Protein AF-D3EZU0-F1 (afdb_monomer)

Sequence (585 aa):
MSDGAGVFWWVILPYVAITVFVVGHVWRYRTDQFGWTSRSTQLFERRLLGIGAPLFHYGALAAIGGHVIGILIPESFTESLGISESAYKDFSTGAGTLAALATLIGFGLLLYRRTTVKRVRRTTTRVDMLTYGLLTALIVLGSFQTIGINLIGSGYNYREDVAPWFRGVLRLNPDPDLMRGVDASYQVHAVLAWGLYMLWPFSRLVHAWSVPIQYLGRPAILYRSRYGGALPVFAGGAAAGGAVGAGGPGPVRRVLDALPPASGGAVMGTGIVSVALALDRRTELSEALMWIALGMWVALALLLAARFLFHRARFLAEAAIPASLTGVAGTCVLGARLTVYGWEWAGIALLAIGGLFLLALFGPVLQHWRRPTVGASFLLTVSIQSVAVLSATLAVAEDRRGLVVLAAVLLVVGIAFYLWVLRDFDLRQLLVGKGDHWIAGGAVAISALAAGRVVQAIDSTGALRDLRAVLDAVAVVLIVAELIWLPLLIAGEIARPRLHFSALRWATVFPVGMYAASSFTVGAVGGHAWMTDFADVWIWVAVAVWAVVAVGTVARGAALLSGRAEQAAPTSAPPRSAPPPAARA

Mean predicted aligned error: 12.9 Å

Nearest PDB structures (foldseek):
  3ir6-assembly1_C  TM=9.190E-01  e=5.028E-09  Escherichia coli K-12
  3egw-assembly1_C  TM=9.170E-01  e=7.630E-09  Escherichia coli K-12
  1siw-assembly1_C  TM=9.226E-01  e=1.297E-08  Escherichia coli
  1y5l-assembly1_C  TM=9.188E-01  e=2.567E-08  Escherichia coli
  6e9t-assembly1_B  TM=4.611E-01  e=1.124E+00  synthetic construct

pLDDT: mean 87.31, std 15.62, range [25.28, 98.75]

Foldseek 3Di:
DDDLVLCCQQFQLLLLLVCLLVLLQLLCVLPPVVLLALPDPCVLPPPLCVQLVVLQVVLVVLLVVLCCCQQVDAPVNCVVVVQDPVNVLVCSLVSLLSSLVSNLVSLVSVVVCCVPRPSNVVPQDPLNVVLSVLSNLLSVLSNCLSCVPSPVHPHDRCNQAVRVQVVCNVVLHHDSVSVPPPDVSVSVNSSSVSVNSSSCSVHSVSNVVPPPPVVVVDDPDDDDDPDDDDDDPPPDDDDDPDDDDDDPDALLVLVLVPDALLLLLLLLLLLLLLLLCVLVVVPVSSVVSLVVSVVSLVVVVVSLVVCCVPVVVVSVVRLLALSNLSNLLSLLSSLLSCLVVVNLVSLVVSLVVSVVSLVVSVSSNSSPDDFLAALSQLSNLSNLLSSLLSLLSSCLSVLPLSSLSSSVSSLVVSVVSLVVNVVRYDLCCLQVPLQSNLSNLLSLLSSLSSLLSSLVSCVRNVHSVVCNVVSLVSSVVSLVVSVVVVVSSVVNCVVHPNPDADLSLSSNLNSLSSQLSSLSSSCVSVVPVVSNVCSSVSSVVSVVSSVVNVVSVVVVSVCSSVVVVVVPDPPPDPPPDDDDDDDDD

Solvent-accessible surface area (backbone atoms only — not comparable to full-atom values): 30105 Å² total; per-residue (Å²): 132,82,53,56,64,46,46,43,63,54,48,48,45,55,53,53,18,52,47,42,26,56,53,35,38,51,50,33,63,49,74,39,59,83,73,64,38,69,74,80,59,52,92,74,51,50,73,61,48,67,52,14,48,56,35,20,50,55,11,46,51,47,44,52,50,49,48,47,52,56,36,70,48,56,68,72,56,45,47,74,72,69,46,47,71,67,60,49,49,52,50,51,43,53,54,42,40,54,17,38,53,31,25,50,54,11,45,48,41,50,48,50,49,38,73,70,37,65,71,50,39,74,72,58,50,72,58,53,51,54,51,51,52,54,49,49,54,47,52,53,52,51,34,41,47,40,42,51,34,44,64,69,43,92,46,74,76,52,62,81,24,58,16,53,28,57,49,18,51,76,70,48,52,52,49,48,68,44,60,60,89,53,58,65,69,60,54,51,47,52,54,52,48,38,52,47,38,45,44,29,40,80,37,58,61,52,34,72,79,63,66,66,68,66,58,82,77,49,70,94,73,84,86,77,71,96,61,85,89,75,77,86,77,83,81,87,77,78,92,72,95,64,88,79,67,101,64,76,76,55,56,69,55,50,52,64,71,66,60,58,57,46,56,24,21,52,21,23,17,36,14,32,40,16,44,27,30,45,74,72,66,38,52,70,65,13,50,54,31,40,54,50,19,51,52,48,44,54,53,47,53,53,52,50,51,49,35,48,73,79,38,42,70,61,45,59,61,46,46,25,39,44,37,31,33,24,46,23,22,14,36,10,34,40,14,35,44,37,33,77,72,72,37,51,72,54,18,53,52,25,46,52,52,21,51,50,46,43,65,66,35,50,55,44,25,60,51,63,62,66,81,68,26,54,25,44,53,33,28,58,20,36,26,40,16,23,50,14,33,26,30,8,49,47,11,49,77,69,63,34,49,38,31,32,53,52,14,52,50,30,40,55,51,18,53,54,44,43,56,60,47,56,74,45,45,49,73,64,34,52,56,71,44,78,31,30,37,40,25,52,36,23,31,37,18,40,46,12,29,22,30,25,35,31,39,52,16,22,72,67,52,58,37,69,57,74,46,40,68,60,40,47,53,51,17,52,54,27,48,54,54,23,60,60,35,47,61,54,52,51,50,17,43,69,76,43,69,74,88,68,87,50,84,48,40,30,34,35,27,31,20,48,11,25,51,16,34,16,26,38,43,32,14,68,73,72,70,36,62,71,34,34,58,49,17,70,57,40,43,56,54,22,53,52,51,39,50,56,51,49,51,49,49,52,55,50,51,53,32,52,64,69,56,52,58,77,75,68,64,80,86,71,72,77,79,81,78,77,79,81,81,78,82,81,129

Structure (mmCIF, N/CA/C/O backbone):
data_AF-D3EZU0-F1
#
_entry.id   AF-D3EZU0-F1
#
loop_
_atom_site.group_PDB
_atom_site.id
_atom_site.type_symbol
_atom_site.label_atom_id
_atom_site.label_alt_id
_atom_site.label_comp_id
_atom_site.label_asym_id
_atom_site.label_entity_id
_atom_site.label_seq_id
_atom_site.pdbx_PDB_ins_code
_atom_site.Cartn_x
_atom_site.Cartn_y
_atom_site.Cartn_z
_atom_site.occupancy
_atom_site.B_iso_or_equiv
_atom_site.auth_seq_id
_atom_site.auth_comp_id
_atom_site.auth_asym_id
_atom_site.auth_atom_id
_atom_site.pdbx_PDB_model_num
ATOM 1 N N . MET A 1 1 ? -26.601 12.627 0.194 1.00 40.69 1 MET A N 1
ATOM 2 C CA . MET A 1 1 ? -25.312 13.061 -0.386 1.00 40.69 1 MET A CA 1
ATOM 3 C C . MET A 1 1 ? -24.337 13.104 0.771 1.00 40.69 1 MET A C 1
ATOM 5 O O . MET A 1 1 ? -24.622 13.816 1.718 1.00 40.69 1 MET A O 1
ATOM 9 N N . SER A 1 2 ? -23.305 12.260 0.793 1.00 50.97 2 SER A N 1
ATOM 10 C CA . SER A 1 2 ? -22.281 12.336 1.837 1.00 50.97 2 SER A CA 1
ATOM 11 C C . SER A 1 2 ? -21.460 13.593 1.605 1.00 50.97 2 SER A C 1
ATOM 13 O O . SER A 1 2 ? -20.820 13.727 0.575 1.00 50.97 2 SER A O 1
ATOM 15 N N . ASP A 1 3 ? -21.525 14.508 2.549 1.00 70.12 3 ASP A N 1
ATOM 16 C CA . ASP A 1 3 ? -20.673 15.671 2.694 1.00 70.12 3 ASP A CA 1
ATOM 17 C C . ASP A 1 3 ? -19.210 15.180 2.675 1.00 70.12 3 ASP A C 1
ATOM 19 O O . ASP A 1 3 ? -18.901 14.186 3.340 1.00 70.12 3 ASP A O 1
ATOM 23 N N . GLY A 1 4 ? -18.287 15.849 1.974 1.00 67.62 4 GLY A N 1
ATOM 24 C CA . GLY A 1 4 ? -16.886 15.397 1.870 1.00 67.62 4 GLY A CA 1
ATOM 25 C C . GLY A 1 4 ? -16.184 15.125 3.205 1.00 67.62 4 GLY A C 1
ATOM 26 O O . GLY A 1 4 ? -15.300 14.270 3.290 1.00 67.62 4 GLY A O 1
ATOM 27 N N . ALA A 1 5 ? -16.639 15.771 4.281 1.00 75.88 5 ALA A N 1
ATOM 28 C CA . ALA A 1 5 ? -16.217 15.466 5.643 1.00 75.88 5 ALA A CA 1
ATOM 29 C C . ALA A 1 5 ? -16.602 14.039 6.085 1.00 75.88 5 ALA A C 1
ATOM 31 O O . ALA A 1 5 ? -15.779 13.338 6.670 1.00 75.88 5 ALA A O 1
ATOM 32 N N . GLY A 1 6 ? -17.818 13.575 5.787 1.00 80.00 6 GLY A N 1
ATOM 33 C CA . GLY A 1 6 ? -18.282 12.230 6.135 1.00 80.00 6 GLY A CA 1
ATOM 34 C C . GLY A 1 6 ? -17.479 11.138 5.429 1.00 80.00 6 GLY A C 1
ATOM 35 O O . GLY A 1 6 ? -17.097 10.150 6.051 1.00 80.00 6 GLY A O 1
ATOM 36 N N . VAL A 1 7 ? -17.130 11.350 4.158 1.00 77.00 7 VAL A N 1
ATOM 37 C CA . VAL A 1 7 ? -16.238 10.443 3.420 1.00 77.00 7 VAL A CA 1
ATOM 38 C C . VAL A 1 7 ? -14.855 10.398 4.071 1.00 77.00 7 VAL A C 1
ATOM 40 O O . VAL A 1 7 ? -14.305 9.321 4.308 1.00 77.00 7 VAL A O 1
ATOM 43 N N . PHE A 1 8 ? -14.289 11.556 4.410 1.00 79.06 8 PHE A N 1
ATOM 44 C CA . PHE A 1 8 ? -12.984 11.612 5.058 1.00 79.06 8 PHE A CA 1
ATOM 45 C C . PHE A 1 8 ? -12.954 10.841 6.387 1.00 79.06 8 PHE A C 1
ATOM 47 O O . PHE A 1 8 ? -12.102 9.968 6.572 1.00 79.06 8 PHE A O 1
ATOM 54 N N . TRP A 1 9 ? -13.897 11.115 7.291 1.00 86.44 9 TRP A N 1
ATOM 55 C CA . TRP A 1 9 ? -13.903 10.528 8.633 1.00 86.44 9 TRP A CA 1
ATOM 56 C C . TRP A 1 9 ? -14.311 9.055 8.659 1.00 86.44 9 TRP A C 1
ATOM 58 O O . TRP A 1 9 ? -13.734 8.281 9.422 1.00 86.44 9 TRP A O 1
ATOM 68 N N . TRP A 1 10 ? -15.278 8.654 7.830 1.00 91.50 10 TRP A N 1
ATOM 69 C CA . TRP A 1 10 ? -15.927 7.343 7.944 1.00 91.50 10 TRP A CA 1
ATOM 70 C C . TRP A 1 10 ? -15.513 6.344 6.863 1.00 91.50 10 TRP A C 1
ATOM 72 O O . TRP A 1 10 ? -15.867 5.169 6.955 1.00 91.50 10 TRP A O 1
ATOM 82 N N . VAL A 1 11 ? -14.730 6.781 5.873 1.00 83.19 11 VAL A N 1
ATOM 83 C CA . VAL A 1 11 ? -14.164 5.917 4.827 1.00 83.19 11 VAL A CA 1
ATOM 84 C C . VAL A 1 11 ? -12.641 6.009 4.824 1.00 83.19 11 VAL A C 1
ATOM 86 O O . VAL A 1 11 ? -11.967 5.006 5.042 1.00 83.19 11 VAL A O 1
ATOM 89 N N . ILE A 1 12 ? -12.074 7.202 4.625 1.00 76.06 12 ILE A N 1
ATOM 90 C CA . ILE A 1 12 ? -10.625 7.362 4.402 1.00 76.06 12 ILE A CA 1
ATOM 91 C C . ILE A 1 12 ? -9.821 7.107 5.679 1.00 76.06 12 ILE A C 1
ATOM 93 O O . ILE A 1 12 ? -8.890 6.297 5.671 1.00 76.06 12 ILE A O 1
ATOM 97 N N . LEU A 1 13 ? -10.164 7.794 6.774 1.00 86.19 13 LEU A N 1
ATOM 98 C CA . LEU A 1 13 ? -9.436 7.706 8.040 1.00 86.19 13 LEU A CA 1
ATOM 99 C C . LEU A 1 13 ? -9.302 6.255 8.549 1.00 86.19 13 LEU A C 1
ATOM 101 O O . LEU A 1 13 ? -8.175 5.882 8.885 1.00 86.19 13 LEU A O 1
ATOM 105 N N . PRO A 1 14 ? -10.360 5.413 8.566 1.00 92.38 14 PRO A N 1
ATOM 106 C CA . PRO A 1 14 ? -10.247 4.006 8.945 1.00 92.38 14 PRO A CA 1
ATOM 107 C C . PRO A 1 14 ? -9.176 3.247 8.159 1.00 92.38 14 PRO A C 1
ATOM 109 O O . PRO A 1 14 ? -8.332 2.576 8.752 1.00 92.38 14 PRO A O 1
ATOM 112 N N . TYR A 1 15 ? -9.145 3.378 6.830 1.00 84.19 15 TYR A N 1
ATOM 113 C CA . TYR A 1 15 ? -8.165 2.654 6.017 1.00 84.19 15 TYR A CA 1
ATOM 114 C C . TYR A 1 15 ? -6.752 3.205 6.142 1.00 84.19 15 TYR A C 1
ATOM 116 O O . TYR A 1 15 ? -5.799 2.423 6.150 1.00 84.19 15 TYR A O 1
ATOM 124 N N . VAL A 1 16 ? -6.592 4.523 6.290 1.00 80.00 16 VAL A N 1
ATOM 125 C CA . VAL A 1 16 ? -5.291 5.117 6.627 1.00 80.00 16 VAL A CA 1
ATOM 126 C C . VAL A 1 16 ? -4.812 4.570 7.969 1.00 80.00 16 VAL A C 1
ATOM 128 O O . VAL A 1 16 ? -3.673 4.115 8.071 1.00 80.00 16 VAL A O 1
ATOM 131 N N . ALA A 1 17 ? -5.685 4.529 8.977 1.00 89.62 17 ALA A N 1
ATOM 132 C CA . ALA A 1 17 ? -5.352 4.033 10.302 1.00 89.62 17 ALA A CA 1
ATOM 133 C C . ALA A 1 17 ? -4.985 2.547 10.304 1.00 89.62 17 ALA A C 1
ATOM 135 O O . ALA A 1 17 ? -3.950 2.188 10.862 1.00 89.62 17 ALA A O 1
ATOM 136 N N . ILE A 1 18 ? -5.763 1.698 9.626 1.00 88.25 18 ILE A N 1
ATOM 137 C CA . ILE A 1 18 ? -5.456 0.272 9.438 1.00 88.25 18 ILE A CA 1
ATOM 138 C C . ILE A 1 18 ? -4.121 0.107 8.713 1.00 88.25 18 ILE A C 1
ATOM 140 O O . ILE A 1 18 ? -3.289 -0.701 9.127 1.00 88.25 18 ILE A O 1
ATOM 144 N N . THR A 1 19 ? -3.878 0.889 7.661 1.00 78.69 19 THR A N 1
ATOM 145 C CA . THR A 1 19 ? -2.636 0.786 6.893 1.00 78.69 19 THR A CA 1
ATOM 146 C C . THR A 1 19 ? -1.432 1.174 7.740 1.00 78.69 19 THR A C 1
ATOM 148 O O . THR A 1 19 ? -0.483 0.399 7.829 1.00 78.69 19 THR A O 1
ATOM 151 N N . VAL A 1 20 ? -1.477 2.322 8.424 1.00 80.00 20 VAL A N 1
ATOM 152 C CA . VAL A 1 20 ? -0.417 2.761 9.344 1.00 80.00 20 VAL A CA 1
ATOM 153 C C . VAL A 1 20 ? -0.215 1.741 10.458 1.00 80.00 20 VAL A C 1
ATOM 155 O O . VAL A 1 20 ? 0.926 1.404 10.769 1.00 80.00 20 VAL A O 1
ATOM 158 N N . PHE A 1 21 ? -1.298 1.208 11.025 1.00 90.56 21 PHE A N 1
ATOM 159 C CA . PHE A 1 21 ? -1.245 0.178 12.052 1.00 90.56 21 PHE A CA 1
ATOM 160 C C . PHE A 1 21 ? -0.504 -1.061 11.541 1.00 90.56 21 PHE A C 1
ATOM 162 O O . PHE A 1 21 ? 0.503 -1.446 12.128 1.00 90.56 21 PHE A O 1
ATOM 169 N N . VAL A 1 22 ? -0.924 -1.663 10.429 1.00 81.50 22 VAL A N 1
ATOM 170 C CA . VAL A 1 22 ? -0.311 -2.894 9.905 1.00 81.50 22 VAL A CA 1
ATOM 171 C C . VAL A 1 22 ? 1.123 -2.645 9.434 1.00 81.50 22 VAL A C 1
ATOM 173 O O . VAL A 1 22 ? 2.058 -3.302 9.899 1.00 81.50 22 VAL A O 1
ATOM 176 N N . VAL A 1 23 ? 1.320 -1.665 8.550 1.00 74.75 23 VAL A N 1
ATOM 177 C CA . VAL A 1 23 ? 2.627 -1.340 7.961 1.00 74.75 23 VAL A CA 1
ATOM 178 C C . VAL A 1 23 ? 3.610 -0.893 9.033 1.00 74.75 23 VAL A C 1
ATOM 180 O O . VAL A 1 23 ? 4.751 -1.352 9.044 1.00 74.75 23 VAL A O 1
ATOM 183 N N . GLY A 1 24 ? 3.178 -0.042 9.963 1.00 79.88 24 GLY A N 1
ATOM 184 C CA . GLY A 1 24 ? 4.011 0.449 11.053 1.00 79.88 24 GLY A CA 1
ATOM 185 C C . GLY A 1 24 ? 4.458 -0.669 11.993 1.00 79.88 24 GLY A C 1
ATOM 186 O O . GLY A 1 24 ? 5.617 -0.680 12.407 1.00 79.88 24 GLY A O 1
ATOM 187 N N . HIS A 1 25 ? 3.585 -1.636 12.305 1.00 86.44 25 HIS A N 1
ATOM 188 C CA . HIS A 1 25 ? 3.951 -2.776 13.152 1.00 86.44 25 HIS A CA 1
ATOM 189 C C . HIS A 1 25 ? 4.966 -3.675 12.462 1.00 86.44 25 HIS A C 1
ATOM 191 O O . HIS A 1 25 ? 5.965 -4.046 13.079 1.00 86.44 25 HIS A O 1
ATOM 197 N N . VAL A 1 26 ? 4.735 -3.991 11.184 1.00 76.56 26 VAL A N 1
ATOM 198 C CA . VAL A 1 26 ? 5.692 -4.758 10.382 1.00 76.56 26 VAL A CA 1
ATOM 199 C C . VAL A 1 26 ? 7.023 -4.019 10.353 1.00 76.56 26 VAL A C 1
ATOM 201 O O . VAL A 1 26 ? 8.033 -4.588 10.758 1.00 76.56 26 VAL A O 1
ATOM 204 N N . TRP A 1 27 ? 7.025 -2.743 9.961 1.00 77.50 27 TRP A N 1
ATOM 205 C CA . TRP A 1 27 ? 8.225 -1.916 9.903 1.00 77.50 27 TRP A CA 1
ATOM 206 C C . TRP A 1 27 ? 8.983 -1.930 11.230 1.00 77.50 27 TRP A C 1
ATOM 208 O O . TRP A 1 27 ? 10.150 -2.306 11.241 1.00 77.50 27 TRP A O 1
ATOM 218 N N . ARG A 1 28 ? 8.326 -1.633 12.357 1.00 83.38 28 ARG A N 1
ATOM 219 C CA . ARG A 1 28 ? 8.993 -1.596 13.664 1.00 83.38 28 ARG A CA 1
ATOM 220 C C . ARG A 1 28 ? 9.503 -2.956 14.113 1.00 83.38 28 ARG A C 1
ATOM 222 O O . ARG A 1 28 ? 10.614 -3.038 14.620 1.00 83.38 28 ARG A O 1
ATOM 229 N N . TYR A 1 29 ? 8.733 -4.026 13.923 1.00 80.38 29 TYR A N 1
ATOM 230 C CA . TYR A 1 29 ? 9.202 -5.373 14.255 1.00 80.38 29 TYR A CA 1
ATOM 231 C C . TYR A 1 29 ? 10.441 -5.758 13.435 1.00 80.38 29 TYR A C 1
ATOM 233 O O . TYR A 1 29 ? 11.275 -6.541 13.885 1.00 80.38 29 TYR A O 1
ATOM 241 N N . A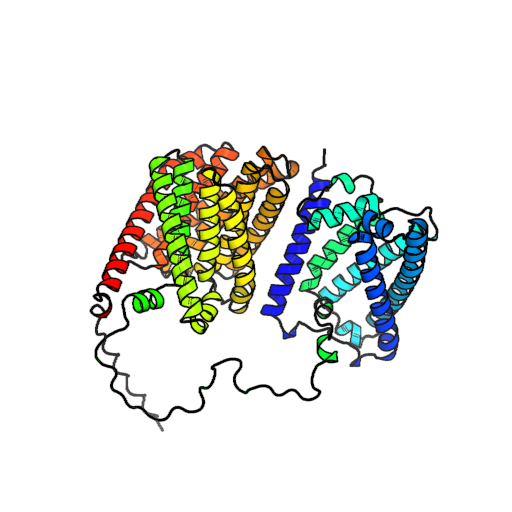RG A 1 30 ? 10.561 -5.223 12.214 1.00 74.94 30 ARG A N 1
ATOM 242 C CA . ARG A 1 30 ? 11.698 -5.462 11.325 1.00 74.94 30 ARG A CA 1
ATOM 243 C C . ARG A 1 30 ? 12.905 -4.566 11.642 1.00 74.94 30 ARG A C 1
ATOM 245 O O . ARG A 1 30 ? 14.023 -5.057 11.539 1.00 74.94 30 ARG A O 1
ATOM 252 N N . THR A 1 31 ? 12.702 -3.300 12.011 1.00 66.81 31 THR A N 1
ATOM 253 C CA . THR A 1 31 ? 13.780 -2.301 12.157 1.00 66.81 31 THR A CA 1
ATOM 254 C C . THR A 1 31 ? 14.212 -2.035 13.599 1.00 66.81 31 THR A C 1
ATOM 256 O O . THR A 1 31 ? 15.358 -1.655 13.819 1.00 66.81 31 THR A O 1
ATOM 259 N N . ASP A 1 32 ? 13.335 -2.245 14.583 1.00 80.31 32 ASP A N 1
ATOM 260 C CA . ASP A 1 32 ? 13.580 -1.933 15.995 1.00 80.31 32 ASP A CA 1
ATOM 261 C C . ASP A 1 32 ? 12.994 -3.009 16.928 1.00 80.31 32 ASP A C 1
ATOM 263 O O . ASP A 1 32 ? 12.034 -2.800 17.679 1.00 80.31 32 ASP A O 1
ATOM 267 N N . GLN A 1 33 ? 13.607 -4.195 16.896 1.00 85.31 33 GLN A N 1
ATOM 268 C CA . GLN A 1 33 ? 13.256 -5.291 17.806 1.00 85.31 33 GLN A CA 1
ATOM 269 C C . GLN A 1 33 ? 13.606 -4.978 19.267 1.00 85.31 33 GLN A C 1
ATOM 271 O O . GLN A 1 33 ? 12.922 -5.447 20.174 1.00 85.31 33 GLN A O 1
ATOM 276 N N . PHE A 1 34 ? 14.630 -4.156 19.519 1.00 85.50 34 PHE A N 1
ATOM 277 C CA . PHE A 1 34 ? 15.006 -3.749 20.876 1.00 85.50 34 PHE A CA 1
ATOM 278 C C . PHE A 1 34 ? 13.968 -2.813 21.507 1.00 85.50 34 PHE A C 1
ATOM 280 O O . PHE A 1 34 ? 13.688 -2.905 22.704 1.00 85.50 34 PHE A 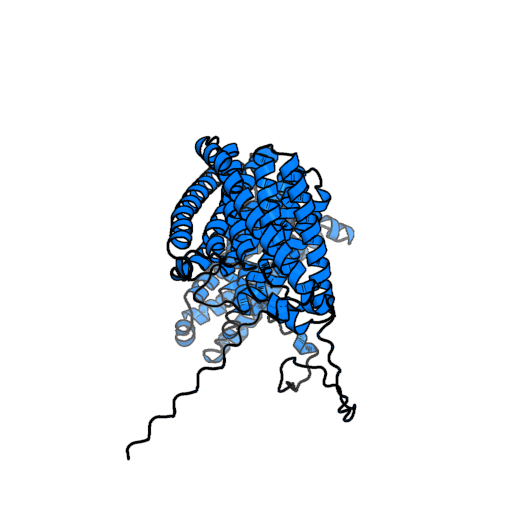O 1
ATOM 287 N N . GLY A 1 35 ? 13.347 -1.943 20.711 1.00 86.12 35 GLY A N 1
ATOM 288 C CA . GLY A 1 35 ? 12.239 -1.094 21.131 1.00 86.12 35 GLY A CA 1
ATOM 289 C C . GLY A 1 35 ? 10.902 -1.823 21.276 1.00 86.12 35 GLY A C 1
ATOM 290 O O . GLY A 1 35 ? 9.935 -1.203 21.736 1.00 86.12 35 GLY A O 1
ATOM 291 N N . TRP A 1 36 ? 10.822 -3.113 20.931 1.00 91.00 36 TRP A N 1
ATOM 292 C CA . TRP A 1 36 ? 9.641 -3.960 21.111 1.00 91.00 36 TRP A CA 1
ATOM 293 C C . TRP A 1 36 ? 9.549 -4.491 22.548 1.00 91.00 36 TRP A C 1
ATOM 295 O O . TRP A 1 36 ? 9.827 -5.648 22.853 1.00 91.00 36 TRP A O 1
ATOM 305 N N . THR A 1 37 ? 9.186 -3.613 23.478 1.00 89.62 37 THR A N 1
ATOM 306 C CA . THR A 1 37 ? 9.125 -3.944 24.906 1.00 89.62 37 THR A CA 1
ATOM 307 C C . THR A 1 37 ? 8.037 -3.147 25.614 1.00 89.62 37 THR A C 1
ATOM 309 O O . THR A 1 37 ? 7.685 -2.037 25.212 1.00 89.62 37 THR A O 1
ATOM 312 N N . SER A 1 38 ? 7.533 -3.691 26.724 1.00 87.25 38 SER A N 1
ATOM 313 C CA . SER A 1 38 ? 6.602 -2.993 27.611 1.00 87.25 38 SER A CA 1
ATOM 314 C C . SER A 1 38 ? 7.234 -1.784 28.307 1.00 87.25 38 SER A C 1
ATOM 316 O O . SER A 1 38 ? 6.495 -0.960 28.846 1.00 87.25 38 SER A O 1
ATOM 318 N N . ARG A 1 39 ? 8.574 -1.646 28.300 1.00 86.00 39 ARG A N 1
ATOM 319 C CA . ARG A 1 39 ? 9.327 -0.598 29.022 1.00 86.00 39 ARG A CA 1
ATOM 320 C C . ARG A 1 39 ? 8.864 -0.487 30.479 1.00 86.00 39 ARG A C 1
ATOM 322 O O . ARG A 1 39 ? 8.380 0.557 30.925 1.00 86.00 39 ARG A O 1
ATOM 329 N N . SER A 1 40 ? 8.928 -1.605 31.205 1.00 89.31 40 SER A N 1
ATOM 330 C CA . SER A 1 40 ? 8.474 -1.656 32.597 1.00 89.31 40 SER A CA 1
ATOM 331 C C . SER A 1 40 ? 9.226 -0.642 33.462 1.00 89.31 40 SER A C 1
ATOM 333 O O . SER A 1 40 ? 10.444 -0.517 33.399 1.00 89.31 40 SER A O 1
ATOM 335 N N . THR A 1 41 ? 8.480 0.070 34.306 1.00 90.94 41 THR A N 1
ATOM 336 C CA . THR A 1 41 ? 9.027 1.028 35.284 1.00 90.94 41 THR A CA 1
ATOM 337 C C . THR A 1 41 ? 8.897 0.505 36.713 1.00 90.94 41 THR A C 1
ATOM 339 O O . THR A 1 41 ? 8.994 1.282 37.659 1.00 90.94 41 THR A O 1
ATOM 342 N N . GLN A 1 42 ? 8.651 -0.798 36.880 1.00 92.12 42 GLN A N 1
ATOM 343 C CA . GLN A 1 42 ? 8.394 -1.438 38.175 1.00 92.12 42 GLN A CA 1
ATOM 344 C C . GLN A 1 42 ? 9.542 -1.275 39.169 1.00 92.12 42 GLN A C 1
ATOM 346 O O . GLN A 1 42 ? 9.296 -1.097 40.358 1.00 92.12 42 GLN A O 1
ATOM 351 N N . LEU A 1 43 ? 10.786 -1.264 38.684 1.00 93.00 43 LEU A N 1
ATOM 352 C CA . LEU A 1 43 ? 11.970 -1.041 39.519 1.00 93.00 43 LEU A CA 1
ATOM 353 C C . LEU A 1 43 ? 11.957 0.331 40.211 1.00 93.00 43 LEU A C 1
ATOM 355 O O . LEU A 1 43 ? 12.491 0.471 41.306 1.00 93.00 43 LEU A O 1
ATOM 359 N N . PHE A 1 44 ? 11.341 1.346 39.596 1.00 92.19 44 PHE A N 1
ATOM 360 C CA . PHE A 1 44 ? 11.289 2.695 40.164 1.00 92.19 44 PHE A CA 1
ATOM 361 C C . PHE A 1 44 ? 10.194 2.861 41.217 1.00 92.19 44 PHE A C 1
ATOM 363 O O . PHE A 1 44 ? 10.344 3.694 42.109 1.00 92.19 44 PHE A O 1
ATOM 370 N N . GLU A 1 45 ? 9.097 2.112 41.093 1.00 94.69 45 GLU A N 1
ATOM 371 C CA . GLU A 1 45 ? 7.974 2.105 42.032 1.00 94.69 45 GLU A CA 1
ATOM 372 C C . GLU A 1 45 ? 7.120 0.851 41.775 1.00 94.69 45 GLU A C 1
ATOM 374 O O . GLU A 1 45 ? 6.693 0.625 40.637 1.00 94.69 45 GLU A O 1
ATOM 379 N N . ARG A 1 46 ? 6.878 0.044 42.818 1.00 94.50 46 ARG A N 1
ATOM 380 C CA . ARG A 1 46 ? 6.208 -1.264 42.712 1.00 94.50 46 ARG A CA 1
ATOM 381 C C . ARG A 1 46 ? 4.799 -1.303 43.306 1.00 94.50 46 ARG A C 1
ATOM 383 O O . ARG A 1 46 ? 3.990 -2.082 42.817 1.00 94.50 46 ARG A O 1
ATOM 390 N N . ARG A 1 47 ? 4.508 -0.544 44.366 1.00 93.38 47 ARG A N 1
ATOM 391 C CA . ARG A 1 47 ? 3.264 -0.667 45.146 1.00 93.38 47 ARG A CA 1
ATOM 392 C C . ARG A 1 47 ? 2.058 -0.199 44.337 1.00 93.38 47 ARG A C 1
ATOM 394 O O . ARG A 1 47 ? 1.129 -0.976 44.151 1.00 93.38 47 ARG A O 1
ATOM 401 N N . LEU A 1 48 ? 2.103 1.021 43.797 1.00 92.88 48 LEU A N 1
ATOM 402 C CA . LEU A 1 48 ? 1.015 1.542 42.961 1.00 92.88 48 LEU A CA 1
ATOM 403 C C . LEU A 1 48 ? 0.915 0.765 41.647 1.00 92.88 48 LEU A C 1
ATOM 405 O O . LEU A 1 48 ? -0.186 0.465 41.192 1.00 92.88 48 LEU A O 1
ATOM 409 N N . LEU A 1 49 ? 2.057 0.392 41.055 1.00 94.38 49 LEU A N 1
ATOM 410 C CA . LEU A 1 49 ? 2.065 -0.427 39.840 1.00 94.38 49 LEU A CA 1
ATOM 411 C C . LEU A 1 49 ? 1.420 -1.803 40.059 1.00 94.38 49 LEU A C 1
ATOM 413 O O . LEU A 1 49 ? 0.693 -2.264 39.187 1.00 94.38 49 LEU A O 1
ATOM 417 N N . GLY A 1 50 ? 1.675 -2.448 41.199 1.00 93.88 50 GLY A N 1
ATOM 418 C CA . GLY A 1 50 ? 1.175 -3.789 41.508 1.00 93.88 50 GLY A CA 1
ATOM 419 C C . GLY A 1 50 ? -0.347 -3.883 41.604 1.00 93.88 50 GLY A C 1
ATOM 420 O O . GLY A 1 50 ? -0.886 -4.956 41.374 1.00 93.88 50 GLY A O 1
ATOM 421 N N . ILE A 1 51 ? -1.032 -2.771 41.887 1.00 96.19 51 ILE A N 1
ATOM 422 C CA . ILE A 1 51 ? -2.500 -2.695 41.927 1.00 96.19 51 ILE A CA 1
ATOM 423 C C . ILE A 1 51 ? -3.032 -2.105 40.620 1.00 96.19 51 ILE A C 1
ATOM 425 O O . ILE A 1 51 ? -3.884 -2.696 39.959 1.00 96.19 51 ILE A O 1
ATOM 429 N N . GLY A 1 52 ? -2.495 -0.949 40.217 1.00 96.12 52 GLY A N 1
ATOM 430 C CA . GLY A 1 52 ? -2.979 -0.217 39.052 1.00 96.12 52 GLY A CA 1
ATOM 431 C C . GLY A 1 52 ? -2.782 -0.982 37.746 1.00 96.12 52 GLY A C 1
ATOM 432 O O . GLY A 1 52 ? -3.659 -0.945 36.889 1.00 96.12 52 GLY A O 1
ATOM 433 N N . ALA A 1 53 ? -1.666 -1.706 37.581 1.00 95.50 53 ALA A N 1
ATOM 434 C CA . ALA A 1 53 ? -1.406 -2.427 36.338 1.00 95.50 53 ALA A CA 1
ATOM 435 C C . ALA A 1 53 ? -2.351 -3.622 36.134 1.00 95.50 53 ALA A C 1
ATOM 437 O O . ALA A 1 53 ? -2.971 -3.647 35.072 1.00 95.50 53 ALA A O 1
ATOM 438 N N . PRO A 1 54 ? -2.529 -4.570 37.077 1.00 96.50 54 PRO A N 1
ATOM 439 C CA . PRO A 1 54 ? -3.498 -5.651 36.890 1.00 96.50 54 PRO A CA 1
ATOM 440 C C . PRO A 1 54 ? -4.925 -5.137 36.700 1.00 96.50 54 PRO A C 1
ATOM 442 O O . PRO A 1 54 ? -5.590 -5.557 35.760 1.00 96.50 54 PRO A O 1
ATOM 445 N N . LEU A 1 55 ? -5.363 -4.175 37.522 1.00 97.38 55 LEU A N 1
ATOM 446 C CA . LEU A 1 55 ? -6.717 -3.626 37.438 1.00 97.38 55 LEU A CA 1
ATOM 447 C C . LEU A 1 55 ? -6.981 -2.973 36.071 1.00 97.38 55 LEU A C 1
ATOM 449 O O . LEU A 1 55 ? -7.998 -3.255 35.440 1.00 97.38 55 LEU A O 1
ATOM 453 N N . PHE A 1 56 ? -6.023 -2.182 35.572 1.00 97.75 56 PHE A N 1
ATOM 454 C CA . PHE A 1 56 ? -6.101 -1.597 34.235 1.00 97.75 56 PHE A CA 1
ATOM 455 C C . PHE A 1 56 ? -6.128 -2.661 33.136 1.00 97.75 56 PHE A C 1
ATOM 457 O O . PHE A 1 56 ? -6.963 -2.572 32.248 1.00 97.75 56 PHE A O 1
ATOM 464 N N . HIS A 1 57 ? -5.231 -3.654 33.166 1.00 96.19 57 HIS A N 1
ATOM 465 C CA . HIS A 1 57 ? -5.148 -4.631 32.076 1.00 96.19 57 HIS A CA 1
ATOM 466 C C . HIS A 1 57 ? -6.354 -5.570 32.056 1.00 96.19 57 HIS A C 1
ATOM 468 O O . HIS A 1 57 ? -6.859 -5.846 30.975 1.00 96.19 57 HIS A O 1
ATOM 474 N N . TYR A 1 58 ? -6.848 -6.033 33.208 1.00 96.44 58 TYR A N 1
ATOM 475 C CA . TYR A 1 58 ? -8.060 -6.855 33.249 1.00 96.44 58 TYR A CA 1
ATOM 476 C C . TYR A 1 58 ? -9.291 -6.067 32.805 1.00 96.44 58 TYR A C 1
ATOM 478 O O . TYR A 1 58 ? -10.057 -6.570 31.986 1.00 96.44 58 TYR A O 1
ATOM 486 N N . GLY A 1 59 ? -9.436 -4.818 33.263 1.00 97.50 59 GLY A N 1
ATOM 487 C CA . GLY A 1 59 ? -10.488 -3.924 32.782 1.00 97.50 59 GLY A CA 1
ATOM 488 C C . GLY A 1 59 ? -10.398 -3.688 31.272 1.00 97.50 59 GLY A C 1
ATOM 489 O O . GLY A 1 59 ? -11.379 -3.876 30.558 1.00 97.50 59 GLY A O 1
ATOM 490 N N . ALA A 1 60 ? -9.208 -3.354 30.765 1.00 95.94 60 ALA A N 1
ATOM 491 C CA . ALA A 1 60 ? -8.985 -3.089 29.348 1.00 95.94 60 ALA A CA 1
ATOM 492 C C . ALA A 1 60 ? -9.227 -4.331 28.478 1.00 95.94 60 ALA A C 1
ATOM 494 O O . ALA A 1 60 ? -9.850 -4.217 27.428 1.00 95.94 60 ALA A O 1
ATOM 495 N N . LEU A 1 61 ? -8.780 -5.518 28.903 1.00 94.94 61 LEU A N 1
ATOM 496 C CA . LEU A 1 61 ? -9.040 -6.774 28.191 1.00 94.94 61 LEU A CA 1
ATOM 497 C C . LEU A 1 61 ? -10.535 -7.106 28.166 1.00 94.94 61 LEU A C 1
ATOM 499 O O . LEU A 1 61 ? -11.041 -7.501 27.119 1.00 94.94 61 LEU A O 1
ATOM 503 N N . ALA A 1 62 ? -11.246 -6.902 29.279 1.00 95.94 62 ALA A N 1
ATOM 504 C CA . ALA A 1 62 ? -12.694 -7.074 29.334 1.00 95.94 62 ALA A CA 1
ATOM 505 C C . ALA A 1 62 ? -13.416 -6.079 28.410 1.00 95.94 62 ALA A C 1
ATOM 507 O O . ALA A 1 62 ? -14.296 -6.480 27.652 1.00 95.94 62 ALA A O 1
ATOM 508 N N . ALA A 1 63 ? -12.994 -4.810 28.393 1.00 95.25 63 ALA A N 1
ATOM 509 C CA . ALA A 1 63 ? -13.534 -3.798 27.489 1.00 95.25 63 ALA A CA 1
ATOM 510 C C . ALA A 1 63 ? -13.278 -4.152 26.014 1.00 95.25 63 ALA A C 1
ATOM 512 O O . ALA A 1 63 ? -14.201 -4.083 25.206 1.00 95.25 63 ALA A O 1
ATOM 513 N N . ILE A 1 64 ? -12.061 -4.582 25.658 1.00 94.00 64 ILE A N 1
ATOM 514 C CA . ILE A 1 64 ? -11.722 -5.048 24.302 1.00 94.00 64 ILE A CA 1
ATOM 515 C C . ILE A 1 64 ? -12.586 -6.257 23.920 1.00 94.00 64 ILE A C 1
ATOM 517 O O . ILE A 1 64 ? -13.126 -6.289 22.818 1.00 94.00 64 ILE A O 1
ATOM 521 N N . GLY A 1 65 ? -12.757 -7.225 24.825 1.00 92.19 65 GLY A N 1
ATOM 522 C CA . GLY A 1 65 ? -13.641 -8.373 24.614 1.00 92.19 65 GLY A CA 1
ATOM 523 C C . GLY A 1 65 ? -15.091 -7.953 24.367 1.00 92.19 65 GLY A C 1
ATOM 524 O O . GLY A 1 65 ? -15.711 -8.430 23.420 1.00 92.19 65 GLY A O 1
ATOM 525 N N . GLY A 1 66 ? -15.597 -6.996 25.148 1.00 92.69 66 GLY A N 1
ATOM 526 C CA . GLY A 1 66 ? -16.916 -6.396 24.944 1.00 92.69 66 GLY A CA 1
ATOM 527 C C . GLY A 1 66 ? -17.060 -5.727 23.575 1.00 92.69 66 GLY A C 1
ATOM 528 O O . GLY A 1 66 ? -18.053 -5.956 22.896 1.00 92.69 66 GLY A O 1
ATOM 529 N N . HIS A 1 67 ? -16.047 -4.983 23.114 1.00 93.50 67 HIS A N 1
ATOM 530 C CA . HIS A 1 67 ? -16.046 -4.397 21.766 1.00 93.50 67 HIS A CA 1
ATOM 531 C C . HIS A 1 67 ? -16.062 -5.473 20.677 1.00 93.50 67 HIS A C 1
ATOM 533 O O . HIS A 1 67 ? -16.789 -5.340 19.699 1.00 93.50 67 HIS A O 1
ATOM 539 N N . VAL A 1 68 ? -15.286 -6.550 20.832 1.00 91.75 68 VAL A N 1
ATOM 540 C CA . VAL A 1 68 ? -15.285 -7.666 19.874 1.00 91.75 68 VAL A CA 1
ATOM 541 C C . VAL A 1 68 ? -16.675 -8.293 19.784 1.00 91.75 68 VAL A C 1
ATOM 543 O O . VAL A 1 68 ? -17.188 -8.462 18.681 1.00 91.75 68 VAL A O 1
ATOM 546 N N . ILE A 1 69 ? -17.298 -8.589 20.926 1.00 89.06 69 ILE A N 1
ATOM 547 C CA . ILE A 1 69 ? -18.635 -9.186 20.969 1.00 89.06 69 ILE A CA 1
ATOM 548 C C . ILE A 1 69 ? -19.676 -8.218 20.389 1.00 89.06 69 ILE A C 1
ATOM 550 O O . ILE A 1 69 ? -20.433 -8.613 19.514 1.00 89.06 69 ILE A O 1
ATOM 554 N N . GLY A 1 70 ? -19.686 -6.951 20.803 1.00 87.31 70 GLY A N 1
ATOM 555 C CA . GLY A 1 70 ? -20.730 -6.010 20.394 1.00 87.31 70 GLY A CA 1
ATOM 556 C C . GLY A 1 70 ? -20.596 -5.436 18.988 1.00 87.31 70 GLY A C 1
ATOM 557 O O . GLY A 1 70 ? -21.604 -5.112 18.369 1.00 87.31 70 GLY A O 1
ATOM 558 N N . ILE A 1 71 ? -19.375 -5.308 18.461 1.00 92.19 71 ILE A N 1
ATOM 559 C CA . ILE A 1 71 ? -19.133 -4.680 17.152 1.00 92.19 71 ILE A CA 1
ATOM 560 C C . ILE A 1 71 ? -18.962 -5.735 16.056 1.00 92.19 71 ILE A C 1
ATOM 562 O O . ILE A 1 71 ? -19.477 -5.562 14.950 1.00 92.19 71 ILE A O 1
ATOM 566 N N . LEU A 1 72 ? -18.224 -6.821 16.320 1.00 90.12 72 LEU A N 1
ATOM 567 C CA . LEU A 1 72 ? -17.884 -7.796 15.277 1.00 90.12 72 LEU A CA 1
ATOM 568 C C . LEU A 1 72 ? -18.940 -8.892 15.117 1.00 90.12 72 LEU A C 1
ATOM 570 O O . LEU A 1 72 ? -19.122 -9.375 13.996 1.00 90.12 72 LEU A O 1
ATOM 574 N N . ILE A 1 73 ? -19.649 -9.265 16.187 1.00 89.00 73 ILE A N 1
ATOM 575 C CA . ILE A 1 73 ? -20.679 -10.308 16.134 1.00 89.00 73 ILE A CA 1
ATOM 576 C C . ILE A 1 73 ? -22.027 -9.686 15.718 1.00 89.00 73 ILE A C 1
ATOM 578 O O . ILE A 1 73 ? -22.537 -8.799 16.405 1.00 89.00 73 ILE A O 1
ATOM 582 N N . PRO A 1 74 ? -22.628 -10.121 14.591 1.00 87.88 74 PRO A N 1
ATOM 583 C CA . PRO A 1 74 ? -23.946 -9.648 14.172 1.00 87.88 74 PRO A CA 1
ATOM 584 C C . PRO A 1 74 ? -25.037 -9.935 15.209 1.00 87.88 74 PRO A C 1
ATOM 586 O O . PRO A 1 74 ? -25.021 -10.981 15.851 1.00 87.88 74 PRO A O 1
ATOM 589 N N . GLU A 1 75 ? -26.031 -9.053 15.298 1.00 84.38 75 GLU A N 1
ATOM 590 C CA . GLU A 1 75 ? -27.250 -9.269 16.093 1.00 84.38 75 GLU A CA 1
ATOM 591 C C . GLU A 1 75 ? -27.986 -10.552 15.711 1.00 84.38 75 GLU A C 1
ATOM 593 O O . GLU A 1 75 ? -28.229 -11.394 16.573 1.00 84.38 75 GLU A O 1
ATOM 598 N N . SER A 1 76 ? -28.152 -10.796 14.410 1.00 85.88 76 SER A N 1
ATOM 599 C CA . SER A 1 76 ? -28.743 -12.033 13.892 1.00 85.88 76 SER A CA 1
ATOM 600 C C . SER A 1 76 ? -28.030 -13.307 14.361 1.00 85.88 76 SER A C 1
ATOM 602 O O . SER A 1 76 ? -28.652 -14.359 14.485 1.00 85.88 76 SER A O 1
ATOM 604 N N . PHE A 1 77 ? -26.725 -13.236 14.650 1.00 87.25 77 PHE A N 1
ATOM 605 C CA . PHE A 1 77 ? -25.987 -14.375 15.188 1.00 87.25 77 PHE A CA 1
ATOM 606 C C . PHE A 1 77 ? -26.320 -14.610 16.665 1.00 87.25 77 PHE A C 1
ATOM 608 O O . PHE A 1 77 ? -26.567 -15.748 17.058 1.00 87.25 77 PHE A O 1
ATOM 615 N N . THR A 1 78 ? -26.370 -13.556 17.486 1.00 85.75 78 THR A N 1
ATOM 616 C CA . THR A 1 78 ? -26.758 -13.685 18.900 1.00 85.75 78 THR A CA 1
ATOM 617 C C . THR A 1 78 ? -28.206 -14.153 19.057 1.00 85.75 78 THR A C 1
ATOM 619 O O . THR A 1 78 ? -28.467 -15.039 19.870 1.00 85.75 78 THR A O 1
ATOM 622 N N . GLU A 1 79 ? -29.114 -13.660 18.215 1.00 85.50 79 GLU A N 1
ATOM 623 C CA . GLU A 1 79 ? -30.508 -14.116 18.175 1.00 85.50 79 GLU A CA 1
ATOM 624 C C . GLU A 1 79 ? -30.617 -15.590 17.766 1.00 85.50 79 GLU A C 1
ATOM 626 O O . GLU A 1 79 ? -31.373 -16.345 18.374 1.00 85.50 79 GLU A O 1
ATOM 631 N N . SER A 1 80 ? -29.808 -16.042 16.796 1.00 87.81 80 SER A N 1
ATOM 632 C CA . SER A 1 80 ? -29.794 -17.451 16.369 1.00 87.81 80 SER A CA 1
ATOM 633 C C . SER A 1 80 ? -29.350 -18.428 17.466 1.00 87.81 80 SER A C 1
ATOM 635 O O . SER A 1 80 ? -29.705 -19.603 17.427 1.00 87.81 80 SER A O 1
ATOM 637 N N . LEU A 1 81 ? -28.603 -17.942 18.464 1.00 86.50 81 LEU A N 1
ATOM 638 C CA . LEU A 1 81 ? -28.206 -18.702 19.652 1.00 86.50 81 LEU A CA 1
ATOM 639 C C . LEU A 1 81 ? -29.257 -18.646 20.776 1.00 86.50 81 LEU A C 1
ATOM 641 O O . LEU A 1 81 ? -29.025 -19.198 21.851 1.00 86.50 81 LEU A O 1
ATOM 645 N N . GLY A 1 82 ? -30.394 -17.981 20.551 1.00 86.44 82 GLY A N 1
ATOM 646 C CA . GLY A 1 82 ? -31.463 -17.813 21.535 1.00 86.44 82 GLY A CA 1
ATOM 647 C C . GLY A 1 82 ? -31.181 -16.745 22.595 1.00 86.44 82 GLY A C 1
ATOM 648 O O . GLY A 1 82 ? -31.858 -16.719 23.621 1.00 86.44 82 GLY A O 1
ATOM 649 N N . ILE A 1 83 ? -30.190 -15.871 22.384 1.00 87.88 83 ILE A N 1
ATOM 650 C CA . ILE A 1 83 ? -29.902 -14.754 23.292 1.00 87.88 83 ILE A CA 1
ATOM 651 C C . ILE A 1 83 ? -30.814 -13.590 22.903 1.00 87.88 83 ILE A C 1
ATOM 653 O O . ILE A 1 83 ? -30.635 -13.001 21.839 1.00 87.88 83 ILE A O 1
ATOM 657 N N . SER A 1 84 ? -31.790 -13.260 23.756 1.00 86.94 84 SER A N 1
ATOM 658 C CA . SER A 1 84 ? -32.661 -12.101 23.532 1.00 86.94 84 SER A CA 1
ATOM 659 C C . SER A 1 84 ? -31.883 -10.788 23.642 1.00 86.94 84 SER A C 1
ATOM 661 O O . SER A 1 84 ? -30.907 -10.694 24.392 1.00 86.94 84 SER A O 1
ATOM 663 N N . GLU A 1 85 ? -32.356 -9.741 22.965 1.00 83.56 85 GLU A N 1
ATOM 664 C CA . GLU A 1 85 ? -31.715 -8.421 23.030 1.00 83.56 85 GLU A CA 1
ATOM 665 C C . GLU A 1 85 ? -31.727 -7.840 24.455 1.00 83.56 85 GLU A C 1
ATOM 667 O O . GLU A 1 85 ? -30.765 -7.206 24.881 1.00 83.56 85 GLU A O 1
ATOM 672 N N . SER A 1 86 ? -32.753 -8.149 25.260 1.00 85.00 86 SER A N 1
ATOM 673 C CA . SER A 1 86 ? -32.777 -7.787 26.684 1.00 85.00 86 SER A CA 1
ATOM 674 C C . SER A 1 86 ? -31.658 -8.474 27.475 1.00 85.00 86 SER A C 1
ATOM 676 O O . SER A 1 86 ? -30.940 -7.814 28.221 1.00 85.00 86 SER A O 1
ATOM 678 N N . ALA A 1 87 ? -31.454 -9.781 27.271 1.00 86.31 87 ALA A N 1
ATOM 679 C CA . ALA A 1 87 ? -30.409 -10.539 27.954 1.00 86.31 87 ALA A CA 1
ATOM 680 C C . ALA A 1 87 ? -29.011 -10.071 27.529 1.00 86.31 87 ALA A C 1
ATOM 682 O O . ALA A 1 87 ? -28.108 -9.955 28.362 1.00 86.31 87 ALA A O 1
ATOM 683 N N . TYR A 1 88 ? -28.837 -9.756 26.242 1.00 87.00 88 TYR A N 1
ATOM 684 C CA . TYR A 1 88 ? -27.610 -9.156 25.732 1.00 87.00 88 TYR A CA 1
ATOM 685 C C . TYR A 1 88 ? -27.352 -7.781 26.359 1.00 87.00 88 TYR A C 1
ATOM 687 O O . TYR A 1 88 ? -26.243 -7.522 26.832 1.00 87.00 88 TYR A O 1
ATOM 695 N N . LYS A 1 89 ? -28.369 -6.912 26.408 1.00 85.38 89 LYS A N 1
ATOM 696 C CA . LYS A 1 89 ? -28.274 -5.570 26.993 1.00 85.38 89 LYS A CA 1
ATOM 697 C C . LYS A 1 89 ? -27.921 -5.615 28.478 1.00 85.38 89 LYS A C 1
ATOM 699 O O . LYS A 1 89 ? -27.046 -4.856 28.899 1.00 85.38 89 LYS A O 1
ATOM 704 N N . ASP A 1 90 ? -28.523 -6.519 29.248 1.00 86.56 90 ASP A N 1
ATOM 705 C CA . ASP A 1 90 ? -28.240 -6.690 30.678 1.00 86.56 90 ASP A CA 1
ATOM 706 C C . ASP A 1 90 ? -26.801 -7.163 30.904 1.00 86.56 90 ASP A C 1
ATOM 708 O O . ASP A 1 90 ? -26.046 -6.564 31.679 1.00 86.56 90 ASP A O 1
ATOM 712 N N . PHE A 1 91 ? -26.381 -8.195 30.163 1.00 89.81 91 PHE A N 1
ATOM 713 C CA . PHE A 1 91 ? -25.013 -8.700 30.216 1.00 89.81 91 PHE A CA 1
ATOM 714 C C . PHE A 1 91 ? -23.999 -7.625 29.812 1.00 89.81 91 PHE A C 1
ATOM 716 O O . PHE A 1 91 ? -23.041 -7.366 30.545 1.00 89.81 91 PHE A O 1
ATOM 723 N N . SER A 1 92 ? -24.212 -6.974 28.666 1.00 87.56 92 SER A N 1
ATOM 724 C CA . SER A 1 92 ? -23.295 -5.973 28.120 1.00 87.56 92 SER A CA 1
ATOM 725 C C . SER A 1 92 ? -23.196 -4.748 29.025 1.00 87.56 92 SER A C 1
ATOM 727 O O . SER A 1 92 ? -22.098 -4.229 29.221 1.00 87.56 92 SER A O 1
ATOM 729 N N . THR A 1 93 ? -24.310 -4.284 29.595 1.00 88.19 93 THR A N 1
ATOM 730 C CA . THR A 1 93 ? -24.322 -3.128 30.502 1.00 88.19 93 THR A CA 1
ATOM 731 C C . THR A 1 93 ? -23.626 -3.464 31.820 1.00 88.19 93 THR A C 1
ATOM 733 O O . THR A 1 93 ? -22.780 -2.693 32.283 1.00 88.19 93 THR A O 1
ATOM 736 N N . GLY A 1 94 ? -23.908 -4.633 32.405 1.00 91.12 94 GLY A N 1
ATOM 737 C CA . GLY A 1 94 ? -23.300 -5.073 33.662 1.00 91.12 94 GLY A CA 1
ATOM 738 C C . GLY A 1 94 ? -21.797 -5.338 33.538 1.00 91.12 94 GLY A C 1
ATOM 739 O O . GLY A 1 94 ? -20.987 -4.733 34.248 1.00 91.12 94 GLY A O 1
ATOM 740 N N . ALA A 1 95 ? -21.404 -6.200 32.595 1.00 93.69 95 ALA A N 1
ATOM 741 C CA . ALA A 1 95 ? -20.000 -6.521 32.344 1.00 93.69 95 ALA A CA 1
ATOM 742 C C . ALA A 1 95 ? -19.216 -5.291 31.859 1.00 93.69 95 ALA A C 1
ATOM 744 O O . ALA A 1 95 ? -18.093 -5.055 32.314 1.00 93.69 95 ALA A O 1
ATOM 745 N N . GLY A 1 96 ? -19.822 -4.470 30.995 1.00 93.25 96 GLY A N 1
ATOM 746 C CA . GLY A 1 96 ? -19.242 -3.218 30.514 1.00 93.25 96 GLY A CA 1
ATOM 747 C C . GLY A 1 96 ? -18.981 -2.222 31.642 1.00 93.25 96 GLY A C 1
ATOM 748 O O . GLY A 1 96 ? -17.890 -1.660 31.715 1.00 93.25 96 GLY A O 1
ATOM 749 N N . THR A 1 97 ? -19.929 -2.044 32.567 1.00 94.50 97 THR A N 1
ATOM 750 C CA . THR A 1 97 ? -19.769 -1.135 33.715 1.00 94.50 97 THR A CA 1
ATOM 751 C C . THR A 1 97 ? -18.625 -1.578 34.626 1.00 94.50 97 THR A C 1
ATOM 753 O O . THR A 1 97 ? -17.781 -0.762 35.001 1.00 94.50 97 THR A O 1
ATOM 756 N N . LEU A 1 98 ? -18.538 -2.875 34.940 1.00 96.38 98 LEU A N 1
ATOM 757 C CA . LEU A 1 98 ? -17.434 -3.420 35.738 1.00 96.38 98 LEU A CA 1
ATOM 758 C C . LEU A 1 98 ? -16.080 -3.214 35.048 1.00 96.38 98 LEU A C 1
ATOM 760 O O . LEU A 1 98 ? -15.117 -2.780 35.686 1.00 96.38 98 LEU A O 1
ATOM 764 N N . ALA A 1 99 ? -16.010 -3.473 33.739 1.00 96.94 99 ALA A N 1
ATOM 765 C CA . ALA A 1 99 ? -14.807 -3.250 32.947 1.00 96.94 99 ALA A CA 1
ATOM 766 C C . ALA A 1 99 ? -14.411 -1.763 32.911 1.00 96.94 99 ALA A C 1
ATOM 768 O O . ALA A 1 99 ? -13.232 -1.439 33.085 1.00 96.94 99 ALA A O 1
ATOM 769 N N . ALA A 1 100 ? -15.378 -0.856 32.740 1.00 96.50 100 ALA A N 1
ATOM 770 C CA . ALA A 1 100 ? -15.165 0.589 32.733 1.00 96.50 100 ALA A CA 1
ATOM 771 C C . ALA A 1 100 ? -14.605 1.083 34.074 1.00 96.50 100 ALA A C 1
ATOM 773 O O . ALA A 1 100 ? -13.571 1.751 34.094 1.00 96.50 100 ALA A O 1
ATOM 774 N N . LEU A 1 101 ? -15.208 0.683 35.199 1.00 97.31 101 LEU A N 1
ATOM 775 C CA . LEU A 1 101 ? -14.732 1.043 36.539 1.00 97.31 101 LEU A CA 1
ATOM 776 C C . LEU A 1 101 ? -13.314 0.523 36.803 1.00 97.31 101 LEU A C 1
ATOM 778 O O . LEU A 1 101 ? -12.447 1.290 37.228 1.00 97.31 101 LEU A O 1
ATOM 782 N N . ALA A 1 102 ? -13.044 -0.751 36.501 1.00 98.00 102 ALA A N 1
ATOM 783 C CA . ALA A 1 102 ? -11.710 -1.330 36.647 1.00 98.00 102 ALA A CA 1
ATOM 784 C C . ALA A 1 102 ? -10.671 -0.580 35.792 1.00 98.00 102 ALA A C 1
ATOM 786 O O . ALA A 1 102 ? -9.595 -0.218 36.274 1.00 98.00 102 ALA A O 1
ATOM 787 N N . THR A 1 103 ? -11.008 -0.274 34.538 1.00 97.75 103 THR A N 1
ATOM 788 C CA . THR A 1 103 ? -10.113 0.433 33.612 1.00 97.75 103 THR A CA 1
ATOM 789 C C . THR A 1 103 ? -9.846 1.859 34.083 1.00 97.75 103 THR A C 1
ATOM 791 O O . THR A 1 103 ? -8.689 2.278 34.121 1.00 97.75 103 THR A O 1
ATOM 794 N N . LEU A 1 104 ? -10.886 2.590 34.492 1.00 97.56 104 LEU A N 1
ATOM 795 C CA . LEU A 1 104 ? -10.799 3.977 34.939 1.00 97.56 104 LEU A CA 1
ATOM 796 C C . LEU A 1 104 ? -9.969 4.101 36.223 1.00 97.56 104 LEU A C 1
ATOM 798 O O . LEU A 1 104 ? -9.037 4.904 36.278 1.00 97.56 104 LEU A O 1
ATOM 802 N N . ILE A 1 105 ? -10.246 3.264 37.228 1.00 97.81 105 ILE A N 1
ATOM 803 C CA . ILE A 1 105 ? -9.514 3.265 38.503 1.00 97.81 105 ILE A CA 1
ATOM 804 C C . ILE A 1 105 ? -8.068 2.808 38.283 1.00 97.81 105 ILE A C 1
ATOM 806 O O . ILE A 1 105 ? -7.128 3.470 38.730 1.00 97.81 105 ILE A O 1
ATOM 810 N N . GLY A 1 106 ? -7.866 1.703 37.559 1.00 98.06 106 GLY A N 1
ATOM 811 C CA . GLY A 1 106 ? -6.538 1.163 37.276 1.00 98.06 106 GLY A CA 1
ATOM 812 C C . GLY A 1 106 ? -5.668 2.155 36.508 1.00 98.06 106 GLY A C 1
ATOM 813 O O . GLY A 1 106 ? -4.536 2.436 36.908 1.00 98.06 106 GLY A O 1
ATOM 814 N N . PHE A 1 107 ? -6.204 2.749 35.439 1.00 97.81 107 PHE A N 1
ATOM 815 C CA . PHE A 1 107 ? -5.490 3.746 34.647 1.00 97.81 107 PHE A CA 1
ATOM 816 C C . PHE A 1 107 ? -5.251 5.043 35.425 1.00 97.81 107 PHE A C 1
ATOM 818 O O . PHE A 1 107 ? -4.145 5.583 35.377 1.00 97.81 107 PHE A O 1
ATOM 825 N N . GLY A 1 108 ? -6.235 5.501 36.205 1.00 97.81 108 GLY A N 1
ATOM 826 C CA . GLY A 1 108 ? -6.106 6.656 37.093 1.00 97.81 108 GLY A CA 1
ATOM 827 C C . GLY A 1 108 ? -4.954 6.498 38.088 1.00 97.81 108 GLY A C 1
ATOM 828 O O . GLY A 1 108 ? -4.120 7.396 38.215 1.00 97.81 108 GLY A O 1
ATOM 829 N N . LEU A 1 109 ? -4.817 5.321 38.711 1.00 97.44 109 LEU A N 1
ATOM 830 C CA . LEU A 1 109 ? -3.682 4.997 39.584 1.00 97.44 109 LEU A CA 1
ATOM 831 C C . LEU A 1 109 ? -2.341 5.025 38.835 1.00 97.44 109 LEU A C 1
ATOM 833 O O . LEU A 1 109 ? -1.341 5.521 39.363 1.00 97.44 109 LEU A O 1
ATOM 837 N N . LEU A 1 110 ? -2.294 4.523 37.597 1.00 96.31 110 LEU A N 1
ATOM 838 C CA . LEU A 1 110 ? -1.081 4.542 36.773 1.00 96.31 110 LEU A CA 1
ATOM 839 C C . LEU A 1 110 ? -0.685 5.961 36.338 1.00 96.31 110 LEU A C 1
ATOM 841 O O . LEU A 1 110 ? 0.513 6.273 36.316 1.00 96.31 110 LEU A O 1
ATOM 845 N N . LEU A 1 111 ? -1.659 6.818 36.019 1.00 96.50 111 LEU A N 1
ATOM 846 C CA . LEU A 1 111 ? -1.443 8.236 35.733 1.00 96.50 111 LEU A CA 1
ATOM 847 C C . LEU A 1 111 ? -0.942 8.966 36.976 1.00 96.50 111 LEU A C 1
ATOM 849 O O . LEU A 1 111 ? 0.110 9.603 36.914 1.00 96.50 111 LEU A O 1
ATOM 853 N N . TYR A 1 112 ? -1.625 8.797 38.110 1.00 96.56 112 TYR A N 1
ATOM 854 C CA . TYR A 1 112 ? -1.224 9.364 39.396 1.00 96.56 112 TYR A CA 1
ATOM 855 C C . TYR A 1 112 ? 0.209 8.967 39.760 1.00 96.56 112 TYR A C 1
ATOM 857 O O . TYR A 1 112 ? 1.043 9.811 40.088 1.00 96.56 112 TYR A O 1
ATOM 865 N N . ARG A 1 113 ? 0.551 7.684 39.619 1.00 96.06 113 ARG A N 1
ATOM 866 C CA . ARG A 1 113 ? 1.915 7.184 39.828 1.00 96.06 113 ARG A CA 1
ATOM 867 C C . ARG A 1 113 ? 2.927 7.894 38.929 1.00 96.06 113 ARG A C 1
ATOM 869 O O . ARG A 1 113 ? 4.027 8.230 39.366 1.00 96.06 113 ARG A O 1
ATOM 876 N N . ARG A 1 114 ? 2.590 8.095 37.655 1.00 94.81 114 ARG A N 1
ATOM 877 C CA . ARG A 1 114 ? 3.499 8.685 36.666 1.00 94.81 114 ARG A CA 1
ATOM 878 C C . ARG A 1 114 ? 3.686 10.188 36.857 1.00 94.81 114 ARG A C 1
ATOM 880 O O . ARG A 1 114 ? 4.768 10.693 36.561 1.00 94.81 114 ARG A O 1
ATOM 887 N N . THR A 1 115 ? 2.679 10.891 37.369 1.00 93.06 115 THR A N 1
ATOM 888 C CA . THR A 1 115 ? 2.768 12.324 37.671 1.00 93.06 115 THR A CA 1
ATOM 889 C C . THR A 1 115 ? 3.462 12.586 39.006 1.00 93.06 115 THR A C 1
ATOM 891 O O . THR A 1 115 ? 4.278 13.504 39.078 1.00 93.06 115 THR A O 1
ATOM 894 N N . THR A 1 116 ? 3.232 11.768 40.036 1.00 94.88 116 THR A N 1
ATOM 895 C CA . THR A 1 116 ? 3.782 11.989 41.388 1.00 94.88 116 THR A CA 1
ATOM 896 C C . THR A 1 116 ? 5.209 11.470 41.571 1.00 94.88 116 THR A C 1
ATOM 898 O O . THR A 1 116 ? 6.044 12.136 42.192 1.00 94.88 116 THR A O 1
ATOM 901 N N . VAL A 1 117 ? 5.556 10.320 40.987 1.00 95.62 117 VAL A N 1
ATOM 902 C CA . VAL A 1 117 ? 6.862 9.691 41.217 1.00 95.62 117 VAL A CA 1
ATOM 903 C C . VAL A 1 117 ? 7.908 10.234 40.250 1.00 95.62 117 VAL A C 1
ATOM 905 O O . VAL A 1 117 ? 7.984 9.842 39.083 1.00 95.62 117 VAL A O 1
ATOM 908 N N . LYS A 1 118 ? 8.797 11.096 40.763 1.00 94.31 118 LYS A N 1
ATOM 909 C CA . LYS A 1 118 ? 9.847 11.784 39.983 1.00 94.31 118 LYS A CA 1
ATOM 910 C C . LYS A 1 118 ? 10.676 10.838 39.096 1.00 94.31 118 LYS A C 1
ATOM 912 O O . LYS A 1 118 ? 10.963 11.183 37.952 1.00 94.31 118 LYS A O 1
ATOM 917 N N . ARG A 1 119 ? 11.042 9.646 39.593 1.00 94.69 119 ARG A N 1
ATOM 918 C CA . ARG A 1 119 ? 11.843 8.647 38.847 1.00 94.69 119 ARG A CA 1
ATOM 919 C C . ARG A 1 119 ? 11.098 8.087 37.627 1.00 94.69 119 ARG A C 1
ATOM 921 O O . ARG A 1 119 ? 11.678 7.960 36.554 1.00 94.69 119 ARG A O 1
ATOM 928 N N . VAL A 1 120 ? 9.801 7.813 37.771 1.00 93.00 120 VAL A N 1
ATOM 929 C CA . VAL A 1 120 ? 8.940 7.344 36.671 1.00 93.00 120 VAL A CA 1
ATOM 930 C C . VAL A 1 120 ? 8.693 8.476 35.669 1.00 93.00 120 VAL A C 1
ATOM 932 O O . VAL A 1 120 ? 8.760 8.267 34.459 1.00 93.00 120 VAL A O 1
ATOM 935 N N . ARG A 1 121 ? 8.468 9.701 36.154 1.00 92.88 121 ARG A N 1
ATOM 936 C CA . ARG A 1 121 ? 8.240 10.868 35.293 1.00 92.88 121 ARG A CA 1
ATOM 937 C C . ARG A 1 121 ? 9.437 11.165 34.389 1.00 92.88 121 ARG A C 1
ATOM 939 O O . ARG A 1 121 ? 9.253 11.382 33.199 1.00 92.88 121 ARG A O 1
ATOM 946 N N . ARG A 1 122 ? 10.663 11.092 34.923 1.00 92.50 122 ARG A N 1
ATOM 947 C CA . ARG A 1 122 ? 11.907 11.328 34.161 1.00 92.50 122 ARG A CA 1
ATOM 948 C C . ARG A 1 122 ? 12.163 10.322 33.034 1.00 92.50 122 ARG A C 1
ATOM 950 O O . ARG A 1 122 ? 12.906 10.638 32.118 1.00 92.50 122 ARG A O 1
ATOM 957 N N . THR A 1 123 ? 11.563 9.135 33.094 1.00 91.31 123 THR A N 1
ATOM 958 C CA . THR A 1 123 ? 11.704 8.091 32.060 1.00 91.31 123 THR A CA 1
ATOM 959 C C . THR A 1 123 ? 10.529 8.063 31.078 1.00 91.31 123 THR A C 1
ATOM 961 O O . THR A 1 123 ? 10.454 7.182 30.227 1.00 91.31 123 THR A O 1
ATOM 964 N N . THR A 1 124 ? 9.600 9.019 31.184 1.00 91.75 124 THR A N 1
ATOM 965 C CA . THR A 1 124 ? 8.439 9.133 30.295 1.00 91.75 124 THR A CA 1
ATOM 966 C C . THR A 1 124 ? 8.807 9.941 29.053 1.00 91.75 124 THR A C 1
ATOM 968 O O . THR A 1 124 ? 9.282 11.068 29.162 1.00 91.75 124 THR A O 1
ATOM 971 N N . THR A 1 125 ? 8.577 9.375 27.870 1.00 92.19 125 THR A N 1
ATOM 972 C CA . THR A 1 125 ? 8.857 10.032 26.584 1.00 92.19 125 THR A CA 1
ATOM 973 C C . THR A 1 125 ? 7.662 10.856 26.083 1.00 92.19 125 THR A C 1
ATOM 975 O O . THR A 1 125 ? 6.541 10.700 26.566 1.00 92.19 125 THR A O 1
ATOM 978 N N . ARG A 1 126 ? 7.865 11.707 25.065 1.00 92.62 126 ARG A N 1
ATOM 979 C CA . ARG A 1 126 ? 6.768 12.467 24.424 1.00 92.62 126 ARG A CA 1
ATOM 980 C C . ARG A 1 126 ? 5.700 11.553 23.812 1.00 92.62 126 ARG A C 1
ATOM 982 O O . ARG A 1 126 ? 4.514 11.832 23.935 1.00 92.62 126 ARG A O 1
ATOM 989 N N . VAL A 1 127 ? 6.119 10.439 23.208 1.00 92.25 127 VAL A N 1
ATOM 990 C CA . VAL A 1 127 ? 5.200 9.435 22.650 1.00 92.25 127 VAL A CA 1
ATOM 991 C C . VAL A 1 127 ? 4.386 8.770 23.758 1.00 92.25 127 VAL A C 1
ATOM 993 O O . VAL A 1 127 ? 3.191 8.541 23.585 1.00 92.25 127 VAL A O 1
ATOM 996 N N . ASP A 1 128 ? 4.995 8.512 24.920 1.00 92.69 128 ASP A N 1
ATOM 997 C CA . ASP A 1 128 ? 4.259 7.998 26.076 1.00 92.69 128 ASP A CA 1
ATOM 998 C C . ASP A 1 128 ? 3.205 9.007 26.550 1.00 92.69 128 ASP A C 1
ATOM 1000 O O . ASP A 1 128 ? 2.073 8.612 26.802 1.00 92.69 128 ASP A O 1
ATOM 1004 N N . MET A 1 129 ? 3.539 10.302 26.624 1.00 92.38 129 MET A N 1
ATOM 1005 C CA . MET A 1 129 ? 2.577 11.350 26.992 1.00 92.38 129 MET A CA 1
ATOM 1006 C C . MET A 1 129 ? 1.395 11.414 26.023 1.00 92.38 129 MET A C 1
ATOM 1008 O O . MET A 1 129 ? 0.253 11.447 26.475 1.00 92.38 129 MET A O 1
ATOM 1012 N N . LEU A 1 130 ? 1.659 11.372 24.713 1.00 95.06 130 LEU A N 1
ATOM 1013 C CA . LEU A 1 130 ? 0.609 11.338 23.693 1.00 95.06 130 LEU A CA 1
ATOM 1014 C C . LEU A 1 130 ? -0.269 10.086 23.834 1.00 95.06 130 LEU A C 1
ATOM 1016 O O . LEU A 1 130 ? -1.492 10.181 23.804 1.00 95.06 130 LEU A O 1
ATOM 1020 N N . THR A 1 131 ? 0.354 8.926 24.059 1.00 95.94 131 THR A N 1
ATOM 1021 C CA . THR A 1 131 ? -0.359 7.656 24.266 1.00 95.94 131 THR A CA 1
ATOM 1022 C C . THR A 1 131 ? -1.256 7.727 25.501 1.00 95.94 131 THR A C 1
ATOM 1024 O O . THR A 1 131 ? -2.412 7.321 25.441 1.00 95.94 131 THR A O 1
ATOM 1027 N N . TYR A 1 132 ? -0.761 8.266 26.620 1.00 94.69 132 TYR A N 1
ATOM 1028 C CA . TYR A 1 132 ? -1.571 8.420 27.828 1.00 94.69 132 TYR A CA 1
ATOM 1029 C C . TYR A 1 132 ? -2.691 9.437 27.650 1.00 94.69 132 TYR A C 1
ATOM 1031 O O . TYR A 1 132 ? -3.781 9.191 28.143 1.00 94.69 132 TYR A O 1
ATOM 1039 N N . GLY A 1 133 ? -2.454 10.543 26.940 1.00 96.31 133 GLY A N 1
ATOM 1040 C CA . GLY A 1 133 ? -3.497 11.519 26.624 1.00 96.31 133 GLY A CA 1
ATOM 1041 C C . GLY A 1 133 ? -4.641 10.898 25.821 1.00 96.31 133 GLY A C 1
ATOM 1042 O O . GLY A 1 133 ? -5.796 11.010 26.224 1.00 96.31 133 GLY A O 1
ATOM 1043 N N . LEU A 1 134 ? -4.312 10.172 24.746 1.00 96.88 134 LEU A N 1
ATOM 1044 C CA . LEU A 1 134 ? -5.298 9.465 23.919 1.00 96.88 134 LEU A CA 1
ATOM 1045 C C . LEU A 1 134 ? -6.047 8.383 24.703 1.00 96.88 134 LEU A C 1
ATOM 1047 O O . LEU A 1 134 ? -7.269 8.310 24.617 1.00 96.88 134 LEU A O 1
ATOM 1051 N N . LEU A 1 135 ? -5.340 7.578 25.504 1.00 97.00 135 LEU A N 1
ATOM 1052 C CA . LEU A 1 135 ? -5.977 6.575 26.361 1.00 97.00 135 LEU A CA 1
ATOM 1053 C C . LEU A 1 135 ? -6.894 7.217 27.406 1.00 97.00 135 LEU A C 1
ATOM 1055 O O . LEU A 1 135 ? -7.992 6.717 27.601 1.00 97.00 135 LEU A O 1
ATOM 1059 N N . THR A 1 136 ? -6.499 8.328 28.041 1.00 97.75 136 THR A N 1
ATOM 1060 C CA . THR A 1 136 ? -7.376 9.058 28.972 1.00 97.75 136 THR A CA 1
ATOM 1061 C C . THR A 1 136 ? -8.667 9.471 28.276 1.00 97.75 136 THR A C 1
ATOM 1063 O O . THR A 1 136 ? -9.743 9.186 28.791 1.00 97.75 136 THR A O 1
ATOM 1066 N N . ALA A 1 137 ? -8.565 10.106 27.104 1.00 97.94 137 ALA A N 1
ATOM 1067 C CA . ALA A 1 137 ? -9.730 10.568 26.358 1.00 97.94 137 ALA A CA 1
ATOM 1068 C C . ALA A 1 137 ? -10.657 9.401 25.978 1.00 97.94 137 ALA A C 1
ATOM 1070 O O . ALA A 1 137 ? -11.856 9.469 26.234 1.00 97.94 137 ALA A O 1
ATOM 1071 N N . LEU A 1 138 ? -10.097 8.302 25.459 1.00 97.56 138 LEU A N 1
ATOM 1072 C CA . LEU A 1 138 ? -10.853 7.097 25.105 1.00 97.56 138 LEU A CA 1
ATOM 1073 C C . LEU A 1 138 ? -11.525 6.439 26.311 1.00 97.56 138 LEU A C 1
ATOM 1075 O O . LEU A 1 138 ? -12.695 6.080 26.238 1.00 97.56 138 LEU A O 1
ATOM 1079 N N . ILE A 1 139 ? -10.806 6.289 27.425 1.00 97.50 139 ILE A N 1
ATOM 1080 C CA . ILE A 1 139 ? -11.326 5.634 28.631 1.00 97.50 139 ILE A CA 1
ATOM 1081 C C . ILE A 1 139 ? -12.433 6.478 29.258 1.00 97.50 139 ILE A C 1
ATOM 1083 O O . ILE A 1 139 ? -13.465 5.928 29.629 1.00 97.50 139 ILE A O 1
ATOM 1087 N N . VAL A 1 140 ? -12.252 7.798 29.362 1.00 97.25 140 VAL A N 1
ATOM 1088 C CA . VAL A 1 140 ? -13.276 8.700 29.910 1.00 97.25 140 VAL A CA 1
ATOM 1089 C C . VAL A 1 140 ? -14.517 8.697 29.024 1.00 97.25 140 VAL A C 1
ATOM 1091 O O . VAL A 1 140 ? -15.619 8.512 29.534 1.00 97.25 140 VAL A O 1
ATOM 1094 N N . LEU A 1 141 ? -14.346 8.828 27.707 1.00 96.62 141 LEU A N 1
ATOM 1095 C CA . LEU A 1 141 ? -15.462 8.852 26.765 1.00 96.62 141 LEU A CA 1
ATOM 1096 C C . LEU A 1 141 ? -16.201 7.507 26.712 1.00 96.62 141 LEU A C 1
ATOM 1098 O O . LEU A 1 141 ? -17.423 7.479 26.799 1.00 96.62 141 LEU A O 1
ATOM 1102 N N . GLY A 1 142 ? -15.469 6.390 26.664 1.00 95.19 142 GLY A N 1
ATOM 1103 C CA . GLY A 1 142 ? -16.048 5.043 26.722 1.00 95.19 142 GLY A CA 1
ATOM 1104 C C . GLY A 1 142 ? -16.756 4.750 28.047 1.00 95.19 142 GLY A C 1
ATOM 1105 O O . GLY A 1 142 ? -17.820 4.130 28.065 1.00 95.19 142 GLY A O 1
ATOM 1106 N N . SER A 1 143 ? -16.216 5.250 29.164 1.00 95.62 143 SER A N 1
ATOM 1107 C CA . SER A 1 143 ? -16.873 5.150 30.474 1.00 95.62 143 SER A CA 1
ATOM 1108 C C . SER A 1 143 ? -18.148 5.990 30.519 1.00 95.62 143 SER A C 1
ATOM 1110 O O . SER A 1 143 ? -19.150 5.530 31.053 1.00 95.62 143 SER A O 1
ATOM 1112 N N . PHE A 1 144 ? -18.146 7.186 29.924 1.00 95.19 144 PHE A N 1
ATOM 1113 C CA . PHE A 1 144 ? -19.342 8.020 29.803 1.00 95.19 144 PHE A CA 1
ATOM 1114 C C . PHE A 1 144 ? -20.428 7.349 28.950 1.00 95.19 144 PHE A C 1
ATOM 1116 O O . PHE A 1 144 ? -21.585 7.327 29.353 1.00 95.19 144 PHE A O 1
ATOM 1123 N N . GLN A 1 145 ? -20.069 6.722 27.830 1.00 94.06 145 GLN A N 1
ATOM 1124 C CA . GLN A 1 145 ? -21.020 5.967 27.003 1.00 94.06 145 GLN A CA 1
ATOM 1125 C C . GLN A 1 145 ? -21.605 4.768 27.754 1.00 94.06 145 GLN A C 1
ATOM 1127 O O . GLN A 1 145 ? -22.813 4.554 27.768 1.00 94.06 145 GLN A O 1
ATOM 1132 N N . THR A 1 146 ? -20.756 4.006 28.439 1.00 92.06 146 THR A N 1
ATOM 1133 C CA . THR A 1 146 ? -21.189 2.794 29.146 1.00 92.06 146 THR A CA 1
ATOM 1134 C C . THR A 1 146 ? -22.024 3.119 30.385 1.00 92.06 146 THR A C 1
ATOM 1136 O O . THR A 1 146 ? -23.085 2.540 30.589 1.00 92.06 146 THR A O 1
ATOM 1139 N N . ILE A 1 147 ? -21.566 4.055 31.216 1.00 92.25 147 ILE A N 1
ATOM 1140 C CA . ILE A 1 147 ? -22.192 4.365 32.507 1.00 92.25 147 ILE A CA 1
ATOM 1141 C C . ILE A 1 147 ? -23.237 5.473 32.348 1.00 92.25 147 ILE A C 1
ATOM 1143 O O . ILE A 1 147 ? -24.370 5.332 32.791 1.00 92.25 147 ILE A O 1
ATOM 1147 N N . GLY A 1 148 ? -22.873 6.582 31.708 1.00 91.31 148 GLY A N 1
ATOM 1148 C CA . GLY A 1 148 ? -23.756 7.737 31.548 1.00 91.31 148 GLY A CA 1
ATOM 1149 C C . GLY A 1 148 ? -24.916 7.465 30.595 1.00 91.31 148 GLY A C 1
ATOM 1150 O O . GLY A 1 148 ? -26.062 7.707 30.956 1.00 91.31 148 GLY A O 1
ATOM 1151 N N . ILE A 1 149 ? -24.635 6.933 29.401 1.00 90.00 149 ILE A N 1
ATOM 1152 C CA . ILE A 1 149 ? -25.666 6.719 28.372 1.00 90.00 149 ILE A CA 1
ATOM 1153 C C . ILE A 1 149 ? -26.382 5.378 28.565 1.00 90.00 149 ILE A C 1
ATOM 1155 O O . ILE A 1 149 ? -27.611 5.353 28.580 1.00 90.00 149 ILE A O 1
ATOM 1159 N N . ASN A 1 150 ? -25.637 4.276 28.720 1.00 87.94 150 ASN A N 1
ATOM 1160 C CA . ASN A 1 150 ? -26.220 2.928 28.700 1.00 87.94 150 ASN A CA 1
ATOM 1161 C C . ASN A 1 150 ? -26.755 2.430 30.046 1.00 87.94 150 ASN A C 1
ATOM 1163 O O . ASN A 1 150 ? -27.762 1.727 30.052 1.00 87.94 150 ASN A O 1
ATOM 1167 N N . LEU A 1 151 ? -26.121 2.791 31.165 1.00 88.19 151 LEU A N 1
ATOM 1168 C CA . LEU A 1 151 ? -26.590 2.391 32.496 1.00 88.19 151 LEU A CA 1
ATOM 1169 C C . LEU A 1 151 ? -27.582 3.397 33.102 1.00 88.19 151 LEU A C 1
ATOM 1171 O O . LEU A 1 151 ? -28.599 2.984 33.648 1.00 88.19 151 LEU A O 1
ATOM 1175 N N . ILE A 1 152 ? -27.268 4.697 33.055 1.00 88.56 152 ILE A N 1
ATOM 1176 C CA . ILE A 1 152 ? -28.062 5.753 33.714 1.00 88.56 152 ILE A CA 1
ATOM 1177 C C . ILE A 1 152 ? -29.086 6.387 32.759 1.00 88.56 152 ILE A C 1
ATOM 1179 O O . ILE A 1 152 ? -30.178 6.760 33.186 1.00 88.56 152 ILE A O 1
ATOM 1183 N N . GLY A 1 153 ? -28.725 6.555 31.486 1.00 87.25 153 GLY A N 1
ATOM 1184 C CA . GLY A 1 153 ? -29.570 7.166 30.461 1.00 87.25 153 GLY A CA 1
ATOM 1185 C C . GLY A 1 153 ? -30.577 6.199 29.831 1.00 87.25 153 GLY A C 1
ATOM 1186 O O . GLY A 1 153 ? -30.849 5.115 30.338 1.00 87.25 153 GLY A O 1
ATOM 1187 N N . SER A 1 154 ? -31.127 6.586 28.676 1.00 83.31 154 SER A N 1
ATOM 1188 C CA . SER A 1 154 ? -32.082 5.763 27.912 1.00 83.31 154 SER A CA 1
ATOM 1189 C C . SER A 1 154 ? -31.449 4.536 27.240 1.00 83.31 154 SER A C 1
ATOM 1191 O O . SER A 1 154 ? -32.162 3.661 26.743 1.00 83.31 154 SER A O 1
ATOM 1193 N N . GLY A 1 155 ? -30.117 4.463 27.208 1.00 82.06 155 GLY A N 1
ATOM 1194 C CA . GLY A 1 155 ? -29.368 3.543 26.365 1.00 82.06 155 GLY A CA 1
ATOM 1195 C C . GLY A 1 155 ? -29.318 3.969 24.901 1.00 82.06 155 GLY A C 1
ATOM 1196 O O . GLY A 1 155 ? -30.168 4.718 24.419 1.00 82.06 155 GLY A O 1
ATOM 1197 N N . TYR A 1 156 ? -28.284 3.492 24.209 1.00 86.56 156 TYR A N 1
ATOM 1198 C CA . TYR A 1 156 ? -28.053 3.724 22.788 1.00 86.56 156 TYR A CA 1
ATOM 1199 C C . TYR A 1 156 ? -27.740 2.402 22.083 1.00 86.56 156 TYR A C 1
ATOM 1201 O O . TYR A 1 156 ? -26.814 1.692 22.491 1.00 86.56 156 TYR A O 1
ATOM 1209 N N . ASN A 1 157 ? -28.488 2.072 21.027 1.00 86.56 157 ASN A N 1
ATOM 1210 C CA . ASN A 1 157 ? -28.267 0.834 20.285 1.00 86.56 157 ASN A CA 1
ATOM 1211 C C . ASN A 1 157 ? -27.198 1.006 19.197 1.00 86.56 157 ASN A C 1
ATOM 1213 O O . ASN A 1 157 ? -27.499 1.168 18.020 1.00 86.56 157 ASN A O 1
ATOM 1217 N N . TYR A 1 158 ? -25.929 0.901 19.593 1.00 87.25 158 TYR A N 1
ATOM 1218 C CA . TYR A 1 158 ? -24.795 0.991 18.665 1.00 87.25 158 TYR A CA 1
ATOM 1219 C C . TYR A 1 158 ? -24.693 -0.195 17.674 1.00 87.25 158 TYR A C 1
ATOM 1221 O O . TYR A 1 158 ? -23.804 -0.222 16.810 1.00 87.25 158 TYR A O 1
ATOM 1229 N N . ARG A 1 159 ? -25.538 -1.231 17.827 1.00 88.62 159 ARG A N 1
ATOM 1230 C CA . ARG A 1 159 ? -25.525 -2.440 16.985 1.00 88.62 159 ARG A CA 1
ATOM 1231 C C . ARG A 1 159 ? -26.208 -2.234 15.634 1.00 88.62 159 ARG A C 1
ATOM 1233 O O . ARG A 1 159 ? -25.930 -3.002 14.712 1.00 88.62 159 ARG A O 1
ATOM 1240 N N . GLU A 1 160 ? -27.027 -1.193 15.507 1.00 88.44 160 GLU A N 1
ATOM 1241 C CA . GLU A 1 160 ? -27.764 -0.850 14.285 1.00 88.44 160 GLU A CA 1
ATOM 1242 C C . GLU A 1 160 ? -26.980 0.093 13.354 1.00 88.44 160 GLU A C 1
ATOM 1244 O O . GLU A 1 160 ? -27.241 0.121 12.153 1.00 88.44 160 GLU A O 1
ATOM 1249 N N . ASP A 1 161 ? -25.968 0.805 13.863 1.00 92.69 161 ASP A N 1
ATOM 1250 C CA . ASP A 1 161 ? -25.243 1.852 13.129 1.00 92.69 161 ASP A CA 1
ATOM 1251 C C . ASP A 1 161 ? -23.707 1.671 13.125 1.00 92.69 161 ASP A C 1
ATOM 1253 O O . ASP A 1 161 ? -23.107 1.300 12.109 1.00 92.69 161 ASP A O 1
ATOM 1257 N N . VAL A 1 162 ? -23.040 1.846 14.267 1.00 94.25 162 VAL A N 1
ATOM 1258 C CA . VAL A 1 162 ? -21.586 1.823 14.433 1.00 94.25 162 VAL A CA 1
ATOM 1259 C C . VAL A 1 162 ? -21.043 0.421 14.165 1.00 94.25 162 VAL A C 1
ATOM 1261 O O . VAL A 1 162 ? -20.024 0.266 13.486 1.00 94.25 162 VAL A O 1
ATOM 1264 N N . ALA A 1 163 ? -21.719 -0.622 14.656 1.00 93.56 163 ALA A N 1
ATOM 1265 C CA . ALA A 1 163 ? -21.313 -2.007 14.427 1.00 93.56 163 ALA A CA 1
ATOM 1266 C C . ALA A 1 163 ? -21.373 -2.431 12.943 1.00 93.56 163 ALA A C 1
ATOM 1268 O O . ALA A 1 163 ? -20.390 -2.994 12.443 1.00 93.56 163 ALA A O 1
ATOM 1269 N N . PRO A 1 164 ? -22.477 -2.229 12.192 1.00 93.69 164 PRO A N 1
ATOM 1270 C CA . PRO A 1 164 ? -22.502 -2.529 10.763 1.00 93.69 164 PRO A CA 1
ATOM 1271 C C . PRO A 1 164 ? -21.525 -1.659 9.969 1.00 93.69 164 PRO A C 1
ATOM 1273 O O . PRO A 1 164 ? -20.842 -2.215 9.105 1.00 93.69 164 PRO A O 1
ATOM 1276 N N . TRP A 1 165 ? -21.356 -0.374 10.312 1.00 94.75 165 TRP A N 1
ATOM 1277 C CA . TRP A 1 165 ? -20.347 0.488 9.687 1.00 94.75 165 TRP A CA 1
ATOM 1278 C C . TRP A 1 165 ? -18.930 -0.073 9.857 1.00 94.75 165 TRP A C 1
ATOM 1280 O O . TRP A 1 165 ? -18.227 -0.303 8.868 1.00 94.75 165 TRP A O 1
ATOM 1290 N N . PHE A 1 166 ? -18.519 -0.376 11.093 1.00 94.88 166 PHE A N 1
ATOM 1291 C CA . PHE A 1 166 ? -17.176 -0.884 11.381 1.00 94.88 166 PHE A CA 1
ATOM 1292 C C . PHE A 1 166 ? -16.909 -2.221 10.675 1.00 94.88 166 PHE A C 1
ATOM 1294 O O . PHE A 1 166 ? -15.841 -2.436 10.099 1.00 94.88 166 PHE A O 1
ATOM 1301 N N . ARG A 1 167 ? -17.897 -3.125 10.648 1.00 93.56 167 ARG A N 1
ATOM 1302 C CA . ARG A 1 167 ? -17.788 -4.382 9.890 1.00 93.56 167 ARG A CA 1
ATOM 1303 C C . ARG A 1 167 ? -17.715 -4.134 8.379 1.00 93.56 167 ARG A C 1
ATOM 1305 O O . ARG A 1 167 ? -17.006 -4.861 7.687 1.00 93.56 167 ARG A O 1
ATOM 1312 N N . GLY A 1 168 ? -18.414 -3.123 7.860 1.00 88.19 168 GLY A N 1
ATOM 1313 C CA . GLY A 1 168 ? -18.327 -2.678 6.465 1.00 88.19 168 GLY A CA 1
ATOM 1314 C C . GLY A 1 168 ? -16.915 -2.241 6.074 1.00 88.19 168 GLY A C 1
ATOM 1315 O O . GLY A 1 168 ? -16.411 -2.671 5.035 1.00 88.19 168 GLY A O 1
ATOM 1316 N N . VAL A 1 169 ? -16.225 -1.500 6.953 1.00 89.50 169 VAL A N 1
ATOM 1317 C CA . VAL A 1 169 ? -14.805 -1.141 6.771 1.00 89.50 169 VAL A CA 1
ATOM 1318 C C . VAL A 1 169 ? -13.951 -2.396 6.554 1.00 89.50 169 VAL A C 1
ATOM 1320 O O . VAL A 1 169 ? -13.188 -2.464 5.588 1.00 89.50 169 VAL A O 1
ATOM 1323 N N . LEU A 1 170 ? -14.117 -3.425 7.393 1.00 87.81 170 LEU A N 1
ATOM 1324 C CA . LEU A 1 170 ? -13.362 -4.683 7.283 1.00 87.81 170 LEU A CA 1
ATOM 1325 C C . LEU A 1 170 ? -13.689 -5.485 6.012 1.00 87.81 170 LEU A C 1
ATOM 1327 O O . LEU A 1 170 ? -12.827 -6.201 5.507 1.00 87.81 170 LEU A O 1
ATOM 1331 N N . ARG A 1 171 ? -14.909 -5.356 5.476 1.00 84.75 171 ARG A N 1
ATOM 1332 C CA . ARG A 1 171 ? -15.340 -5.996 4.218 1.00 84.75 171 ARG A CA 1
ATOM 1333 C C . ARG A 1 171 ? -14.999 -5.184 2.965 1.00 84.75 171 ARG A C 1
ATOM 1335 O O . ARG A 1 171 ? -15.425 -5.563 1.879 1.00 84.75 171 ARG A O 1
ATOM 1342 N N . LEU A 1 172 ? -14.254 -4.085 3.104 1.00 78.44 172 LEU A N 1
ATOM 1343 C CA . LEU A 1 172 ? -13.939 -3.157 2.010 1.00 78.44 172 LEU A CA 1
ATOM 1344 C C . LEU A 1 172 ? -15.186 -2.532 1.357 1.00 78.44 172 LEU A C 1
ATOM 1346 O O . LEU A 1 172 ? -15.159 -2.163 0.187 1.00 78.44 172 LEU A O 1
ATOM 1350 N N . ASN A 1 173 ? -16.278 -2.407 2.112 1.00 81.12 173 ASN A N 1
ATOM 1351 C CA . ASN A 1 173 ? -17.513 -1.759 1.676 1.00 81.12 173 ASN A CA 1
ATOM 1352 C C . ASN A 1 173 ? -18.082 -0.899 2.819 1.00 81.12 173 ASN A C 1
ATOM 1354 O O . ASN A 1 173 ? -19.074 -1.286 3.442 1.00 81.12 173 ASN A O 1
ATOM 1358 N N . PRO A 1 174 ? -17.411 0.208 3.179 1.00 86.25 174 PRO A N 1
ATOM 1359 C CA . PRO A 1 174 ? -17.874 1.077 4.248 1.00 86.25 174 PRO A CA 1
ATOM 1360 C C . PRO A 1 174 ? -19.062 1.905 3.766 1.00 86.25 174 PRO A C 1
ATOM 1362 O O . PRO A 1 174 ? -19.020 2.496 2.686 1.00 86.25 174 PRO A O 1
ATOM 1365 N N . ASP A 1 175 ? -20.089 1.987 4.601 1.00 87.31 175 ASP A N 1
ATOM 1366 C CA . ASP A 1 175 ? -21.224 2.869 4.368 1.00 87.31 175 ASP A CA 1
ATOM 1367 C C . ASP A 1 175 ? -21.154 4.063 5.337 1.00 87.31 175 ASP A C 1
ATOM 1369 O O . ASP A 1 175 ? -21.444 3.894 6.524 1.00 87.31 175 ASP A O 1
ATOM 1373 N N . PRO A 1 176 ? -20.722 5.258 4.885 1.00 88.12 176 PRO A N 1
ATOM 1374 C CA . PRO A 1 176 ? -20.644 6.439 5.741 1.00 88.12 176 PRO A CA 1
ATOM 1375 C C . PRO A 1 176 ? -22.023 6.932 6.198 1.00 88.12 176 PRO A C 1
ATOM 1377 O O . PRO A 1 176 ? -22.098 7.704 7.155 1.00 88.12 176 PRO A O 1
ATOM 1380 N N . ASP A 1 177 ? -23.106 6.499 5.548 1.00 88.69 177 ASP A N 1
ATOM 1381 C CA . ASP A 1 177 ? -24.460 6.936 5.869 1.00 88.69 177 ASP A CA 1
ATOM 1382 C C . ASP A 1 177 ? -24.926 6.362 7.209 1.00 88.69 177 ASP A C 1
ATOM 1384 O O . ASP A 1 177 ? -25.638 7.048 7.937 1.00 88.69 177 ASP A O 1
ATOM 1388 N N . LEU A 1 178 ? -24.423 5.182 7.588 1.00 91.75 178 LEU A N 1
ATOM 1389 C CA . LEU A 1 178 ? -24.633 4.575 8.907 1.00 91.75 178 LEU A CA 1
ATOM 1390 C C . LEU A 1 178 ? -24.068 5.421 10.050 1.00 91.75 178 LEU A C 1
ATOM 1392 O O . LEU A 1 178 ? -24.498 5.281 11.185 1.00 91.75 178 LEU A O 1
ATOM 1396 N N . MET A 1 179 ? -23.109 6.305 9.768 1.00 93.50 179 MET A N 1
ATOM 1397 C CA . MET A 1 179 ? -22.559 7.211 10.774 1.00 93.50 179 MET A CA 1
ATOM 1398 C C . MET A 1 179 ? -23.318 8.543 10.838 1.00 93.50 179 MET A C 1
ATOM 1400 O O . MET A 1 179 ? -23.035 9.352 11.725 1.00 93.50 179 MET A O 1
ATOM 1404 N N . ARG A 1 180 ? -24.286 8.802 9.942 1.00 88.25 180 ARG A N 1
ATOM 1405 C CA . ARG A 1 180 ? -25.137 9.999 10.028 1.00 88.25 180 ARG A CA 1
ATOM 1406 C C . ARG A 1 180 ? -26.157 9.839 11.148 1.00 88.25 180 ARG A C 1
ATOM 1408 O O . ARG A 1 180 ? -26.869 8.850 11.210 1.00 88.25 180 ARG A O 1
ATOM 1415 N N . GLY A 1 181 ? -26.259 10.852 12.004 1.00 85.38 181 GLY A N 1
ATOM 1416 C CA . GLY A 1 181 ? -27.192 10.839 13.134 1.00 85.38 181 GLY A CA 1
ATOM 1417 C C . GLY A 1 181 ? -26.709 10.032 14.340 1.00 85.38 181 GLY A C 1
ATOM 1418 O O . GLY A 1 181 ? -27.373 10.069 15.371 1.00 85.38 181 GLY A O 1
ATOM 1419 N N . VAL A 1 182 ? -25.542 9.381 14.244 1.00 92.19 182 VAL A N 1
ATOM 1420 C CA . VAL A 1 182 ? -24.889 8.754 15.397 1.00 92.19 182 VAL A CA 1
ATOM 1421 C C . VAL A 1 182 ? -24.553 9.819 16.432 1.00 92.19 182 VAL A C 1
ATOM 1423 O O . VAL A 1 182 ? -24.029 10.882 16.085 1.00 92.19 182 VAL A O 1
ATOM 1426 N N . ASP A 1 183 ? -24.823 9.523 17.703 1.00 90.19 183 ASP A N 1
ATOM 1427 C CA . ASP A 1 183 ? -24.501 10.433 18.799 1.00 90.19 183 ASP A CA 1
ATOM 1428 C C . ASP A 1 183 ? -23.014 10.836 18.762 1.00 90.19 183 ASP A C 1
ATOM 1430 O O . ASP A 1 183 ? -22.107 10.014 18.569 1.00 90.19 183 ASP A O 1
ATOM 1434 N N . ALA A 1 184 ? -22.758 12.134 18.941 1.00 91.94 184 ALA A N 1
ATOM 1435 C CA . ALA A 1 184 ? -21.436 12.719 18.750 1.00 91.94 184 ALA A CA 1
ATOM 1436 C C . ALA A 1 184 ? -20.367 12.067 19.643 1.00 91.94 184 ALA A C 1
ATOM 1438 O O . ALA A 1 184 ? -19.203 11.982 19.246 1.00 91.94 184 ALA A O 1
ATOM 1439 N N . SER A 1 185 ? -20.738 11.557 20.824 1.00 94.44 185 SER A N 1
ATOM 1440 C CA . SER A 1 185 ? -19.795 10.850 21.690 1.00 94.44 185 SER A CA 1
ATOM 1441 C C . SER A 1 185 ? -19.243 9.589 21.014 1.00 94.44 185 SER A C 1
ATOM 1443 O O . SER A 1 185 ? -18.038 9.345 21.078 1.00 94.44 185 SER A O 1
ATOM 1445 N N . TYR A 1 186 ? -20.080 8.809 20.318 1.00 94.69 186 TYR A N 1
ATOM 1446 C CA . TYR A 1 186 ? -19.684 7.577 19.618 1.00 94.69 186 TYR A CA 1
ATOM 1447 C C . TYR A 1 186 ? -18.830 7.874 18.391 1.00 94.69 186 TYR A C 1
ATOM 1449 O O . TYR A 1 186 ? -17.803 7.224 18.185 1.00 94.69 186 TYR A O 1
ATOM 1457 N N . GLN A 1 187 ? -19.181 8.921 17.643 1.00 95.00 187 GLN A N 1
ATOM 1458 C CA . GLN A 1 187 ? -18.361 9.416 16.540 1.00 95.00 187 GLN A CA 1
ATOM 1459 C C . GLN A 1 187 ? -16.958 9.828 17.015 1.00 95.00 187 GLN A C 1
ATOM 1461 O O . GLN A 1 187 ? -15.950 9.368 16.470 1.00 95.00 187 GLN A O 1
ATOM 1466 N N . VAL A 1 188 ? -16.869 10.648 18.069 1.00 96.75 188 VAL A N 1
ATOM 1467 C CA . VAL A 1 188 ? -15.584 11.091 18.634 1.00 96.75 188 VAL A CA 1
ATOM 1468 C C . VAL A 1 188 ? -14.789 9.907 19.187 1.00 96.75 188 VAL A C 1
ATOM 1470 O O . VAL A 1 188 ? -13.579 9.832 18.967 1.00 96.75 188 VAL A O 1
ATOM 1473 N N . HIS A 1 189 ? -15.446 8.946 19.843 1.00 96.69 189 HIS A N 1
ATOM 1474 C CA . HIS A 1 189 ? -14.794 7.735 20.342 1.00 96.69 189 HIS A CA 1
ATOM 1475 C C . HIS A 1 189 ? -14.152 6.931 19.204 1.00 96.69 189 HIS A C 1
ATOM 1477 O O . HIS A 1 189 ? -12.979 6.566 19.298 1.00 96.69 189 HIS A O 1
ATOM 1483 N N . ALA A 1 190 ? -14.878 6.715 18.102 1.00 95.81 190 ALA A N 1
ATOM 1484 C CA . ALA A 1 190 ? -14.364 6.010 16.931 1.00 95.81 190 ALA A CA 1
ATOM 1485 C C . ALA A 1 190 ? -13.160 6.732 16.297 1.00 95.81 190 ALA A C 1
ATOM 1487 O O . ALA A 1 190 ? -12.145 6.102 15.994 1.00 95.81 190 ALA A O 1
ATOM 1488 N N . VAL A 1 191 ? -13.221 8.061 16.153 1.00 96.31 191 VAL A N 1
ATOM 1489 C CA . VAL A 1 191 ? -12.108 8.862 15.608 1.00 96.31 191 VAL A CA 1
ATOM 1490 C C . VAL A 1 191 ? -10.869 8.790 16.509 1.00 96.31 191 VAL A C 1
ATOM 1492 O O . VAL A 1 191 ? -9.757 8.571 16.020 1.00 96.31 191 VAL A O 1
ATOM 1495 N N . LEU A 1 192 ? -11.038 8.913 17.829 1.00 97.50 192 LEU A N 1
ATOM 1496 C CA . LEU A 1 192 ? -9.937 8.772 18.787 1.00 97.50 192 LEU A CA 1
ATOM 1497 C C . LEU A 1 192 ? -9.339 7.358 18.768 1.00 97.50 192 LEU A C 1
ATOM 1499 O O . LEU A 1 192 ? -8.119 7.211 18.893 1.00 97.50 192 LEU A O 1
ATOM 1503 N N . ALA A 1 193 ? -10.164 6.327 18.563 1.00 96.44 193 ALA A N 1
ATOM 1504 C CA . ALA A 1 193 ? -9.707 4.948 18.442 1.00 96.44 193 ALA A CA 1
ATOM 1505 C C . ALA A 1 193 ? -8.830 4.765 17.194 1.00 96.44 193 ALA A C 1
ATOM 1507 O O . ALA A 1 193 ? -7.738 4.204 17.298 1.00 96.44 193 ALA A O 1
ATOM 1508 N N . TRP A 1 194 ? -9.219 5.329 16.044 1.00 96.12 194 TRP A N 1
ATOM 1509 C CA . TRP A 1 194 ? -8.360 5.343 14.853 1.00 96.12 194 TRP A CA 1
ATOM 1510 C C . TRP A 1 194 ? -7.044 6.093 15.083 1.00 96.12 194 TRP A C 1
ATOM 1512 O O . TRP A 1 194 ? -5.984 5.629 14.655 1.00 96.12 194 TRP A O 1
ATOM 1522 N N . GLY A 1 195 ? -7.078 7.197 15.835 1.00 95.94 195 GLY A N 1
ATOM 1523 C CA . GLY A 1 195 ? -5.876 7.893 16.303 1.00 95.94 195 GLY A CA 1
ATOM 1524 C C . GLY A 1 195 ? -4.944 6.997 17.127 1.00 95.94 195 GLY A C 1
ATOM 1525 O O . GLY A 1 195 ? -3.733 6.963 16.888 1.00 95.94 195 GLY A O 1
ATOM 1526 N N . LEU A 1 196 ? -5.500 6.217 18.061 1.00 96.94 196 LEU A N 1
ATOM 1527 C CA . LEU A 1 196 ? -4.742 5.253 18.859 1.00 96.94 196 LEU A CA 1
ATOM 1528 C C . LEU A 1 196 ? -4.114 4.162 17.981 1.00 96.94 196 LEU A C 1
ATOM 1530 O O . LEU A 1 196 ? -2.951 3.821 18.189 1.00 96.94 196 LEU A O 1
ATOM 1534 N N . TYR A 1 197 ? -4.842 3.650 16.985 1.00 95.38 197 TYR A N 1
ATOM 1535 C CA . TYR A 1 197 ? -4.345 2.631 16.053 1.00 95.38 197 TYR A CA 1
ATOM 1536 C C . TYR A 1 197 ? -3.172 3.168 15.222 1.00 95.38 197 TYR A C 1
ATOM 1538 O O . TYR A 1 197 ? -2.135 2.514 15.125 1.00 95.38 197 TYR A O 1
ATOM 1546 N N . MET A 1 198 ? -3.267 4.396 14.707 1.00 93.94 198 MET A N 1
ATOM 1547 C CA . MET A 1 198 ? -2.148 5.034 14.003 1.00 93.94 198 MET A CA 1
ATOM 1548 C C . MET A 1 198 ? -0.910 5.206 14.893 1.00 93.94 198 MET A C 1
ATOM 1550 O O . MET A 1 198 ? 0.214 5.015 14.433 1.00 93.94 198 MET A O 1
ATOM 1554 N N . LEU A 1 199 ? -1.093 5.544 16.173 1.00 95.75 199 LEU A N 1
ATOM 1555 C CA . LEU A 1 199 ? 0.013 5.733 17.117 1.00 95.75 199 LEU A CA 1
ATOM 1556 C C . LEU A 1 199 ? 0.613 4.411 17.625 1.00 95.75 199 LEU A C 1
ATOM 1558 O O . LEU A 1 199 ? 1.788 4.357 18.005 1.00 95.75 199 LEU A O 1
ATOM 1562 N N . TRP A 1 200 ? -0.182 3.344 17.660 1.00 97.19 200 TRP A N 1
ATOM 1563 C CA . TRP A 1 200 ? 0.166 2.045 18.231 1.00 97.19 200 TRP A CA 1
ATOM 1564 C C . TRP A 1 200 ? 1.542 1.519 17.805 1.00 97.19 200 TRP A C 1
ATOM 1566 O O . TRP A 1 200 ? 2.365 1.288 18.703 1.00 97.19 200 TRP A O 1
ATOM 1576 N N . PRO A 1 201 ? 1.863 1.389 16.499 1.00 94.25 201 PRO A N 1
ATOM 1577 C CA . PRO A 1 201 ? 3.147 0.848 16.069 1.00 94.25 201 PRO A CA 1
ATOM 1578 C C . PRO A 1 201 ? 4.339 1.704 16.486 1.00 94.25 201 PRO A C 1
ATOM 1580 O O . PRO A 1 201 ? 5.454 1.206 16.474 1.00 94.25 201 PRO A O 1
ATOM 1583 N N . PHE A 1 202 ? 4.152 2.954 16.906 1.00 93.62 202 PHE A N 1
ATOM 1584 C CA . PHE A 1 202 ? 5.234 3.859 17.307 1.00 93.62 202 PHE A CA 1
ATOM 1585 C C . PHE A 1 202 ? 5.337 4.042 18.827 1.00 93.62 202 PHE A C 1
ATOM 1587 O O . PHE A 1 202 ? 6.276 4.664 19.319 1.00 93.62 202 PHE A O 1
ATOM 1594 N N . SER A 1 203 ? 4.410 3.462 19.594 1.00 94.81 203 SER A N 1
ATOM 1595 C CA . SER A 1 203 ? 4.318 3.620 21.050 1.00 94.81 203 SER A CA 1
ATOM 1596 C C . SER A 1 203 ? 4.696 2.351 21.817 1.00 94.81 203 SER A C 1
ATOM 1598 O O . SER A 1 203 ? 5.056 1.320 21.250 1.00 94.81 203 SER A O 1
ATOM 1600 N N . ARG A 1 204 ? 4.612 2.378 23.147 1.00 92.56 204 ARG A N 1
ATOM 1601 C CA . ARG A 1 204 ? 4.800 1.166 23.957 1.00 92.56 204 ARG A CA 1
ATOM 1602 C C . ARG A 1 204 ? 3.684 0.129 23.780 1.00 92.56 204 ARG A C 1
ATOM 1604 O O . ARG A 1 204 ? 3.862 -0.989 24.244 1.00 92.56 204 ARG A O 1
ATOM 1611 N N . LEU A 1 205 ? 2.566 0.456 23.123 1.00 95.50 205 LEU A N 1
ATOM 1612 C CA . LEU A 1 205 ? 1.426 -0.452 22.926 1.00 95.50 205 LEU A CA 1
ATOM 1613 C C . LEU A 1 205 ? 1.777 -1.718 22.132 1.00 95.50 205 LEU A C 1
ATOM 1615 O O . LEU A 1 205 ? 1.107 -2.732 22.292 1.00 95.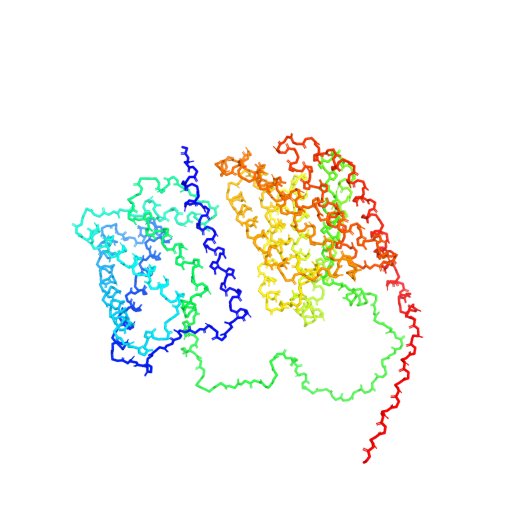50 205 LEU A O 1
ATOM 1619 N N . VAL A 1 206 ? 2.877 -1.720 21.370 1.00 95.12 206 VAL A N 1
ATOM 1620 C CA . VAL A 1 206 ? 3.382 -2.914 20.660 1.00 95.12 206 VAL A CA 1
ATOM 1621 C C . VAL A 1 206 ? 3.570 -4.142 21.558 1.00 95.12 206 VAL A C 1
ATOM 1623 O O . VAL A 1 206 ? 3.500 -5.266 21.072 1.00 95.12 206 VAL A O 1
ATOM 1626 N N . HIS A 1 207 ? 3.749 -3.949 22.872 1.00 93.69 207 HIS A N 1
ATOM 1627 C CA . HIS A 1 207 ? 3.832 -5.053 23.833 1.00 93.69 207 HIS A CA 1
ATOM 1628 C C . HIS A 1 207 ? 2.580 -5.943 23.849 1.00 93.69 207 HIS A C 1
ATOM 1630 O O . HIS A 1 207 ? 2.687 -7.112 24.210 1.00 93.69 207 HIS A O 1
ATOM 1636 N N . ALA A 1 208 ? 1.419 -5.418 23.445 1.00 92.81 208 ALA A N 1
ATOM 1637 C CA . ALA A 1 208 ? 0.174 -6.173 23.361 1.00 92.81 208 ALA A CA 1
ATOM 1638 C C . ALA A 1 208 ? 0.260 -7.353 22.379 1.00 92.81 208 ALA A C 1
ATOM 1640 O O . ALA A 1 208 ? -0.462 -8.325 22.536 1.00 92.81 208 ALA A O 1
ATOM 1641 N N . TRP A 1 209 ? 1.173 -7.323 21.406 1.00 90.38 209 TRP A N 1
ATOM 1642 C CA . TRP A 1 209 ? 1.420 -8.449 20.497 1.00 90.38 209 TRP A CA 1
ATOM 1643 C C . TRP A 1 209 ? 2.331 -9.529 21.082 1.00 90.38 209 TRP A C 1
ATOM 1645 O O . TRP A 1 209 ? 2.515 -10.585 20.485 1.00 90.38 209 TRP A O 1
ATOM 1655 N N . SER A 1 210 ? 2.930 -9.273 22.242 1.00 88.12 210 SER A N 1
ATOM 1656 C CA . SER A 1 210 ? 3.838 -10.192 22.926 1.00 88.12 210 SER A CA 1
ATOM 1657 C C . SER A 1 210 ? 3.158 -10.901 24.096 1.00 88.12 210 SER A C 1
ATOM 1659 O O . SER A 1 210 ? 3.828 -11.234 25.075 1.00 88.12 210 SER A O 1
ATOM 1661 N N . VAL A 1 211 ? 1.841 -11.146 24.004 1.00 83.94 211 VAL A N 1
ATOM 1662 C CA . VAL A 1 211 ? 1.138 -12.013 24.962 1.00 83.94 211 VAL A CA 1
ATOM 1663 C C . VAL A 1 211 ? 1.815 -13.386 24.935 1.00 83.94 211 VAL A C 1
ATOM 1665 O O . VAL A 1 211 ? 1.883 -14.014 23.874 1.00 83.94 211 VAL A O 1
ATOM 1668 N N . PRO A 1 212 ? 2.345 -13.875 26.068 1.00 84.25 212 PRO A N 1
ATOM 1669 C CA . PRO A 1 212 ? 3.209 -15.048 26.092 1.00 84.25 212 PRO A CA 1
ATOM 1670 C C . PRO A 1 212 ? 2.407 -16.361 26.041 1.00 84.25 212 PRO A C 1
ATOM 1672 O O . PRO A 1 212 ? 2.635 -17.252 26.849 1.00 84.25 212 PRO A O 1
ATOM 1675 N N . ILE A 1 213 ? 1.489 -16.518 25.079 1.00 80.75 213 ILE A N 1
ATOM 1676 C CA . ILE A 1 213 ? 0.647 -17.724 24.926 1.00 80.75 213 ILE A CA 1
ATOM 1677 C C . ILE A 1 213 ? 1.522 -18.974 24.755 1.00 80.75 213 ILE A C 1
ATOM 1679 O O . ILE A 1 213 ? 1.269 -20.014 25.356 1.00 80.75 213 ILE A O 1
ATOM 1683 N N . GLN A 1 214 ? 2.624 -18.844 24.010 1.00 79.88 214 GLN A N 1
ATOM 1684 C CA . GLN A 1 214 ? 3.600 -19.918 23.800 1.00 79.88 214 GLN A CA 1
ATOM 1685 C C . GLN A 1 214 ? 4.263 -20.397 25.098 1.00 79.88 214 GLN A C 1
ATOM 1687 O O . GLN A 1 214 ? 4.771 -21.513 25.139 1.00 79.88 214 GLN A O 1
ATOM 1692 N N . TYR A 1 215 ? 4.274 -19.581 26.159 1.00 87.31 215 TYR A N 1
ATOM 1693 C CA . TYR A 1 215 ? 4.891 -19.948 27.432 1.00 87.31 215 TYR A CA 1
ATOM 1694 C C . TYR A 1 215 ? 4.171 -21.116 28.112 1.00 87.31 215 TYR A C 1
ATOM 1696 O O . TYR A 1 215 ? 4.828 -21.897 28.789 1.00 87.31 215 TYR A O 1
ATOM 1704 N N . LEU A 1 216 ? 2.865 -21.292 27.865 1.00 85.25 216 LEU A N 1
ATOM 1705 C CA . LEU A 1 216 ? 2.074 -22.394 28.426 1.00 85.25 216 LEU A CA 1
ATOM 1706 C C . LEU A 1 216 ? 2.593 -23.780 28.007 1.00 85.25 216 LEU A C 1
ATOM 1708 O O . LEU A 1 216 ? 2.434 -24.736 28.756 1.00 85.25 216 LEU A O 1
ATOM 1712 N N . GLY A 1 217 ? 3.232 -23.884 26.836 1.00 85.25 217 GLY A N 1
ATOM 1713 C CA . GLY A 1 217 ? 3.810 -25.130 26.316 1.00 85.25 217 GLY A CA 1
ATOM 1714 C C . GLY A 1 217 ? 5.326 -25.083 26.112 1.00 85.25 217 GLY A C 1
ATOM 1715 O O . GLY A 1 217 ? 5.891 -25.990 25.503 1.00 85.25 217 GLY A O 1
ATOM 1716 N N . ARG A 1 2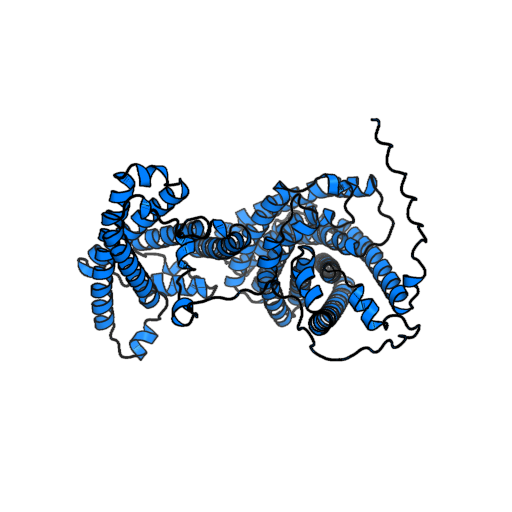18 ? 6.005 -24.017 26.558 1.00 90.38 218 ARG A N 1
ATOM 1717 C CA . ARG A 1 218 ? 7.441 -23.835 26.317 1.00 90.38 218 ARG A CA 1
ATOM 1718 C C . ARG A 1 218 ? 8.263 -24.602 27.365 1.00 90.38 218 ARG A C 1
ATOM 1720 O O . ARG A 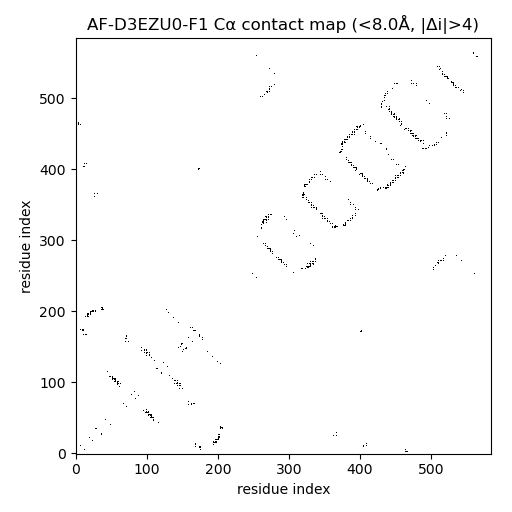1 218 ? 8.052 -24.386 28.557 1.00 90.38 218 ARG A O 1
ATOM 1727 N N . PRO A 1 219 ? 9.278 -25.391 26.963 1.00 89.25 219 PRO A N 1
ATOM 1728 C CA . PRO A 1 219 ? 10.220 -25.997 27.902 1.00 89.25 219 PRO A CA 1
ATOM 1729 C C . PRO A 1 219 ? 10.942 -24.954 28.770 1.00 89.25 219 PRO A C 1
ATOM 1731 O O . PRO A 1 219 ? 11.326 -23.884 28.281 1.00 89.25 219 PRO A O 1
ATOM 1734 N N . ALA A 1 220 ? 11.183 -25.283 30.044 1.00 91.00 220 ALA A N 1
ATOM 1735 C CA . ALA A 1 220 ? 11.853 -24.388 30.994 1.00 91.00 220 ALA A CA 1
ATOM 1736 C C . ALA A 1 220 ? 13.266 -23.982 30.530 1.00 91.00 220 ALA A C 1
ATOM 1738 O O . ALA A 1 220 ? 13.678 -22.833 30.695 1.00 91.00 220 ALA A O 1
ATOM 1739 N N . ILE A 1 221 ? 13.985 -24.911 29.895 1.00 92.75 221 ILE A N 1
ATOM 1740 C CA . ILE A 1 221 ? 15.332 -24.702 29.359 1.00 92.75 221 ILE A CA 1
ATOM 1741 C C . ILE A 1 221 ? 15.245 -24.611 27.833 1.00 92.75 221 ILE A C 1
ATOM 1743 O O . ILE A 1 221 ? 14.710 -25.504 27.180 1.00 92.75 221 ILE A O 1
ATOM 1747 N N . LEU A 1 222 ? 15.785 -23.531 27.258 1.00 89.00 222 LEU A N 1
ATOM 1748 C CA . LEU A 1 222 ? 15.907 -23.381 25.808 1.00 89.00 222 LEU A CA 1
ATOM 1749 C C . LEU A 1 222 ? 17.340 -23.624 25.354 1.00 89.00 222 LEU A C 1
ATOM 1751 O O . LEU A 1 222 ? 18.252 -22.907 25.763 1.00 89.00 222 LEU A O 1
ATOM 1755 N N . TYR A 1 223 ? 17.503 -24.540 24.409 1.00 87.62 223 TYR A N 1
ATOM 1756 C CA . TYR A 1 223 ? 18.732 -24.686 23.641 1.00 87.62 223 TYR A CA 1
ATOM 1757 C C . TYR A 1 223 ? 18.600 -23.905 22.329 1.00 87.62 223 TYR A C 1
ATOM 1759 O O . TYR A 1 223 ? 17.572 -23.974 21.655 1.00 87.62 223 TYR A O 1
ATOM 1767 N N . ARG A 1 224 ? 19.631 -23.139 21.963 1.00 83.56 224 ARG A N 1
ATOM 1768 C CA . ARG A 1 224 ? 19.739 -22.483 20.651 1.00 83.56 224 ARG A CA 1
ATOM 1769 C C . ARG A 1 224 ? 20.927 -23.084 19.913 1.00 83.56 224 ARG A C 1
ATOM 1771 O O . ARG A 1 224 ? 22.013 -23.180 20.483 1.00 83.56 224 ARG A O 1
ATOM 1778 N N . SER A 1 225 ? 20.729 -23.493 18.663 1.00 78.94 225 SER A N 1
ATOM 1779 C CA . SER A 1 225 ? 21.828 -23.958 17.816 1.00 78.94 225 SER A CA 1
ATOM 1780 C C . SER A 1 225 ? 22.812 -22.813 17.553 1.00 78.94 225 SER A C 1
ATOM 1782 O O . SER A 1 225 ? 22.422 -21.649 17.458 1.00 78.94 225 SER A O 1
ATOM 1784 N N . ARG A 1 226 ? 24.102 -23.139 17.406 1.00 75.62 226 ARG A N 1
ATOM 1785 C CA . ARG A 1 226 ? 25.149 -22.150 17.079 1.00 75.62 226 ARG A CA 1
ATOM 1786 C C . ARG A 1 226 ? 24.985 -21.533 15.684 1.00 75.62 226 ARG A C 1
ATOM 1788 O O . ARG A 1 226 ? 25.499 -20.449 15.441 1.00 75.62 226 ARG A O 1
ATOM 1795 N N . TYR A 1 227 ? 24.234 -22.192 14.803 1.00 60.56 227 TYR A N 1
ATOM 1796 C CA . TYR A 1 227 ? 23.909 -21.716 13.464 1.00 60.56 227 TYR A CA 1
ATOM 1797 C C . TYR A 1 227 ? 22.392 -21.600 13.338 1.00 60.56 227 TYR A C 1
ATOM 1799 O O . TYR A 1 227 ? 21.671 -22.596 13.449 1.00 60.56 227 TYR A O 1
ATOM 1807 N N . GLY A 1 228 ? 21.895 -20.378 13.146 1.00 47.00 228 GLY A N 1
ATOM 1808 C CA . GLY A 1 228 ? 20.510 -20.156 12.754 1.00 47.00 228 GLY A CA 1
ATOM 1809 C C . GLY A 1 228 ? 20.329 -20.647 11.323 1.00 47.00 228 GLY A C 1
ATOM 1810 O O . GLY A 1 228 ? 20.826 -20.012 10.405 1.00 47.00 228 GLY A O 1
ATOM 1811 N N . GLY A 1 229 ? 19.674 -21.795 11.144 1.00 45.06 229 GLY A N 1
ATOM 1812 C CA . GLY A 1 229 ? 19.156 -22.250 9.853 1.00 45.06 229 GLY A CA 1
ATOM 1813 C C . GLY A 1 229 ? 20.129 -22.182 8.672 1.00 45.06 229 GLY A C 1
ATOM 1814 O O . GLY A 1 229 ? 19.836 -21.517 7.684 1.00 45.06 229 GLY A O 1
ATOM 1815 N N . ALA A 1 230 ? 21.241 -22.915 8.734 1.00 36.97 230 ALA A N 1
ATOM 1816 C CA . ALA A 1 230 ? 21.937 -23.364 7.535 1.00 36.97 230 ALA A CA 1
ATOM 1817 C C . ALA A 1 230 ? 22.223 -24.869 7.644 1.00 36.97 230 ALA A C 1
ATOM 18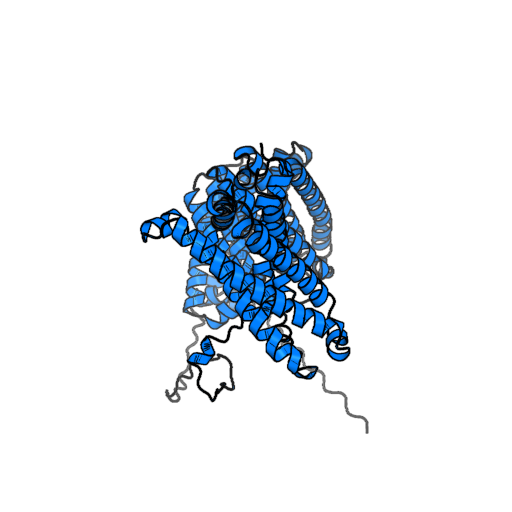19 O O . ALA A 1 230 ? 22.987 -25.297 8.503 1.00 36.97 230 ALA A O 1
ATOM 1820 N N . LEU A 1 231 ? 21.606 -25.596 6.703 1.00 36.22 231 LEU A N 1
ATOM 1821 C CA . LEU A 1 231 ? 21.818 -26.981 6.264 1.00 36.22 231 LEU A CA 1
ATOM 1822 C C . LEU A 1 231 ? 21.126 -28.109 7.063 1.00 36.22 231 LEU A C 1
ATOM 1824 O O . LEU A 1 231 ? 21.366 -28.262 8.260 1.00 36.22 231 LEU A O 1
ATOM 1828 N N . PRO A 1 232 ? 20.355 -28.991 6.387 1.00 36.50 232 PRO A N 1
ATOM 1829 C CA . PRO A 1 232 ? 20.283 -30.378 6.812 1.00 36.50 232 PRO A CA 1
ATOM 1830 C C . PRO A 1 232 ? 21.693 -30.949 6.651 1.00 36.50 232 PRO A C 1
ATOM 1832 O O . PRO A 1 232 ? 22.205 -31.074 5.538 1.00 36.50 232 PRO A O 1
ATOM 1835 N N . VAL A 1 233 ? 22.347 -31.247 7.768 1.00 35.38 233 VAL A N 1
ATOM 1836 C CA . VAL A 1 233 ? 23.543 -32.081 7.754 1.00 35.38 233 VAL A CA 1
ATOM 1837 C C . VAL A 1 233 ? 23.080 -33.477 7.353 1.00 35.38 233 VAL A C 1
ATOM 1839 O O . VAL A 1 233 ? 22.465 -34.188 8.144 1.00 35.38 233 VAL A O 1
ATOM 1842 N N . PHE A 1 234 ? 23.355 -33.845 6.102 1.00 35.66 234 PHE A N 1
ATOM 1843 C CA . PHE A 1 234 ? 23.504 -35.240 5.717 1.00 35.66 234 PHE A 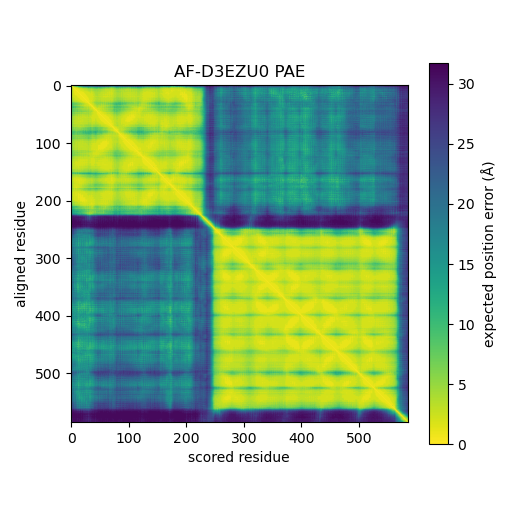CA 1
ATOM 1844 C C . PHE A 1 234 ? 24.594 -35.834 6.610 1.00 35.66 234 PHE A C 1
ATOM 1846 O O . PHE A 1 234 ? 25.779 -35.553 6.436 1.00 35.66 234 PHE A O 1
ATOM 1853 N N . ALA A 1 235 ? 24.190 -36.614 7.604 1.00 30.86 235 ALA A N 1
ATOM 1854 C CA . ALA A 1 235 ? 25.097 -37.507 8.292 1.00 30.86 235 ALA A CA 1
ATOM 1855 C C . ALA A 1 235 ? 25.228 -38.784 7.451 1.00 30.86 235 ALA A C 1
ATOM 1857 O O . ALA A 1 235 ? 24.242 -39.479 7.229 1.00 30.86 235 ALA A O 1
ATOM 1858 N N . GLY A 1 236 ? 26.454 -39.079 7.013 1.00 27.95 236 GLY A N 1
ATOM 1859 C CA . GLY A 1 236 ? 26.880 -40.438 6.675 1.00 27.95 236 GLY A CA 1
ATOM 1860 C C . GLY A 1 236 ? 26.748 -40.852 5.212 1.00 27.95 236 GLY A C 1
ATOM 1861 O O . GLY A 1 236 ? 25.898 -41.661 4.865 1.00 27.95 236 GLY A O 1
ATOM 1862 N N . GLY A 1 237 ? 27.666 -40.380 4.373 1.00 25.28 237 GLY A N 1
ATOM 1863 C CA . GLY A 1 237 ? 27.973 -40.992 3.082 1.00 25.28 237 GLY A CA 1
ATOM 1864 C C . GLY A 1 237 ? 29.434 -40.725 2.762 1.00 25.28 237 GLY A C 1
ATOM 1865 O O . GLY A 1 237 ? 29.801 -39.599 2.447 1.00 25.28 237 GLY A O 1
ATOM 1866 N N . ALA A 1 238 ? 30.263 -41.739 2.973 1.00 29.19 238 ALA A N 1
ATOM 1867 C CA . ALA A 1 238 ? 31.709 -41.694 2.865 1.00 29.19 238 ALA A CA 1
ATOM 1868 C C . ALA A 1 238 ? 32.214 -41.160 1.515 1.00 29.19 238 ALA A C 1
ATOM 1870 O O . ALA A 1 238 ? 31.529 -41.206 0.496 1.00 29.19 238 ALA A O 1
ATOM 1871 N N . ALA A 1 239 ? 33.458 -40.686 1.560 1.00 40.16 239 ALA A N 1
ATOM 1872 C CA . ALA A 1 239 ? 34.345 -40.425 0.439 1.00 40.16 239 ALA A CA 1
ATOM 1873 C C . ALA A 1 239 ? 33.973 -41.163 -0.861 1.00 40.16 239 ALA A C 1
ATOM 1875 O O . ALA A 1 239 ? 34.149 -42.371 -0.985 1.00 40.16 239 ALA A O 1
ATOM 1876 N N . ALA A 1 240 ? 33.564 -40.389 -1.860 1.00 30.83 240 ALA A N 1
ATOM 1877 C CA . ALA A 1 240 ? 33.746 -40.737 -3.257 1.00 30.83 240 ALA A CA 1
ATOM 1878 C C . ALA A 1 240 ? 34.366 -39.521 -3.944 1.00 30.83 240 ALA A C 1
ATOM 1880 O O . ALA A 1 240 ? 33.680 -38.623 -4.431 1.00 30.83 240 ALA A O 1
ATOM 1881 N N . GLY A 1 241 ? 35.700 -39.487 -3.948 1.00 34.69 241 GLY A N 1
ATOM 1882 C CA . GLY A 1 241 ? 36.432 -38.819 -5.011 1.00 34.69 241 GLY A CA 1
ATOM 1883 C C . GLY A 1 241 ? 36.057 -39.508 -6.317 1.00 34.69 241 GLY A C 1
ATOM 1884 O O . GLY A 1 241 ? 36.623 -40.536 -6.665 1.00 34.69 241 GLY A O 1
ATOM 1885 N N . GLY A 1 242 ? 35.044 -38.977 -6.990 1.00 27.09 242 GLY A N 1
ATOM 1886 C CA . GLY A 1 242 ? 34.643 -39.365 -8.330 1.00 27.09 242 GLY A CA 1
ATOM 1887 C C . GLY A 1 242 ? 34.758 -38.139 -9.213 1.00 27.09 242 GLY A C 1
ATOM 1888 O O . GLY A 1 242 ? 34.036 -37.164 -9.013 1.00 27.09 242 GLY A O 1
ATOM 1889 N N . ALA A 1 243 ? 35.702 -38.175 -10.147 1.00 40.00 243 ALA A N 1
ATOM 1890 C CA . ALA A 1 243 ? 35.865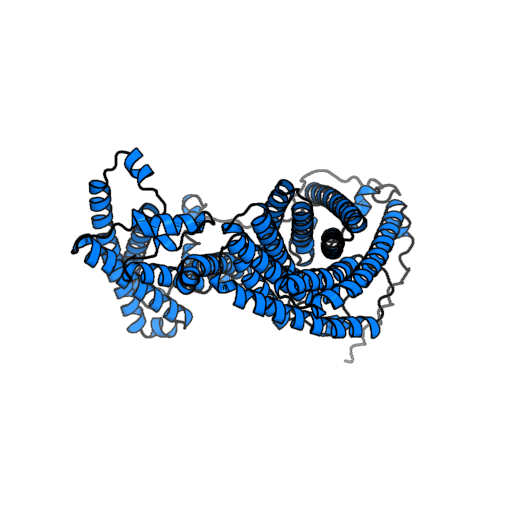 -37.183 -11.194 1.00 40.00 243 ALA A CA 1
ATOM 1891 C C . ALA A 1 243 ? 34.508 -36.863 -11.848 1.00 40.00 243 ALA A C 1
ATOM 1893 O O . ALA A 1 243 ? 33.933 -37.697 -12.547 1.00 40.00 243 ALA A O 1
ATOM 1894 N N . VAL A 1 244 ? 33.985 -35.657 -11.618 1.00 36.69 244 VAL A N 1
ATOM 1895 C CA . VAL A 1 244 ? 32.855 -35.148 -12.399 1.00 36.69 244 VAL A CA 1
ATOM 1896 C C . VAL A 1 244 ? 33.426 -34.693 -13.731 1.00 36.69 244 VAL A C 1
ATOM 1898 O O . VAL A 1 244 ? 34.241 -33.773 -13.794 1.00 36.69 244 VAL A O 1
ATOM 1901 N N . GLY A 1 245 ? 33.033 -35.419 -14.775 1.00 33.38 245 GLY A N 1
ATOM 1902 C CA . GLY A 1 245 ? 33.447 -35.201 -16.149 1.00 33.38 245 GLY A CA 1
ATOM 1903 C C . GLY A 1 245 ? 33.183 -33.784 -16.653 1.00 33.38 245 GLY A C 1
ATOM 1904 O O . GLY A 1 245 ? 32.365 -33.031 -16.125 1.00 33.38 245 GLY A O 1
ATOM 1905 N N . ALA A 1 246 ? 33.902 -33.458 -17.721 1.00 36.94 246 ALA A N 1
ATOM 1906 C CA . ALA A 1 246 ? 33.887 -32.209 -18.466 1.00 36.94 246 ALA A CA 1
ATOM 1907 C C . ALA A 1 246 ? 32.541 -31.923 -19.172 1.00 36.94 246 ALA A C 1
ATOM 1909 O O . ALA A 1 246 ? 32.470 -31.836 -20.394 1.00 36.94 246 ALA A O 1
ATOM 1910 N N . GLY A 1 247 ? 31.461 -31.765 -18.407 1.00 40.78 247 GLY A N 1
ATOM 1911 C CA . GLY A 1 247 ? 30.167 -31.287 -18.883 1.00 40.78 247 GLY A CA 1
ATOM 1912 C C . GLY A 1 247 ? 29.672 -30.173 -17.970 1.00 40.78 247 GLY A C 1
ATOM 1913 O O . GLY A 1 247 ? 29.265 -30.438 -16.841 1.00 40.78 247 GLY A O 1
ATOM 1914 N N . GLY A 1 248 ? 29.730 -28.922 -18.439 1.00 49.72 248 GLY A N 1
ATOM 1915 C CA . GLY A 1 248 ? 29.174 -27.771 -17.720 1.00 49.72 248 GLY A CA 1
ATOM 1916 C C . GLY A 1 248 ? 27.681 -27.951 -17.387 1.00 49.72 248 GLY A C 1
ATOM 1917 O O . GLY A 1 248 ? 27.029 -28.860 -17.909 1.00 49.72 248 GLY A O 1
ATOM 1918 N N . PRO A 1 249 ? 27.105 -27.103 -16.513 1.00 59.69 249 PRO A N 1
ATOM 1919 C CA . PRO A 1 249 ? 25.697 -27.205 -16.139 1.00 59.69 249 PRO A CA 1
ATOM 1920 C C . PRO A 1 249 ? 24.798 -27.269 -17.383 1.00 59.69 249 PRO A C 1
ATOM 1922 O O . PRO A 1 249 ? 24.954 -26.480 -18.316 1.00 59.69 249 PRO A O 1
ATOM 1925 N N . GLY A 1 250 ? 23.839 -28.204 -17.389 1.00 73.88 250 GLY A N 1
ATOM 1926 C CA . GLY A 1 250 ? 22.869 -28.338 -18.478 1.00 73.88 250 GLY A CA 1
ATOM 1927 C C . GLY A 1 250 ? 22.128 -27.018 -18.762 1.00 73.88 250 GLY A C 1
ATOM 1928 O O . GLY A 1 250 ? 22.027 -26.159 -17.878 1.00 73.88 250 GLY A O 1
ATOM 1929 N N . PRO A 1 251 ? 21.576 -26.833 -19.974 1.00 74.06 251 PRO A N 1
ATOM 1930 C CA . PRO A 1 251 ? 21.057 -25.545 -20.445 1.00 74.06 251 PRO A CA 1
ATOM 1931 C C . PRO A 1 251 ? 20.007 -24.928 -19.508 1.00 74.06 251 PRO A C 1
ATOM 1933 O O . PRO A 1 251 ? 20.054 -23.729 -19.242 1.00 74.06 251 PRO A O 1
ATOM 1936 N N . VAL A 1 252 ? 19.126 -25.748 -18.926 1.00 74.25 252 VAL A N 1
ATOM 1937 C CA . VAL A 1 252 ? 18.111 -25.306 -17.951 1.00 74.25 252 VAL A CA 1
ATOM 1938 C C . VAL A 1 252 ? 18.753 -24.723 -16.689 1.00 74.25 252 VAL A C 1
ATOM 1940 O O . VAL A 1 252 ? 18.345 -23.664 -16.219 1.00 74.25 252 VAL A O 1
ATOM 1943 N N . ARG A 1 253 ? 19.801 -25.364 -16.158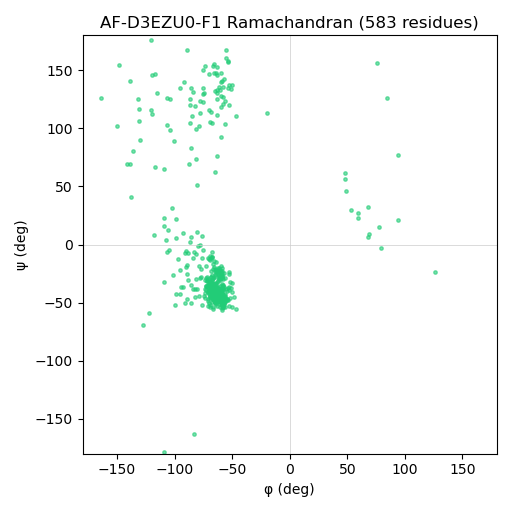 1.00 77.88 253 ARG A N 1
ATOM 1944 C CA . ARG A 1 253 ? 20.501 -24.896 -14.956 1.00 77.88 253 ARG A CA 1
ATOM 1945 C C . ARG A 1 253 ? 21.215 -23.565 -15.207 1.00 77.88 253 ARG A C 1
ATOM 1947 O O . ARG A 1 253 ? 21.089 -22.665 -14.384 1.00 77.88 253 ARG A O 1
ATOM 1954 N N . ARG A 1 254 ? 21.838 -23.384 -16.381 1.00 80.44 254 ARG A N 1
ATOM 1955 C CA . ARG A 1 254 ? 22.447 -22.097 -16.783 1.00 80.44 254 ARG A CA 1
ATOM 1956 C C . ARG A 1 254 ? 21.437 -20.952 -16.809 1.00 80.44 254 ARG A C 1
ATOM 1958 O O . ARG A 1 254 ? 21.730 -19.865 -16.318 1.00 80.44 254 ARG A O 1
ATOM 1965 N N . VAL A 1 255 ? 20.241 -21.195 -17.346 1.00 78.50 255 VAL A N 1
ATOM 1966 C CA . VAL A 1 255 ? 19.166 -20.190 -17.380 1.00 78.50 255 VAL A CA 1
ATOM 1967 C C . VAL A 1 255 ? 18.679 -19.854 -15.966 1.00 78.50 255 VAL A C 1
ATOM 1969 O O . VAL A 1 255 ? 18.557 -18.677 -15.629 1.00 78.50 255 VAL A O 1
ATOM 1972 N N . LEU A 1 256 ? 18.461 -20.861 -15.113 1.00 78.81 256 LEU A N 1
ATOM 1973 C CA . LEU A 1 256 ? 18.042 -20.651 -13.720 1.00 78.81 256 LEU A CA 1
ATOM 1974 C C . LEU A 1 256 ? 19.097 -19.891 -12.901 1.00 78.81 256 LEU A C 1
ATOM 1976 O O . LEU A 1 256 ? 18.746 -19.049 -12.072 1.00 78.81 256 LEU A O 1
ATOM 1980 N N . ASP A 1 257 ? 20.383 -20.147 -13.132 1.00 77.88 257 ASP A N 1
ATOM 1981 C CA . ASP A 1 257 ? 21.470 -19.463 -12.429 1.00 77.88 257 ASP A CA 1
ATOM 1982 C C . ASP A 1 257 ? 21.640 -18.006 -12.872 1.00 77.88 257 ASP A C 1
ATOM 1984 O O . ASP A 1 257 ? 21.996 -17.153 -12.048 1.00 77.88 257 ASP A O 1
ATOM 1988 N N . ALA A 1 258 ? 21.337 -17.718 -14.141 1.00 78.50 258 ALA A N 1
ATOM 1989 C CA . ALA A 1 258 ? 21.474 -16.402 -14.753 1.00 78.50 258 ALA A CA 1
ATOM 1990 C C . ALA A 1 258 ? 20.280 -15.460 -14.519 1.00 78.50 258 ALA A C 1
ATOM 1992 O O . ALA A 1 258 ? 20.413 -14.270 -14.814 1.00 78.50 258 ALA A O 1
ATOM 1993 N N . LEU A 1 259 ? 19.140 -15.955 -14.012 1.00 80.44 259 LEU A N 1
ATOM 1994 C CA . LEU A 1 259 ? 17.916 -15.167 -13.831 1.00 80.44 259 LEU A CA 1
ATOM 1995 C C . LEU A 1 259 ? 18.085 -14.095 -12.731 1.00 80.44 259 LEU A C 1
ATOM 1997 O O . LEU A 1 259 ? 18.236 -14.450 -11.558 1.00 80.44 259 LEU A O 1
ATOM 2001 N N . PRO A 1 260 ? 18.047 -12.787 -13.056 1.00 82.62 260 PRO A N 1
ATOM 2002 C CA . PRO A 1 260 ? 18.179 -11.735 -12.050 1.00 82.62 260 PRO A CA 1
ATOM 2003 C C . PRO A 1 260 ? 16.912 -11.585 -11.185 1.00 82.62 260 PRO A C 1
ATOM 2005 O O . PRO A 1 260 ? 15.806 -11.787 -11.692 1.00 82.62 260 PRO A O 1
ATOM 2008 N N . PRO A 1 261 ? 17.012 -11.095 -9.935 1.00 82.38 261 PRO A N 1
ATOM 2009 C CA . PRO A 1 261 ? 15.836 -10.776 -9.111 1.00 82.38 261 PRO A CA 1
ATOM 2010 C C . PRO A 1 261 ? 14.906 -9.725 -9.746 1.00 82.38 261 PRO A C 1
ATOM 2012 O O . PRO A 1 261 ? 13.701 -9.742 -9.531 1.00 82.38 261 PRO A O 1
ATOM 2015 N N . ALA A 1 262 ? 15.456 -8.839 -10.585 1.00 85.69 262 ALA A N 1
ATOM 2016 C CA . ALA A 1 262 ? 14.721 -7.794 -11.305 1.00 85.69 262 ALA A CA 1
ATOM 2017 C C . ALA A 1 262 ? 13.991 -8.286 -12.576 1.00 85.69 262 ALA A C 1
ATOM 2019 O O . ALA A 1 262 ? 13.559 -7.464 -13.383 1.00 85.69 262 ALA A O 1
ATOM 2020 N N . SER A 1 263 ? 13.885 -9.601 -12.806 1.00 88.00 263 SER A N 1
ATOM 2021 C CA . SER A 1 263 ? 13.355 -10.151 -14.069 1.00 88.00 263 SER A CA 1
ATOM 2022 C C . SER A 1 263 ? 11.900 -9.775 -14.348 1.00 88.00 263 SER A C 1
ATOM 2024 O O . SER A 1 263 ? 11.517 -9.666 -15.511 1.00 88.00 263 SER A O 1
ATOM 2026 N N . GLY A 1 264 ? 11.107 -9.490 -13.307 1.00 90.88 264 GLY A N 1
ATOM 2027 C CA . GLY A 1 264 ? 9.750 -8.960 -13.469 1.00 90.88 264 GLY A CA 1
ATOM 2028 C C . GLY A 1 264 ? 9.709 -7.623 -14.221 1.00 90.88 264 GLY A C 1
ATOM 2029 O O . GLY A 1 264 ? 8.680 -7.275 -14.793 1.00 90.88 264 GLY A O 1
ATOM 2030 N N . GLY A 1 265 ? 10.840 -6.909 -14.300 1.00 92.56 265 GLY A N 1
ATOM 2031 C CA . GLY A 1 265 ? 10.980 -5.671 -15.061 1.00 92.56 265 GLY A CA 1
ATOM 2032 C C . GLY A 1 265 ? 10.675 -5.838 -16.551 1.00 92.56 265 GLY A C 1
ATOM 2033 O O . GLY A 1 265 ? 10.181 -4.897 -17.162 1.00 92.56 265 GLY A O 1
ATOM 2034 N N . ALA A 1 266 ? 10.902 -7.027 -17.125 1.00 95.06 266 ALA A N 1
ATOM 2035 C CA . ALA A 1 266 ? 10.588 -7.298 -18.528 1.00 95.06 266 ALA A CA 1
ATOM 2036 C C . ALA A 1 266 ? 9.080 -7.342 -18.799 1.00 95.06 266 ALA A C 1
ATOM 2038 O O . ALA A 1 266 ? 8.595 -6.710 -19.738 1.00 95.06 266 ALA A O 1
ATOM 2039 N N . VAL A 1 267 ? 8.331 -8.020 -17.925 1.00 97.19 267 VAL A N 1
ATOM 2040 C CA . VAL A 1 267 ? 6.861 -8.061 -17.974 1.00 97.19 267 VAL A CA 1
ATOM 2041 C C . VAL A 1 267 ? 6.294 -6.673 -17.718 1.00 97.19 267 VAL A C 1
ATOM 2043 O O . VAL A 1 267 ? 5.464 -6.192 -18.478 1.00 97.19 267 VAL A O 1
ATOM 2046 N N . MET A 1 268 ? 6.789 -6.010 -16.673 1.00 96.88 268 MET A N 1
ATOM 2047 C CA . MET A 1 268 ? 6.374 -4.668 -16.278 1.00 96.88 268 MET A CA 1
ATOM 2048 C C . MET A 1 268 ? 6.594 -3.643 -17.402 1.00 96.88 268 MET A C 1
ATOM 2050 O O . MET A 1 268 ? 5.679 -2.897 -17.735 1.00 96.88 268 MET A O 1
ATOM 2054 N N . GLY A 1 269 ? 7.787 -3.623 -18.008 1.00 96.81 269 GLY A N 1
ATOM 2055 C CA . GLY A 1 269 ? 8.132 -2.720 -19.106 1.00 96.81 269 GLY A CA 1
ATOM 2056 C C . GLY A 1 269 ? 7.333 -2.997 -20.379 1.00 96.81 269 GLY A C 1
ATOM 2057 O O . GLY A 1 269 ? 6.802 -2.073 -20.983 1.00 96.81 269 GLY A O 1
ATOM 2058 N N . THR A 1 270 ? 7.191 -4.264 -20.768 1.00 98.31 270 THR A N 1
ATOM 2059 C CA . THR A 1 270 ? 6.398 -4.636 -21.953 1.00 98.31 270 THR A CA 1
ATOM 2060 C C . THR A 1 270 ? 4.914 -4.322 -21.751 1.00 98.31 270 THR A C 1
ATOM 2062 O O . THR A 1 270 ? 4.272 -3.740 -22.624 1.00 98.31 270 THR A O 1
ATOM 2065 N N . GLY A 1 271 ? 4.378 -4.647 -20.573 1.00 97.81 271 GLY A N 1
ATOM 2066 C CA . GLY A 1 271 ? 2.986 -4.394 -20.222 1.00 97.81 271 GLY A CA 1
ATOM 2067 C C . GLY A 1 271 ? 2.639 -2.907 -20.222 1.00 97.81 271 GLY A C 1
ATOM 2068 O O . GLY A 1 271 ? 1.594 -2.540 -20.747 1.00 97.81 271 GLY A O 1
ATOM 2069 N N . ILE A 1 272 ? 3.512 -2.029 -19.709 1.00 98.12 272 ILE A N 1
ATOM 2070 C CA . ILE A 1 272 ? 3.200 -0.592 -19.696 1.00 98.12 272 ILE A CA 1
ATOM 2071 C C . ILE A 1 272 ? 3.243 0.034 -21.094 1.00 98.12 272 ILE A C 1
ATOM 2073 O O . ILE A 1 272 ? 2.388 0.859 -21.404 1.00 98.12 272 ILE A O 1
ATOM 2077 N N . VAL A 1 273 ? 4.167 -0.390 -21.964 1.00 98.50 273 VAL A N 1
ATOM 2078 C CA . VAL A 1 273 ? 4.185 0.070 -23.365 1.00 98.50 273 VAL A CA 1
ATOM 2079 C C . VAL A 1 273 ? 2.930 -0.413 -24.097 1.00 98.50 273 VAL A C 1
ATOM 2081 O O . VAL A 1 273 ? 2.318 0.357 -24.832 1.00 98.50 273 VAL A O 1
ATOM 2084 N N . SER A 1 274 ? 2.473 -1.642 -23.826 1.00 98.56 274 SER A N 1
ATOM 2085 C CA . SER A 1 274 ? 1.177 -2.133 -24.313 1.00 98.56 274 SER A CA 1
ATOM 2086 C C . SER A 1 274 ? 0.008 -1.260 -23.837 1.00 98.56 274 SER A C 1
ATOM 2088 O O . SER A 1 274 ? -0.846 -0.895 -24.646 1.00 98.56 274 SER A O 1
ATOM 2090 N N . VAL A 1 275 ? -0.034 -0.886 -22.552 1.00 97.81 275 VAL A N 1
ATOM 2091 C CA . VAL A 1 275 ? -1.071 0.012 -22.010 1.00 97.81 275 VAL A CA 1
ATOM 2092 C C . VAL A 1 275 ? -1.033 1.375 -22.699 1.00 97.81 275 VAL A C 1
ATOM 2094 O O . VAL A 1 275 ? -2.078 1.860 -23.115 1.00 97.81 275 VAL A O 1
ATOM 2097 N N . ALA A 1 276 ? 0.144 1.980 -22.856 1.00 97.69 276 ALA A N 1
ATOM 2098 C CA . ALA A 1 276 ? 0.272 3.285 -23.499 1.00 97.69 276 ALA A CA 1
ATOM 2099 C C . ALA A 1 276 ? -0.162 3.253 -24.978 1.00 97.69 276 ALA A C 1
ATOM 2101 O O . ALA A 1 276 ? -0.888 4.138 -25.413 1.00 97.69 276 ALA A O 1
ATOM 2102 N N . LEU A 1 277 ? 0.175 2.194 -25.724 1.00 98.25 277 LEU A N 1
ATOM 2103 C CA . LEU A 1 277 ? -0.313 1.997 -27.096 1.00 98.25 277 LEU A CA 1
ATOM 2104 C C . LEU A 1 277 ? -1.832 1.794 -27.169 1.00 98.25 277 LEU A C 1
ATOM 2106 O O . LEU A 1 277 ? -2.456 2.225 -28.134 1.00 98.25 277 LEU A O 1
ATOM 2110 N N . ALA A 1 278 ? -2.443 1.153 -26.164 1.00 96.38 278 ALA A N 1
ATOM 2111 C CA . ALA A 1 278 ? -3.902 1.049 -26.094 1.00 96.38 278 ALA A CA 1
ATOM 2112 C C . ALA A 1 278 ? -4.550 2.429 -25.905 1.00 96.38 278 ALA A C 1
ATOM 2114 O O . ALA A 1 278 ? -5.579 2.705 -26.517 1.00 96.38 278 ALA A O 1
ATOM 2115 N N . LEU A 1 279 ? -3.936 3.295 -25.090 1.00 95.25 279 LEU A N 1
ATOM 2116 C CA . LEU A 1 279 ? -4.399 4.668 -24.871 1.00 95.25 279 LEU A CA 1
ATOM 2117 C C . LEU A 1 279 ? -4.257 5.534 -26.140 1.00 95.25 279 LEU A C 1
ATOM 2119 O O . LEU A 1 279 ? -5.173 6.295 -26.435 1.00 95.25 279 LEU A O 1
ATOM 2123 N N . ASP A 1 280 ? -3.203 5.326 -26.941 1.00 95.69 280 ASP A N 1
ATOM 2124 C CA . ASP A 1 280 ? -3.018 5.908 -28.294 1.00 95.69 280 ASP A CA 1
ATOM 2125 C C . ASP A 1 280 ? -3.875 5.213 -29.386 1.00 95.69 280 ASP A C 1
ATOM 2127 O O . ASP A 1 280 ? -3.731 5.447 -30.584 1.00 95.69 280 ASP A O 1
ATOM 2131 N N . ARG A 1 281 ? -4.780 4.297 -29.013 1.00 94.81 281 ARG A N 1
ATOM 2132 C CA . ARG A 1 281 ? -5.649 3.551 -29.951 1.00 94.81 281 ARG A CA 1
ATOM 2133 C C . ARG A 1 281 ? -4.888 2.719 -31.002 1.00 94.81 281 ARG A C 1
ATOM 2135 O O . ARG A 1 281 ? -5.448 2.360 -32.037 1.00 94.81 281 ARG A O 1
ATOM 2142 N N . ARG A 1 282 ? -3.632 2.341 -30.737 1.00 96.12 282 ARG A N 1
ATOM 2143 C CA . ARG A 1 282 ? -2.822 1.411 -31.551 1.00 96.12 282 ARG A CA 1
ATOM 2144 C C . ARG A 1 282 ? -3.069 -0.027 -31.103 1.00 96.12 282 ARG A C 1
ATOM 2146 O O . ARG A 1 282 ? -2.209 -0.662 -30.487 1.00 96.12 282 ARG A O 1
ATOM 2153 N N . THR A 1 283 ? -4.270 -0.528 -31.374 1.00 94.06 283 THR A N 1
ATOM 2154 C CA . THR A 1 283 ? -4.771 -1.808 -30.845 1.00 94.06 283 THR A CA 1
ATOM 2155 C C . THR A 1 283 ? -3.883 -2.996 -31.212 1.00 94.06 283 THR A C 1
ATOM 2157 O O . THR A 1 283 ? -3.467 -3.723 -30.316 1.00 94.06 283 THR A O 1
ATOM 2160 N N . GLU A 1 284 ? -3.490 -3.142 -32.478 1.00 96.31 284 GLU A N 1
ATOM 2161 C CA . GLU A 1 284 ? -2.679 -4.279 -32.948 1.00 96.31 284 GLU A CA 1
ATOM 2162 C C . GLU A 1 284 ? -1.318 -4.376 -32.236 1.00 96.31 284 GLU A C 1
ATOM 2164 O O . GLU A 1 284 ? -0.950 -5.425 -31.704 1.00 96.31 284 GLU A O 1
ATOM 2169 N N . LEU A 1 285 ? -0.578 -3.262 -32.166 1.00 96.56 285 LEU A N 1
ATOM 2170 C CA . LEU A 1 285 ? 0.715 -3.213 -31.475 1.00 96.56 285 LEU A CA 1
ATOM 2171 C C . LEU A 1 285 ? 0.548 -3.416 -29.967 1.00 96.56 285 LEU A C 1
ATOM 2173 O O . LEU A 1 285 ? 1.342 -4.118 -29.337 1.00 96.56 285 LEU A O 1
ATOM 2177 N N . SER A 1 286 ? -0.494 -2.820 -29.383 1.00 97.94 286 SER A N 1
ATOM 2178 C CA . SER A 1 286 ? -0.817 -3.003 -27.972 1.00 97.94 286 SER A CA 1
ATOM 2179 C C . SER A 1 286 ? -1.077 -4.474 -27.642 1.00 97.94 286 SER A C 1
ATOM 2181 O O . SER A 1 286 ? -0.508 -4.988 -26.676 1.00 97.94 286 SER A O 1
ATOM 2183 N N . GLU A 1 287 ? -1.899 -5.162 -28.432 1.00 97.69 287 GLU A N 1
ATOM 2184 C CA . GLU A 1 287 ? -2.240 -6.572 -28.238 1.00 97.69 287 GLU A CA 1
ATOM 2185 C C . GLU A 1 287 ? -1.031 -7.484 -28.432 1.00 97.69 287 GLU A C 1
ATOM 2187 O O . GLU A 1 287 ? -0.789 -8.358 -27.599 1.00 97.69 287 GLU A O 1
ATOM 2192 N N . ALA A 1 288 ? -0.212 -7.243 -29.458 1.00 98.12 288 ALA A N 1
ATOM 2193 C CA . ALA A 1 288 ? 1.026 -7.990 -29.658 1.00 98.12 288 ALA A CA 1
ATOM 2194 C C . ALA A 1 288 ? 1.938 -7.905 -28.420 1.00 98.12 288 ALA A C 1
ATOM 2196 O O . ALA A 1 288 ? 2.389 -8.929 -27.898 1.00 98.12 288 ALA A O 1
ATOM 2197 N N . LEU A 1 289 ? 2.157 -6.698 -27.885 1.00 98.25 289 LEU A N 1
ATOM 2198 C CA . LEU A 1 289 ? 2.945 -6.514 -26.663 1.00 98.25 289 LEU A CA 1
ATOM 2199 C C . LEU A 1 289 ? 2.270 -7.115 -25.423 1.00 98.25 289 LEU A C 1
ATOM 2201 O O . LEU A 1 289 ? 2.967 -7.626 -24.548 1.00 98.25 289 LEU A O 1
ATOM 2205 N N . MET A 1 290 ? 0.938 -7.101 -25.340 1.00 98.25 290 MET A N 1
ATOM 2206 C CA . MET A 1 290 ? 0.197 -7.742 -24.250 1.00 98.25 290 MET A CA 1
ATOM 2207 C C . MET A 1 290 ? 0.441 -9.255 -24.237 1.00 98.25 290 MET A C 1
ATOM 2209 O O . MET A 1 290 ? 0.782 -9.807 -23.189 1.00 98.25 290 MET A O 1
ATOM 2213 N N . TRP A 1 291 ? 0.327 -9.923 -25.389 1.00 98.00 291 TRP A N 1
ATOM 2214 C CA . TRP A 1 291 ? 0.582 -11.361 -25.506 1.00 98.00 291 TRP A CA 1
ATOM 2215 C C . TRP A 1 291 ? 2.040 -11.712 -25.210 1.00 98.00 291 TRP A C 1
ATOM 2217 O O . TRP A 1 291 ? 2.309 -12.696 -24.517 1.00 98.00 291 TRP A O 1
ATOM 2227 N N . ILE A 1 292 ? 2.987 -10.874 -25.644 1.00 97.94 292 ILE A N 1
ATOM 2228 C CA . ILE A 1 292 ? 4.402 -11.021 -25.283 1.00 97.94 292 ILE A CA 1
ATOM 2229 C C . ILE A 1 292 ? 4.590 -10.887 -23.764 1.00 97.94 292 ILE A C 1
ATOM 2231 O O . ILE A 1 292 ? 5.264 -11.721 -23.157 1.00 97.94 292 ILE A O 1
ATOM 2235 N N . ALA A 1 293 ? 3.981 -9.882 -23.127 1.00 98.06 293 ALA A N 1
ATOM 2236 C CA . ALA A 1 293 ? 4.061 -9.684 -21.680 1.00 98.06 293 ALA A CA 1
ATOM 2237 C C . ALA A 1 293 ? 3.457 -10.865 -20.904 1.00 98.06 293 ALA A C 1
ATOM 2239 O O . ALA A 1 293 ? 4.057 -11.316 -19.926 1.00 98.06 293 ALA A O 1
ATOM 2240 N N . LEU A 1 294 ? 2.322 -11.406 -21.361 1.00 97.94 294 LEU A N 1
ATOM 2241 C CA . LEU A 1 294 ? 1.708 -12.602 -20.785 1.00 97.94 294 LEU A CA 1
ATOM 2242 C C . LEU A 1 294 ? 2.633 -13.819 -20.910 1.00 97.94 294 LEU A C 1
ATOM 2244 O O . LEU A 1 294 ? 2.874 -14.508 -19.919 1.00 97.94 294 LEU A O 1
ATOM 2248 N N . GLY A 1 295 ? 3.216 -14.048 -22.090 1.00 97.19 295 GLY A N 1
ATOM 2249 C CA . GLY A 1 295 ? 4.181 -15.127 -22.309 1.00 97.19 295 GLY A CA 1
ATOM 2250 C C . GLY A 1 295 ? 5.418 -15.002 -21.412 1.00 97.19 295 GLY A C 1
ATOM 2251 O O . GLY A 1 295 ? 5.832 -15.976 -20.781 1.00 97.19 295 GLY A O 1
ATOM 2252 N N . MET A 1 296 ? 5.972 -13.791 -21.281 1.00 95.25 296 MET A N 1
ATOM 2253 C CA . MET A 1 296 ? 7.074 -13.502 -20.356 1.00 95.25 296 MET A CA 1
ATOM 2254 C C . MET A 1 296 ? 6.680 -13.766 -18.898 1.00 95.25 296 MET A C 1
ATOM 2256 O O . MET A 1 296 ? 7.476 -14.323 -18.143 1.00 95.25 296 MET A O 1
ATOM 2260 N N . TRP A 1 297 ? 5.464 -13.392 -18.494 1.00 96.88 297 TRP A N 1
ATOM 2261 C CA . TRP A 1 297 ? 4.973 -13.597 -17.132 1.00 96.88 297 TRP A CA 1
ATOM 2262 C C . TRP A 1 297 ? 4.822 -15.083 -16.802 1.00 96.88 297 TRP A C 1
ATOM 2264 O O . TRP A 1 297 ? 5.341 -15.527 -15.777 1.00 96.88 297 TRP A O 1
ATOM 2274 N N . VAL A 1 298 ? 4.214 -15.868 -17.699 1.00 94.88 298 VAL A N 1
ATOM 2275 C CA . VAL A 1 298 ? 4.087 -17.327 -17.542 1.00 94.88 298 VAL A CA 1
ATOM 2276 C C . VAL A 1 298 ? 5.467 -17.983 -17.470 1.00 94.88 298 VAL A C 1
ATOM 2278 O O . VAL A 1 298 ? 5.729 -18.774 -16.564 1.00 94.88 298 VAL A O 1
ATOM 2281 N N . ALA A 1 299 ? 6.389 -17.616 -18.366 1.00 91.25 299 ALA A N 1
ATOM 2282 C CA . ALA A 1 299 ? 7.749 -18.150 -18.355 1.00 91.25 299 ALA A CA 1
ATOM 2283 C C . ALA A 1 299 ? 8.485 -17.831 -17.042 1.00 91.25 299 ALA A C 1
ATOM 2285 O O . ALA A 1 299 ? 9.110 -18.712 -16.450 1.00 91.25 299 ALA A O 1
ATOM 2286 N N . LEU A 1 300 ? 8.384 -16.594 -16.543 1.00 91.50 300 LEU A N 1
ATOM 2287 C CA . LEU A 1 300 ? 8.984 -16.212 -15.264 1.00 91.50 300 LEU A CA 1
ATOM 2288 C C . LEU A 1 300 ? 8.348 -16.939 -14.082 1.00 91.50 300 LEU A C 1
ATOM 2290 O O . LEU A 1 300 ? 9.081 -17.364 -13.193 1.00 91.50 300 LEU A O 1
ATOM 2294 N N . ALA A 1 301 ? 7.028 -17.129 -14.070 1.00 88.69 301 ALA A N 1
ATOM 2295 C CA . ALA A 1 301 ? 6.349 -17.883 -13.021 1.00 88.69 301 ALA A CA 1
ATOM 2296 C C . ALA A 1 301 ? 6.880 -19.325 -12.941 1.00 88.69 301 ALA A C 1
ATOM 2298 O O . ALA A 1 301 ? 7.241 -19.790 -11.857 1.00 88.69 301 ALA A O 1
ATOM 2299 N N . LEU A 1 302 ? 7.030 -19.997 -14.088 1.00 87.12 302 LEU A N 1
ATOM 2300 C CA . LEU A 1 302 ? 7.593 -21.349 -14.168 1.00 87.12 302 LEU A CA 1
ATOM 2301 C C . LEU A 1 302 ? 9.062 -21.394 -13.717 1.00 87.12 302 LEU A C 1
ATOM 2303 O O . LEU A 1 302 ? 9.450 -22.265 -12.937 1.00 87.12 302 LEU A O 1
ATOM 2307 N N . LEU A 1 303 ? 9.884 -20.436 -14.156 1.00 87.19 303 LEU A N 1
ATOM 2308 C CA . LEU A 1 303 ? 11.299 -20.362 -13.776 1.00 87.19 303 LEU A CA 1
ATOM 2309 C C . LEU A 1 303 ? 11.488 -20.058 -12.283 1.00 87.19 303 LEU A C 1
ATOM 2311 O O . LEU A 1 303 ? 12.376 -20.624 -11.643 1.00 87.19 303 LEU A O 1
ATOM 2315 N N . LEU A 1 304 ? 10.659 -19.187 -11.706 1.00 86.44 304 LEU A N 1
ATOM 2316 C CA . LEU A 1 304 ? 10.688 -18.877 -10.278 1.00 86.44 304 LEU A CA 1
ATOM 2317 C C . LEU A 1 304 ? 10.195 -20.059 -9.438 1.00 86.44 304 LEU A C 1
ATOM 2319 O O . LEU A 1 304 ? 10.818 -20.360 -8.420 1.00 86.44 304 LEU A O 1
ATOM 2323 N N . ALA A 1 305 ? 9.161 -20.779 -9.885 1.00 82.94 305 ALA A N 1
ATOM 2324 C CA . ALA A 1 305 ? 8.723 -22.023 -9.253 1.00 82.94 305 ALA A CA 1
ATOM 2325 C C . ALA A 1 305 ? 9.845 -23.075 -9.264 1.00 82.94 305 ALA A C 1
ATOM 2327 O O . ALA A 1 305 ? 10.167 -23.654 -8.226 1.00 82.94 305 ALA A O 1
ATOM 2328 N N . ALA A 1 306 ? 10.531 -23.249 -10.398 1.00 81.38 306 ALA A N 1
ATOM 2329 C CA . ALA A 1 306 ? 11.698 -24.122 -10.488 1.00 81.38 306 ALA A CA 1
ATOM 2330 C C . ALA A 1 306 ? 12.831 -23.673 -9.542 1.00 81.38 306 ALA A C 1
ATOM 2332 O O . ALA A 1 306 ? 13.409 -24.498 -8.834 1.00 81.38 306 ALA A O 1
ATOM 2333 N N . ARG A 1 307 ? 13.136 -22.370 -9.447 1.00 83.75 307 ARG A N 1
ATOM 2334 C CA . ARG A 1 307 ? 14.132 -21.858 -8.483 1.00 83.75 307 ARG A CA 1
ATOM 2335 C C . ARG A 1 307 ? 13.728 -22.102 -7.034 1.00 83.75 307 ARG A C 1
ATOM 2337 O O . ARG A 1 307 ? 14.593 -22.431 -6.226 1.00 83.75 307 ARG A O 1
ATOM 2344 N N . PHE A 1 308 ? 12.450 -21.967 -6.700 1.00 82.00 308 PHE A N 1
ATOM 2345 C CA . PHE A 1 308 ? 11.959 -22.255 -5.357 1.00 82.00 308 PHE A CA 1
ATOM 2346 C C . PHE A 1 308 ? 12.146 -23.734 -4.987 1.00 82.00 308 PHE A C 1
ATOM 2348 O O . PHE A 1 308 ? 12.559 -24.030 -3.866 1.00 82.00 308 PHE A O 1
ATOM 2355 N N . LEU A 1 309 ? 11.908 -24.648 -5.934 1.00 81.75 309 LEU A N 1
ATOM 2356 C CA . LEU A 1 309 ? 12.059 -26.092 -5.729 1.00 81.75 309 LEU A CA 1
ATOM 2357 C C . LEU A 1 309 ? 13.529 -26.535 -5.679 1.00 81.75 309 LEU A C 1
ATOM 2359 O O . LEU A 1 309 ? 13.915 -27.270 -4.774 1.00 81.75 309 LEU A O 1
ATOM 2363 N N . PHE A 1 310 ? 14.362 -26.069 -6.614 1.00 79.31 310 PHE A N 1
ATOM 2364 C CA . PHE A 1 310 ? 15.738 -26.558 -6.777 1.00 79.31 310 PHE A CA 1
ATOM 2365 C C . PHE A 1 310 ? 16.805 -25.708 -6.063 1.00 79.31 310 PHE A C 1
ATOM 2367 O O . PHE A 1 310 ? 17.888 -26.206 -5.774 1.00 79.31 310 PHE A O 1
ATOM 2374 N N . HIS A 1 311 ? 16.527 -24.433 -5.763 1.00 81.25 311 HIS A N 1
ATOM 2375 C CA . HIS A 1 311 ? 17.496 -23.466 -5.218 1.00 81.25 311 HIS A CA 1
ATOM 2376 C C . HIS A 1 311 ? 16.893 -22.595 -4.096 1.00 81.25 311 HIS A C 1
ATOM 2378 O O . HIS A 1 311 ? 17.158 -21.392 -4.005 1.00 81.25 311 HIS A O 1
ATOM 2384 N N . ARG A 1 312 ? 16.092 -23.206 -3.209 1.00 81.56 312 ARG A N 1
ATOM 2385 C CA . ARG A 1 312 ? 15.279 -22.521 -2.183 1.00 81.56 312 ARG A CA 1
ATOM 2386 C C . ARG A 1 312 ? 16.032 -21.478 -1.353 1.00 81.56 312 ARG A C 1
ATOM 2388 O O . ARG A 1 312 ? 15.520 -20.382 -1.145 1.00 81.56 312 ARG A O 1
ATOM 2395 N N . ALA A 1 313 ? 17.236 -21.796 -0.876 1.00 80.12 313 ALA A N 1
ATOM 2396 C CA . ALA A 1 313 ? 18.011 -20.879 -0.036 1.00 80.12 313 ALA A CA 1
ATOM 2397 C C . ALA A 1 313 ? 18.382 -19.585 -0.783 1.00 80.12 313 ALA A C 1
ATOM 2399 O O . ALA A 1 313 ? 18.189 -18.487 -0.264 1.00 80.12 313 ALA A O 1
ATOM 2400 N N . ARG A 1 314 ? 18.845 -19.714 -2.034 1.00 81.62 314 ARG A N 1
ATOM 2401 C CA . ARG A 1 314 ? 19.172 -18.574 -2.900 1.00 81.62 314 ARG A CA 1
ATOM 2402 C C . ARG A 1 314 ? 17.922 -17.775 -3.263 1.00 81.62 314 ARG A C 1
ATOM 2404 O O . ARG A 1 314 ? 17.954 -16.552 -3.197 1.00 81.62 314 ARG A O 1
ATOM 2411 N N . PHE A 1 315 ? 16.819 -18.457 -3.573 1.00 83.00 315 PHE A N 1
ATOM 2412 C CA . PHE A 1 315 ? 15.531 -17.819 -3.853 1.00 83.00 315 PHE A CA 1
ATOM 2413 C C . PHE A 1 315 ? 15.068 -16.928 -2.690 1.00 83.00 315 PHE A C 1
ATOM 2415 O O . PHE A 1 315 ? 14.738 -15.764 -2.899 1.00 83.00 315 PHE A O 1
ATOM 2422 N N . LEU A 1 316 ? 15.096 -17.445 -1.456 1.00 84.44 316 LEU A N 1
ATOM 2423 C CA . LEU A 1 316 ? 14.682 -16.688 -0.270 1.00 84.44 316 LEU A CA 1
ATOM 2424 C C . LEU A 1 316 ? 15.617 -15.507 0.034 1.00 84.44 316 LEU A C 1
ATOM 2426 O O . LEU A 1 316 ? 15.141 -14.452 0.447 1.00 84.44 316 LEU A O 1
ATOM 2430 N N . ALA A 1 317 ? 16.924 -15.659 -0.197 1.00 83.44 317 ALA A N 1
ATOM 2431 C CA . ALA A 1 317 ? 17.884 -14.569 -0.028 1.00 83.44 317 ALA A CA 1
ATOM 2432 C C . ALA A 1 317 ? 17.663 -13.437 -1.049 1.00 83.44 317 ALA A C 1
ATOM 2434 O O . ALA A 1 317 ? 17.688 -12.260 -0.693 1.00 83.44 317 ALA A O 1
ATOM 2435 N N . GLU A 1 318 ? 17.406 -13.782 -2.313 1.00 84.81 318 GLU A N 1
ATOM 2436 C CA . GLU A 1 318 ? 17.146 -12.811 -3.380 1.00 84.81 318 GLU A CA 1
ATOM 2437 C C . GLU A 1 318 ? 15.770 -12.132 -3.233 1.00 84.81 318 GLU A C 1
ATOM 2439 O O . GLU A 1 318 ? 15.631 -10.946 -3.540 1.00 84.81 318 GLU A O 1
ATOM 2444 N N . ALA A 1 319 ? 14.766 -12.831 -2.690 1.00 85.00 319 ALA A N 1
ATOM 2445 C CA . ALA A 1 319 ? 13.427 -12.285 -2.440 1.00 85.00 319 ALA A CA 1
ATOM 2446 C C . ALA A 1 319 ? 13.432 -11.052 -1.514 1.00 85.00 319 ALA A C 1
ATOM 2448 O O . ALA A 1 319 ? 12.565 -10.191 -1.629 1.00 85.00 319 ALA A O 1
ATOM 2449 N N . ALA A 1 320 ? 14.425 -10.925 -0.630 1.00 82.94 320 ALA A N 1
ATOM 2450 C CA . ALA A 1 320 ? 14.545 -9.798 0.294 1.00 82.94 320 ALA A CA 1
ATOM 2451 C C . ALA A 1 320 ? 15.143 -8.518 -0.329 1.00 82.94 320 ALA A C 1
ATOM 2453 O O . ALA A 1 320 ? 15.281 -7.506 0.356 1.00 82.94 320 ALA A O 1
ATOM 2454 N N . ILE A 1 321 ? 15.525 -8.536 -1.607 1.00 88.81 321 ILE A N 1
ATOM 2455 C CA . ILE A 1 321 ? 16.129 -7.387 -2.295 1.00 88.81 321 ILE A CA 1
ATOM 2456 C C . ILE A 1 321 ? 15.020 -6.556 -2.968 1.00 88.81 321 ILE A C 1
ATOM 2458 O O . ILE A 1 321 ? 14.137 -7.149 -3.590 1.00 88.81 321 ILE A O 1
ATOM 2462 N N . PRO A 1 322 ? 15.071 -5.203 -2.950 1.00 91.81 322 PRO A N 1
ATOM 2463 C CA . PRO A 1 322 ? 14.052 -4.354 -3.586 1.00 91.81 322 PRO A CA 1
ATOM 2464 C C . PRO A 1 322 ? 13.728 -4.713 -5.045 1.00 91.81 322 PRO A C 1
ATOM 2466 O O . PRO A 1 322 ? 12.579 -4.628 -5.462 1.00 91.81 322 PRO A O 1
ATOM 2469 N N . ALA A 1 323 ? 14.721 -5.187 -5.805 1.00 90.81 323 ALA A N 1
ATOM 2470 C CA . ALA A 1 323 ? 14.572 -5.661 -7.183 1.00 90.81 323 ALA A CA 1
ATOM 2471 C C . ALA A 1 323 ? 13.456 -6.711 -7.376 1.00 90.81 323 ALA A C 1
ATOM 2473 O O . ALA A 1 323 ? 12.799 -6.724 -8.419 1.00 90.81 323 ALA A O 1
ATOM 2474 N N . SER A 1 324 ? 13.202 -7.553 -6.373 1.00 91.44 324 SER A N 1
ATOM 2475 C CA . SER A 1 324 ? 12.186 -8.614 -6.419 1.00 91.44 324 SER A CA 1
ATOM 2476 C C . SER A 1 324 ? 10.753 -8.071 -6.490 1.00 91.44 324 SER A C 1
ATOM 2478 O O . SER A 1 324 ? 9.857 -8.743 -6.998 1.00 91.44 324 SER A O 1
ATOM 2480 N N . LEU A 1 325 ? 10.531 -6.815 -6.082 1.00 95.44 325 LEU A N 1
ATOM 2481 C CA . LEU A 1 325 ? 9.235 -6.137 -6.196 1.00 95.44 325 LEU A CA 1
ATOM 2482 C C . LEU A 1 325 ? 8.828 -5.846 -7.650 1.00 95.44 325 LEU A C 1
ATOM 2484 O O . LEU A 1 325 ? 7.658 -5.567 -7.911 1.00 95.44 325 LEU A O 1
ATOM 2488 N N . THR A 1 326 ? 9.743 -5.997 -8.615 1.00 94.75 326 THR A N 1
ATOM 2489 C CA . THR A 1 326 ? 9.377 -6.017 -10.041 1.00 94.75 326 THR A CA 1
ATOM 2490 C C . THR A 1 326 ? 8.385 -7.132 -10.380 1.00 94.75 326 THR A C 1
ATOM 2492 O O . THR A 1 326 ? 7.610 -6.976 -11.318 1.00 94.75 326 THR A O 1
ATOM 2495 N N . GLY A 1 327 ? 8.360 -8.234 -9.617 1.00 94.00 327 GLY A N 1
ATOM 2496 C CA . GLY A 1 327 ? 7.362 -9.293 -9.778 1.00 94.00 327 GLY A CA 1
ATOM 2497 C C . GLY A 1 327 ? 5.945 -8.832 -9.426 1.00 94.00 327 GLY A C 1
ATOM 2498 O O . GLY A 1 327 ? 5.008 -9.145 -10.158 1.00 94.00 327 GLY A O 1
ATOM 2499 N N . VAL A 1 328 ? 5.790 -8.032 -8.362 1.00 97.44 328 VAL A N 1
ATOM 2500 C CA . VAL A 1 328 ? 4.504 -7.406 -7.994 1.00 97.44 328 VAL A CA 1
ATOM 2501 C C . VAL A 1 328 ? 4.069 -6.449 -9.096 1.00 97.44 328 VAL A C 1
ATOM 2503 O O . VAL A 1 328 ? 2.975 -6.577 -9.638 1.00 97.44 328 VAL A O 1
ATOM 2506 N N . ALA A 1 329 ? 4.956 -5.524 -9.466 1.00 97.56 329 ALA A N 1
ATOM 2507 C CA . ALA A 1 329 ? 4.646 -4.497 -10.448 1.00 97.56 329 ALA A CA 1
ATOM 2508 C C . ALA A 1 329 ? 4.316 -5.090 -11.827 1.00 97.56 329 ALA A C 1
ATOM 2510 O O . ALA A 1 329 ? 3.299 -4.739 -12.414 1.00 97.56 329 ALA A O 1
ATOM 2511 N N . GLY A 1 330 ? 5.106 -6.052 -12.315 1.00 97.50 330 GLY A N 1
ATOM 2512 C CA . GLY A 1 330 ? 4.836 -6.738 -13.580 1.00 97.50 330 GLY A CA 1
ATOM 2513 C C . GLY A 1 330 ? 3.511 -7.498 -13.581 1.00 97.50 330 GLY A C 1
ATOM 2514 O O . GLY A 1 330 ? 2.764 -7.407 -14.551 1.00 97.50 330 GLY A O 1
ATOM 2515 N N . THR A 1 331 ? 3.185 -8.181 -12.480 1.00 98.31 331 THR A N 1
ATOM 2516 C CA . THR A 1 331 ? 1.903 -8.886 -12.311 1.00 98.31 331 THR A CA 1
ATOM 2517 C C . THR A 1 331 ? 0.726 -7.913 -12.375 1.00 98.31 331 THR A C 1
ATOM 2519 O O . THR A 1 331 ? -0.219 -8.139 -13.126 1.00 98.31 331 THR A O 1
ATOM 2522 N N . CYS A 1 332 ? 0.791 -6.802 -11.639 1.00 98.62 332 CYS A N 1
ATOM 2523 C CA . CYS A 1 332 ? -0.306 -5.841 -11.591 1.00 98.62 332 CYS A CA 1
ATOM 2524 C C . CYS A 1 332 ? -0.443 -5.010 -12.878 1.00 98.62 332 CYS A C 1
ATOM 2526 O O . CYS A 1 332 ? -1.564 -4.730 -13.293 1.00 98.62 332 CYS A O 1
ATOM 2528 N N . VAL A 1 333 ? 0.660 -4.649 -13.545 1.00 98.38 333 VAL A N 1
ATOM 2529 C CA . VAL A 1 333 ? 0.622 -3.949 -14.843 1.00 98.38 333 VAL A CA 1
ATOM 2530 C C . VAL A 1 333 ? 0.020 -4.844 -15.930 1.00 98.38 333 VAL A C 1
ATOM 2532 O O . VAL A 1 333 ? -0.836 -4.386 -16.686 1.00 98.38 333 VAL A O 1
ATOM 2535 N N . LEU A 1 334 ? 0.406 -6.126 -15.984 1.00 98.56 334 LEU A N 1
ATOM 2536 C CA . LEU A 1 334 ? -0.215 -7.098 -16.889 1.00 98.56 334 LEU A CA 1
ATOM 2537 C C . LEU A 1 334 ? -1.705 -7.275 -16.571 1.00 98.56 334 LEU A C 1
ATOM 2539 O O . LEU A 1 334 ? -2.526 -7.244 -17.483 1.00 98.56 334 LEU A O 1
ATOM 2543 N N . GLY A 1 335 ? -2.057 -7.394 -15.287 1.00 98.31 335 GLY A N 1
ATOM 2544 C CA . GLY A 1 335 ? -3.450 -7.461 -14.847 1.00 98.31 335 GLY A CA 1
ATOM 2545 C C . GLY A 1 335 ? -4.256 -6.253 -15.307 1.00 98.31 335 GLY A C 1
ATOM 2546 O O . GLY A 1 335 ? -5.326 -6.427 -15.875 1.00 98.31 335 GLY A O 1
ATOM 2547 N N . ALA A 1 336 ? -3.709 -5.042 -15.170 1.00 97.94 336 ALA A N 1
ATOM 2548 C CA . ALA A 1 336 ? -4.395 -3.826 -15.597 1.00 97.94 336 ALA A CA 1
ATOM 2549 C C . ALA A 1 336 ? -4.605 -3.812 -17.114 1.00 97.94 336 ALA A C 1
ATOM 2551 O O . ALA A 1 336 ? -5.668 -3.408 -17.585 1.00 97.94 336 ALA A O 1
ATOM 2552 N N . ARG A 1 337 ? -3.622 -4.293 -17.887 1.00 97.56 337 ARG A N 1
ATOM 2553 C CA . ARG A 1 337 ? -3.762 -4.407 -19.341 1.00 97.56 337 ARG A CA 1
ATOM 2554 C C . ARG A 1 337 ? -4.820 -5.433 -19.748 1.00 97.56 337 ARG A C 1
ATOM 2556 O O . ARG A 1 337 ? -5.584 -5.138 -20.665 1.00 97.56 337 ARG A O 1
ATOM 2563 N N . LEU A 1 338 ? -4.865 -6.592 -19.090 1.00 97.69 338 LEU A N 1
ATOM 2564 C CA . LEU A 1 338 ? -5.853 -7.646 -19.350 1.00 97.69 338 LEU A CA 1
ATOM 2565 C C . LEU A 1 338 ? -7.268 -7.209 -18.953 1.00 97.69 338 LEU A C 1
ATOM 2567 O O . LEU A 1 338 ? -8.203 -7.464 -19.701 1.00 97.69 338 LEU A O 1
ATOM 2571 N N . THR A 1 339 ? -7.432 -6.468 -17.854 1.00 96.75 339 THR A N 1
ATOM 2572 C CA . THR A 1 339 ? -8.722 -5.851 -17.508 1.00 96.75 339 THR A CA 1
ATOM 2573 C C . THR A 1 339 ? -9.186 -4.890 -18.600 1.00 96.75 339 THR A C 1
ATOM 2575 O O . THR A 1 339 ? -10.319 -4.986 -19.044 1.00 96.75 339 THR A O 1
ATOM 2578 N N . VAL A 1 340 ? -8.305 -4.019 -19.109 1.00 93.94 340 VAL A N 1
ATOM 2579 C CA . VAL A 1 340 ? -8.641 -3.111 -20.229 1.00 93.94 340 VAL A CA 1
ATOM 2580 C C . VAL A 1 340 ? -8.959 -3.874 -21.525 1.00 93.94 340 VAL A C 1
ATOM 2582 O O . VAL A 1 340 ? -9.674 -3.361 -22.376 1.00 93.94 340 VAL A O 1
ATOM 2585 N N . TYR A 1 341 ? -8.443 -5.094 -21.691 1.00 95.38 341 TYR A N 1
ATOM 2586 C CA . TYR A 1 341 ? -8.784 -5.972 -22.817 1.00 95.38 341 TYR A CA 1
ATOM 2587 C C . TYR A 1 341 ? -10.167 -6.644 -22.674 1.00 95.38 341 TYR A C 1
ATOM 2589 O O . TYR A 1 341 ? -10.651 -7.223 -23.640 1.00 95.38 341 TYR A O 1
ATOM 2597 N N . GLY A 1 342 ? -10.802 -6.575 -21.498 1.00 93.56 342 GLY A N 1
ATOM 2598 C CA . GLY A 1 342 ? -12.068 -7.257 -21.193 1.00 93.56 342 GLY A CA 1
ATOM 2599 C C . GLY A 1 342 ? -11.896 -8.629 -20.533 1.00 93.56 342 GLY A C 1
ATOM 2600 O O . GLY A 1 342 ? -12.749 -9.499 -20.666 1.00 93.56 342 GLY A O 1
ATOM 2601 N N . TRP A 1 343 ? -10.739 -8.891 -19.910 1.00 94.88 343 TRP A N 1
ATOM 2602 C CA . TRP A 1 343 ? -10.476 -10.105 -19.127 1.00 94.88 343 TRP A CA 1
ATOM 2603 C C . TRP A 1 343 ? -10.406 -9.755 -17.636 1.00 94.88 343 TRP A C 1
ATOM 2605 O O . TRP A 1 343 ? -9.361 -9.867 -16.986 1.00 94.88 343 TRP A O 1
ATOM 2615 N N . GLU A 1 344 ? -11.526 -9.306 -17.075 1.00 92.44 344 GLU A N 1
ATOM 2616 C CA . GLU A 1 344 ? -11.638 -8.835 -15.691 1.00 92.44 344 GLU A CA 1
ATOM 2617 C C . GLU A 1 344 ? -11.267 -9.934 -14.695 1.00 92.44 344 GLU A C 1
ATOM 2619 O O . GLU A 1 344 ? -10.507 -9.684 -13.759 1.00 92.44 344 GLU A O 1
ATOM 2624 N N . TRP A 1 345 ? -11.693 -11.177 -14.953 1.00 89.88 345 TRP A N 1
ATOM 2625 C CA . TRP A 1 345 ? -11.341 -12.347 -14.139 1.00 89.88 345 TRP A CA 1
ATOM 2626 C C . TRP A 1 345 ? -9.820 -12.513 -13.989 1.00 89.88 345 TRP A C 1
ATOM 2628 O O . TRP A 1 345 ? -9.326 -12.823 -12.900 1.00 89.88 345 TRP A O 1
ATOM 2638 N N . ALA A 1 346 ? -9.061 -12.266 -15.063 1.00 90.25 346 ALA A N 1
ATOM 2639 C CA . ALA A 1 346 ? -7.606 -12.352 -15.053 1.00 90.25 346 ALA A CA 1
ATOM 2640 C C . ALA A 1 346 ? -7.007 -11.177 -14.275 1.00 90.25 346 ALA A C 1
ATOM 2642 O O . ALA A 1 346 ? -6.072 -11.363 -13.496 1.00 90.25 346 ALA A O 1
ATOM 2643 N N . GLY A 1 347 ? -7.586 -9.982 -14.419 1.00 94.81 347 GLY A N 1
ATOM 2644 C CA . GLY A 1 347 ? -7.257 -8.822 -13.596 1.00 94.81 347 GLY A CA 1
ATOM 2645 C C . GLY A 1 347 ? -7.435 -9.093 -12.101 1.00 94.81 347 GLY A C 1
ATOM 2646 O O . GLY A 1 347 ? -6.518 -8.832 -11.325 1.00 94.81 347 GLY A O 1
ATOM 2647 N N . ILE A 1 348 ? -8.569 -9.670 -11.694 1.00 92.19 348 ILE A N 1
ATOM 2648 C CA . ILE A 1 348 ? -8.865 -10.029 -10.297 1.00 92.19 348 ILE A CA 1
ATOM 2649 C C . ILE A 1 348 ? -7.845 -11.049 -9.778 1.00 92.19 348 ILE A C 1
ATOM 2651 O O . ILE A 1 348 ? -7.276 -10.866 -8.698 1.00 92.19 348 ILE A O 1
ATOM 2655 N N . ALA A 1 349 ? -7.565 -12.099 -10.555 1.00 87.88 349 ALA A N 1
ATOM 2656 C CA . ALA A 1 349 ? -6.581 -13.113 -10.186 1.00 87.88 349 ALA A CA 1
ATOM 2657 C C . ALA A 1 349 ? -5.180 -12.505 -10.003 1.00 87.88 349 ALA A C 1
ATOM 2659 O O . ALA A 1 349 ? -4.505 -12.767 -9.004 1.00 87.88 349 ALA A O 1
ATOM 2660 N N . LEU A 1 350 ? -4.749 -11.645 -10.928 1.00 95.56 350 LEU A N 1
ATOM 2661 C CA . LEU A 1 350 ? -3.446 -10.984 -10.861 1.00 95.56 350 LEU A CA 1
ATOM 2662 C C . LEU A 1 350 ? -3.389 -9.909 -9.767 1.00 95.56 350 LEU A C 1
ATOM 2664 O O . LEU A 1 350 ? -2.323 -9.708 -9.185 1.00 95.56 350 LEU A O 1
ATOM 2668 N N . LEU A 1 351 ? -4.510 -9.274 -9.410 1.00 97.56 351 LEU A N 1
ATOM 2669 C CA . LEU A 1 351 ? -4.594 -8.391 -8.245 1.00 97.56 351 LEU A CA 1
ATOM 2670 C C . LEU A 1 351 ? -4.357 -9.181 -6.956 1.00 97.56 351 LEU A C 1
ATOM 2672 O O . LEU A 1 351 ? -3.552 -8.763 -6.125 1.00 97.56 351 LEU A O 1
ATOM 2676 N N . ALA A 1 352 ? -5.003 -10.342 -6.813 1.00 90.25 352 ALA A N 1
ATOM 2677 C CA . ALA A 1 352 ? -4.807 -11.215 -5.661 1.00 90.25 352 ALA A CA 1
ATOM 2678 C C . ALA A 1 352 ? -3.352 -11.704 -5.569 1.00 90.25 352 ALA A C 1
ATOM 2680 O O . ALA A 1 352 ? -2.725 -11.578 -4.517 1.00 90.25 352 ALA A O 1
ATOM 2681 N N . ILE A 1 353 ? -2.777 -12.190 -6.676 1.00 91.62 353 ILE A N 1
ATOM 2682 C CA . ILE A 1 353 ? -1.378 -12.648 -6.727 1.00 91.62 353 ILE A CA 1
ATOM 2683 C C . ILE A 1 353 ? -0.414 -11.497 -6.406 1.00 91.62 353 ILE A C 1
ATOM 2685 O O . ILE A 1 353 ? 0.470 -11.649 -5.562 1.00 91.62 353 ILE A O 1
ATOM 2689 N N . GLY A 1 354 ? -0.593 -10.335 -7.038 1.00 94.75 354 GLY A N 1
ATOM 2690 C CA . GLY A 1 354 ? 0.243 -9.155 -6.823 1.00 94.75 354 GLY A CA 1
ATOM 2691 C C . GLY A 1 354 ? 0.167 -8.634 -5.387 1.00 94.75 354 GLY A C 1
ATOM 2692 O O . GLY A 1 354 ? 1.202 -8.359 -4.782 1.00 94.75 354 GLY A O 1
ATOM 2693 N N . GLY A 1 355 ? -1.034 -8.575 -4.806 1.00 91.56 355 GLY A N 1
ATOM 2694 C CA . GLY A 1 355 ? -1.247 -8.201 -3.408 1.00 91.56 355 GLY A CA 1
ATOM 2695 C C . GLY A 1 355 ? -0.595 -9.180 -2.429 1.00 91.56 355 GLY A C 1
ATOM 2696 O O . GLY A 1 355 ? 0.105 -8.755 -1.509 1.00 91.56 355 GLY A O 1
ATOM 2697 N N . LEU A 1 356 ? -0.737 -10.490 -2.656 1.00 90.31 356 LEU A N 1
ATOM 2698 C CA . LEU A 1 356 ? -0.072 -11.519 -1.848 1.00 90.31 356 LEU A CA 1
ATOM 2699 C C . LEU A 1 356 ? 1.453 -11.418 -1.941 1.00 90.31 356 LEU A C 1
ATOM 2701 O O . LEU A 1 356 ? 2.137 -11.491 -0.920 1.00 90.31 356 LEU A O 1
ATOM 2705 N N . PHE A 1 357 ? 1.995 -11.207 -3.142 1.00 90.56 357 PHE A N 1
ATOM 2706 C CA . PHE A 1 357 ? 3.429 -11.001 -3.336 1.00 90.56 357 PHE A CA 1
ATOM 2707 C C . PHE A 1 357 ? 3.911 -9.737 -2.636 1.00 90.56 357 PHE A C 1
ATOM 2709 O O . PHE A 1 357 ? 4.951 -9.773 -1.980 1.00 90.56 357 PHE A O 1
ATOM 2716 N N . LEU A 1 358 ? 3.156 -8.639 -2.719 1.00 93.69 358 LEU A N 1
ATOM 2717 C CA . LEU A 1 358 ? 3.489 -7.410 -2.014 1.00 93.69 358 LEU A CA 1
ATOM 2718 C C . LEU A 1 358 ? 3.578 -7.679 -0.514 1.00 93.69 358 LEU A C 1
ATOM 2720 O O . LEU A 1 358 ? 4.626 -7.435 0.071 1.00 93.69 358 LEU A O 1
ATOM 2724 N N . LEU A 1 359 ? 2.543 -8.264 0.092 1.00 89.56 359 LEU A N 1
ATOM 2725 C CA . LEU A 1 359 ? 2.529 -8.584 1.522 1.00 89.56 359 LEU A CA 1
ATOM 2726 C C . LEU A 1 359 ? 3.680 -9.518 1.929 1.00 89.56 359 LEU A C 1
ATOM 2728 O O . LEU A 1 359 ? 4.323 -9.295 2.958 1.00 89.56 359 LEU A O 1
ATOM 2732 N N . ALA A 1 360 ? 3.982 -10.529 1.109 1.00 86.56 360 ALA A N 1
ATOM 2733 C CA . ALA A 1 360 ? 5.055 -11.485 1.370 1.00 86.56 360 ALA A CA 1
ATOM 2734 C C . ALA A 1 360 ? 6.457 -10.855 1.286 1.00 86.56 360 ALA A C 1
ATOM 2736 O O . ALA A 1 360 ? 7.332 -11.193 2.086 1.00 86.56 360 ALA A O 1
ATOM 2737 N N . LEU A 1 361 ? 6.681 -9.941 0.337 1.00 88.62 361 LEU A N 1
ATOM 2738 C CA . LEU A 1 361 ? 7.986 -9.322 0.080 1.00 88.62 361 LEU A CA 1
ATOM 2739 C C . LEU A 1 361 ? 8.223 -8.056 0.911 1.00 88.62 361 LEU A C 1
ATOM 2741 O O . LEU A 1 361 ? 9.371 -7.728 1.210 1.00 88.62 361 LEU A O 1
ATOM 2745 N N . PHE A 1 362 ? 7.161 -7.370 1.333 1.00 87.00 362 PHE A N 1
ATOM 2746 C CA . PHE A 1 362 ? 7.241 -6.081 2.018 1.00 87.00 362 PHE A CA 1
ATOM 2747 C C . PHE A 1 362 ? 8.103 -6.139 3.286 1.00 87.00 362 PHE A C 1
ATOM 2749 O O . PHE A 1 362 ? 9.056 -5.376 3.444 1.00 87.00 362 PHE A O 1
ATOM 2756 N N . GLY A 1 363 ? 7.828 -7.099 4.174 1.00 80.69 363 GLY A N 1
ATOM 2757 C CA . GLY A 1 363 ? 8.604 -7.290 5.400 1.00 80.69 363 GLY A CA 1
ATOM 2758 C C . GLY A 1 363 ? 10.085 -7.613 5.140 1.00 80.69 363 GLY A C 1
ATOM 2759 O O . GLY A 1 363 ? 10.951 -6.960 5.731 1.00 80.69 363 GLY A O 1
ATOM 2760 N N . PRO A 1 364 ? 10.413 -8.637 4.326 1.00 84.75 364 PRO A N 1
ATOM 2761 C CA . PRO A 1 364 ? 11.795 -8.978 3.981 1.00 84.75 364 PRO A CA 1
ATOM 2762 C C . PRO A 1 364 ? 12.586 -7.829 3.349 1.00 84.75 364 PRO A C 1
ATOM 2764 O O . PRO A 1 364 ? 13.731 -7.608 3.748 1.00 84.75 364 PRO A O 1
ATOM 2767 N N . VAL A 1 365 ? 11.971 -7.073 2.432 1.00 87.81 365 VAL A N 1
ATOM 2768 C CA . VAL A 1 365 ? 12.599 -5.916 1.775 1.00 87.81 365 VAL A CA 1
ATOM 2769 C C . VAL A 1 365 ? 12.911 -4.809 2.780 1.00 87.81 365 VAL A C 1
ATOM 2771 O O . VAL A 1 365 ? 14.012 -4.260 2.765 1.00 87.81 365 VAL A O 1
ATOM 2774 N N . LEU A 1 366 ? 11.991 -4.514 3.703 1.00 86.62 366 LEU A N 1
ATOM 2775 C CA . LEU A 1 366 ? 12.225 -3.507 4.741 1.00 86.62 366 LEU A CA 1
ATOM 2776 C C . LEU A 1 366 ? 13.253 -3.949 5.795 1.00 86.62 366 LEU A C 1
ATOM 2778 O O . LEU A 1 366 ? 13.984 -3.106 6.307 1.00 86.62 366 LEU A O 1
ATOM 2782 N N . GLN A 1 367 ? 13.358 -5.249 6.103 1.00 81.50 367 GLN A N 1
ATOM 2783 C CA . GLN A 1 367 ? 14.412 -5.766 6.996 1.00 81.50 367 GLN A CA 1
ATOM 2784 C C . GLN A 1 367 ? 15.814 -5.540 6.445 1.00 81.50 367 GLN A C 1
ATOM 2786 O O . GLN A 1 367 ? 16.730 -5.224 7.196 1.00 81.50 367 GLN A O 1
ATOM 2791 N N . HIS A 1 368 ? 15.987 -5.749 5.143 1.00 80.56 368 HIS A N 1
ATOM 2792 C CA . HIS A 1 368 ? 17.291 -5.684 4.487 1.00 80.56 368 HIS A CA 1
ATOM 2793 C C . HIS A 1 368 ? 17.510 -4.334 3.803 1.00 80.56 368 HIS A C 1
ATOM 2795 O O . HIS A 1 368 ? 18.330 -4.221 2.888 1.00 80.56 368 HIS A O 1
ATOM 2801 N N . TRP A 1 369 ? 16.777 -3.308 4.244 1.00 87.69 369 TRP A N 1
ATOM 2802 C CA . TRP A 1 369 ? 16.852 -1.971 3.685 1.00 87.69 369 TRP A CA 1
ATOM 2803 C C . TRP A 1 369 ? 18.246 -1.375 3.888 1.00 87.69 369 TRP A C 1
ATOM 2805 O O . TRP A 1 369 ? 18.787 -1.381 4.995 1.00 87.69 369 TRP A O 1
ATOM 2815 N N . ARG A 1 370 ? 18.837 -0.842 2.816 1.00 86.44 370 ARG A N 1
ATOM 2816 C CA . ARG A 1 370 ? 20.182 -0.250 2.834 1.00 86.44 370 ARG A CA 1
ATOM 2817 C C . ARG A 1 370 ? 20.125 1.234 2.500 1.00 86.44 370 ARG A C 1
ATOM 2819 O O . ARG A 1 370 ? 19.292 1.662 1.704 1.00 86.44 370 ARG A O 1
ATOM 2826 N N . ARG A 1 371 ? 21.035 1.996 3.113 1.00 87.00 371 ARG A N 1
ATOM 2827 C CA . ARG A 1 371 ? 21.286 3.412 2.820 1.00 87.00 371 ARG A CA 1
ATOM 2828 C C . ARG A 1 371 ? 22.739 3.605 2.354 1.00 87.00 371 ARG A C 1
ATOM 2830 O O . ARG A 1 371 ? 23.606 2.900 2.877 1.00 87.00 371 ARG A O 1
ATOM 2837 N N . PRO A 1 372 ? 23.016 4.544 1.430 1.00 89.38 372 PRO A N 1
ATOM 2838 C CA . PRO A 1 372 ? 22.039 5.370 0.709 1.00 89.38 372 PRO A CA 1
ATOM 2839 C C . PRO A 1 372 ? 21.154 4.533 -0.233 1.00 89.38 372 PRO A C 1
ATOM 2841 O O . PRO A 1 372 ? 21.527 3.422 -0.616 1.00 89.38 372 PRO A O 1
ATOM 2844 N N . THR A 1 373 ? 19.952 5.025 -0.538 1.00 93.25 373 THR A N 1
ATOM 2845 C CA . THR A 1 373 ? 19.022 4.331 -1.439 1.00 93.25 373 THR A CA 1
ATOM 2846 C C . THR A 1 373 ? 19.482 4.485 -2.891 1.00 93.25 373 THR A C 1
ATOM 2848 O O . THR A 1 373 ? 20.140 5.459 -3.266 1.00 93.25 373 THR A O 1
ATOM 2851 N N . VAL A 1 374 ? 19.160 3.485 -3.711 1.00 93.69 374 VAL A N 1
ATOM 2852 C CA . VAL A 1 374 ? 19.515 3.416 -5.140 1.00 93.69 374 VAL A CA 1
ATOM 2853 C C . VAL A 1 374 ? 18.249 3.324 -5.986 1.00 93.69 374 VAL A C 1
ATOM 2855 O O . VAL A 1 374 ? 17.152 3.209 -5.445 1.00 93.69 374 VAL A O 1
ATOM 2858 N N . GLY A 1 375 ? 18.373 3.338 -7.316 1.00 92.00 375 GLY A N 1
ATOM 2859 C CA . GLY A 1 375 ? 17.218 3.325 -8.221 1.00 92.00 375 GLY A CA 1
ATOM 2860 C C . GLY A 1 375 ? 16.227 2.191 -7.928 1.00 92.00 375 GLY A C 1
ATOM 2861 O O . GLY A 1 375 ? 15.033 2.428 -7.758 1.00 92.00 375 GLY A O 1
ATOM 2862 N N . ALA A 1 376 ? 16.731 0.970 -7.727 1.00 92.81 376 ALA A N 1
ATOM 2863 C CA . ALA A 1 376 ? 15.905 -0.182 -7.358 1.00 92.81 376 ALA A CA 1
ATOM 2864 C C . ALA A 1 376 ? 15.113 -0.018 -6.040 1.00 92.81 376 ALA A C 1
ATOM 2866 O O . ALA A 1 376 ? 14.097 -0.687 -5.866 1.00 92.81 376 ALA A O 1
ATOM 2867 N N . SER A 1 377 ? 15.526 0.856 -5.115 1.00 95.00 377 SER A N 1
ATOM 2868 C CA . SER A 1 377 ? 14.786 1.118 -3.869 1.00 95.00 377 SER A CA 1
ATOM 2869 C C . SER A 1 377 ? 13.393 1.702 -4.133 1.00 95.00 377 SER A C 1
ATOM 2871 O O . SER A 1 377 ? 12.463 1.428 -3.377 1.00 95.00 377 SER A O 1
ATOM 2873 N N . PHE A 1 378 ? 13.209 2.437 -5.234 1.00 96.88 378 PHE A N 1
ATOM 2874 C CA . PHE A 1 378 ? 11.912 2.999 -5.622 1.00 96.88 378 PHE A CA 1
ATOM 2875 C C . PHE A 1 378 ? 10.887 1.946 -6.066 1.00 96.88 378 PHE A C 1
ATOM 2877 O O . PHE A 1 378 ? 9.699 2.251 -6.163 1.00 96.88 378 PHE A O 1
ATOM 2884 N N . LEU A 1 379 ? 11.292 0.683 -6.255 1.00 96.69 379 LEU A N 1
ATOM 2885 C CA . LEU A 1 379 ? 10.355 -0.410 -6.529 1.00 96.69 379 LEU A CA 1
ATOM 2886 C C . LEU A 1 379 ? 9.363 -0.655 -5.383 1.00 96.69 379 LEU A C 1
ATOM 2888 O O . LEU A 1 379 ? 8.292 -1.217 -5.615 1.00 96.69 379 LEU A O 1
ATOM 2892 N N . LEU A 1 380 ? 9.674 -0.193 -4.167 1.00 95.88 380 LEU A N 1
ATOM 2893 C CA . LEU A 1 380 ? 8.714 -0.155 -3.065 1.00 95.88 380 LEU A CA 1
ATOM 2894 C C . LEU A 1 380 ? 7.493 0.701 -3.417 1.00 95.88 380 LEU A C 1
ATOM 2896 O O . LEU A 1 380 ? 6.369 0.220 -3.335 1.00 95.88 380 LEU A O 1
ATOM 2900 N N . THR A 1 381 ? 7.710 1.923 -3.901 1.00 98.00 381 THR A N 1
ATOM 2901 C CA . THR A 1 381 ? 6.632 2.775 -4.416 1.00 98.00 381 THR A CA 1
ATOM 2902 C C . THR A 1 381 ? 5.970 2.143 -5.629 1.00 98.00 381 THR A C 1
ATOM 2904 O O . THR A 1 381 ? 4.750 2.028 -5.658 1.00 98.00 381 THR A O 1
ATOM 2907 N N . VAL A 1 382 ? 6.755 1.705 -6.619 1.00 98.25 382 VAL A N 1
ATOM 2908 C CA . VAL A 1 382 ? 6.206 1.188 -7.882 1.00 98.25 382 VAL A CA 1
ATOM 2909 C C . VAL A 1 382 ? 5.285 -0.006 -7.648 1.00 98.25 382 VAL A C 1
ATOM 2911 O O . VAL A 1 382 ? 4.215 -0.070 -8.240 1.00 98.25 382 VAL A O 1
ATOM 2914 N N . SER A 1 383 ? 5.655 -0.935 -6.767 1.00 98.06 383 SER A N 1
ATOM 2915 C CA . SER A 1 383 ? 4.822 -2.102 -6.456 1.00 98.06 383 SER A CA 1
ATOM 2916 C C . SER A 1 383 ? 3.504 -1.722 -5.777 1.00 98.06 383 SER A C 1
ATOM 2918 O O . SER A 1 383 ? 2.457 -2.191 -6.215 1.00 98.06 383 SER A O 1
ATOM 2920 N N . ILE A 1 384 ? 3.529 -0.824 -4.785 1.00 98.31 384 ILE A N 1
ATOM 2921 C CA . ILE A 1 384 ? 2.319 -0.311 -4.117 1.00 98.31 384 ILE A CA 1
ATOM 2922 C C . ILE A 1 384 ? 1.408 0.399 -5.126 1.00 98.31 384 ILE A C 1
ATOM 2924 O O . ILE A 1 384 ? 0.216 0.100 -5.202 1.00 98.31 384 ILE A O 1
ATOM 2928 N N . GLN A 1 385 ? 1.974 1.284 -5.949 1.00 98.62 385 GLN A N 1
ATOM 2929 C CA . GLN A 1 385 ? 1.212 2.018 -6.959 1.00 98.62 385 GLN A CA 1
ATOM 2930 C C . GLN A 1 385 ? 0.688 1.108 -8.071 1.00 98.62 385 GLN A C 1
ATOM 2932 O O . GLN A 1 385 ? -0.397 1.341 -8.586 1.00 98.62 385 GLN A O 1
ATOM 2937 N N . SER A 1 386 ? 1.390 0.026 -8.416 1.00 98.62 386 SER A N 1
ATOM 2938 C CA . SER A 1 386 ? 0.887 -0.943 -9.399 1.00 98.62 386 SER A CA 1
ATOM 2939 C C . SER A 1 386 ? -0.370 -1.658 -8.893 1.00 98.62 386 SER A C 1
ATOM 2941 O O . SER A 1 386 ? -1.312 -1.850 -9.660 1.00 98.62 386 SER A O 1
ATOM 2943 N N . VAL A 1 387 ? -0.421 -2.004 -7.599 1.00 98.62 387 VAL A N 1
ATOM 2944 C CA . VAL A 1 387 ? -1.636 -2.548 -6.965 1.00 98.62 387 VAL A CA 1
ATOM 2945 C C . VAL A 1 387 ? -2.751 -1.497 -6.959 1.00 98.62 387 VAL A C 1
ATOM 2947 O O . VAL A 1 387 ? -3.899 -1.838 -7.245 1.00 98.62 387 VAL A O 1
ATOM 2950 N N . ALA A 1 388 ? -2.427 -0.223 -6.705 1.00 98.62 388 ALA A N 1
ATOM 2951 C CA . ALA A 1 388 ? -3.390 0.880 -6.773 1.00 98.62 388 ALA A CA 1
ATOM 2952 C C . ALA A 1 388 ? -3.983 1.049 -8.185 1.00 98.62 388 ALA A C 1
ATOM 2954 O O . ALA A 1 388 ? -5.202 1.092 -8.333 1.00 98.62 388 ALA A O 1
ATOM 2955 N N . VAL A 1 389 ? -3.137 1.063 -9.224 1.00 98.75 389 VAL A N 1
ATOM 2956 C CA . VAL A 1 389 ? -3.545 1.158 -10.637 1.00 98.75 389 VAL A CA 1
ATOM 2957 C C . VAL A 1 389 ? -4.476 0.012 -11.020 1.00 98.75 389 VAL A C 1
ATOM 2959 O O . VAL A 1 389 ? -5.533 0.259 -11.601 1.00 98.75 389 VAL A O 1
ATOM 2962 N N . LEU A 1 390 ? -4.119 -1.235 -10.696 1.00 98.62 390 LEU A N 1
ATOM 2963 C CA . LEU A 1 390 ? -4.962 -2.391 -11.009 1.00 98.62 390 LEU A CA 1
ATOM 2964 C C . LEU A 1 390 ? -6.284 -2.353 -10.232 1.00 98.62 390 LEU A C 1
ATOM 2966 O O . LEU A 1 390 ? -7.336 -2.577 -10.821 1.00 98.62 390 LEU A O 1
ATOM 2970 N N . SER A 1 391 ? -6.250 -1.992 -8.946 1.00 98.44 391 SER A N 1
ATOM 2971 C CA . SER A 1 391 ? -7.465 -1.841 -8.135 1.00 98.44 391 SER A CA 1
ATOM 2972 C C . SER A 1 391 ? -8.410 -0.797 -8.736 1.00 98.44 391 SER A C 1
ATOM 2974 O O . SER A 1 391 ? -9.583 -1.090 -8.931 1.00 98.44 391 SER A O 1
ATOM 2976 N N . ALA A 1 392 ? -7.904 0.384 -9.109 1.00 98.31 392 ALA A N 1
ATOM 2977 C CA . ALA A 1 392 ? -8.710 1.425 -9.748 1.00 98.31 392 ALA A CA 1
ATOM 2978 C C . ALA A 1 392 ? -9.239 0.997 -11.126 1.00 98.31 392 ALA A C 1
ATOM 2980 O O . ALA A 1 392 ? -10.386 1.271 -11.459 1.00 98.31 392 ALA A O 1
ATOM 2981 N N . THR A 1 393 ? -8.432 0.280 -11.912 1.00 98.06 393 THR A N 1
ATOM 2982 C CA . THR A 1 393 ? -8.844 -0.219 -13.235 1.00 98.06 393 THR A CA 1
ATOM 2983 C C . THR A 1 393 ? -9.978 -1.243 -13.115 1.00 98.06 393 THR A C 1
ATOM 2985 O O . THR A 1 393 ? -10.962 -1.157 -13.841 1.00 98.06 393 THR A O 1
ATOM 2988 N N . LEU A 1 394 ? -9.883 -2.172 -12.160 1.00 97.50 394 LEU A N 1
ATOM 2989 C CA . LEU A 1 394 ? -10.958 -3.121 -11.856 1.00 97.50 394 LEU A CA 1
ATOM 2990 C C . LEU A 1 394 ? -12.182 -2.444 -11.240 1.00 97.50 394 LEU A C 1
ATOM 2992 O O . LEU A 1 394 ? -13.296 -2.887 -11.480 1.00 97.50 394 LEU A O 1
ATOM 2996 N N . ALA A 1 395 ? -12.000 -1.369 -10.470 1.00 96.44 395 ALA A N 1
ATOM 2997 C CA . ALA A 1 395 ? -13.119 -0.611 -9.924 1.00 96.44 395 ALA A CA 1
ATOM 2998 C C . ALA A 1 395 ? -14.015 -0.040 -11.031 1.00 96.44 395 ALA A C 1
ATOM 3000 O O . ALA A 1 395 ? -15.232 -0.090 -10.888 1.00 96.44 395 ALA A O 1
ATOM 3001 N N . VAL A 1 396 ? -13.409 0.451 -12.121 1.00 95.50 396 VAL A N 1
ATOM 3002 C CA . VAL A 1 396 ? -14.123 0.914 -13.322 1.00 95.50 396 VAL A CA 1
ATOM 3003 C C . VAL A 1 396 ? -14.811 -0.256 -14.031 1.00 95.50 396 VAL A C 1
ATOM 3005 O O . VAL A 1 396 ? -15.978 -0.144 -14.382 1.00 95.50 396 VAL A O 1
ATOM 3008 N N . ALA A 1 397 ? -14.101 -1.370 -14.236 1.00 93.88 397 ALA A N 1
ATOM 3009 C CA . ALA A 1 397 ? -14.615 -2.508 -15.003 1.00 93.88 397 ALA A CA 1
ATOM 3010 C C . ALA A 1 397 ? -15.763 -3.260 -14.300 1.00 93.88 397 ALA A C 1
ATOM 3012 O O . ALA A 1 397 ? -16.690 -3.721 -14.952 1.00 93.88 397 ALA A O 1
ATOM 3013 N N . GLU A 1 398 ? -15.714 -3.363 -12.971 1.00 91.56 398 GLU A N 1
ATOM 3014 C CA . GLU A 1 398 ? -16.648 -4.162 -12.161 1.00 91.56 398 GLU A CA 1
ATOM 3015 C C . GLU A 1 398 ? -17.655 -3.309 -11.363 1.00 91.56 398 GLU A C 1
ATOM 3017 O O . GLU A 1 398 ? -18.397 -3.845 -10.537 1.00 91.56 398 GLU A O 1
ATOM 3022 N N . ASP A 1 399 ? -17.634 -1.982 -11.533 1.00 88.75 399 ASP A N 1
ATOM 3023 C CA . ASP A 1 399 ? -18.403 -1.000 -10.746 1.00 88.75 399 ASP A CA 1
ATOM 3024 C C . ASP A 1 399 ? -18.286 -1.212 -9.216 1.00 88.75 399 ASP A C 1
ATOM 3026 O O . ASP A 1 399 ? -19.252 -1.237 -8.446 1.00 88.75 399 ASP A O 1
ATOM 3030 N N . ARG A 1 400 ? -17.052 -1.423 -8.733 1.00 86.12 400 ARG A N 1
ATOM 3031 C CA . ARG A 1 400 ? -16.774 -1.751 -7.320 1.00 86.12 400 ARG A CA 1
ATOM 3032 C C . ARG A 1 400 ? -16.207 -0.563 -6.554 1.00 86.12 400 ARG A C 1
ATOM 3034 O O . ARG A 1 400 ? -14.994 -0.357 -6.500 1.00 86.12 400 ARG A O 1
ATOM 3041 N N . ARG A 1 401 ? -17.077 0.135 -5.820 1.00 88.75 401 ARG A N 1
ATOM 3042 C CA . ARG A 1 401 ? -16.713 1.275 -4.948 1.00 88.75 401 ARG A CA 1
ATOM 3043 C C . ARG A 1 401 ? -15.584 0.972 -3.955 1.00 88.75 401 ARG A C 1
ATOM 3045 O O . ARG A 1 401 ? -14.707 1.807 -3.752 1.00 88.75 401 ARG A O 1
ATOM 3052 N N . GLY A 1 402 ? -15.563 -0.229 -3.374 1.00 83.75 402 GLY A N 1
ATOM 3053 C CA . GLY A 1 402 ? -14.518 -0.651 -2.432 1.00 83.75 402 GLY A CA 1
ATOM 3054 C C . GLY A 1 402 ? -13.103 -0.626 -3.018 1.00 83.75 402 GLY A C 1
ATOM 3055 O O . GLY A 1 402 ? -12.147 -0.247 -2.339 1.00 83.75 402 GLY A O 1
ATOM 3056 N N . LEU A 1 403 ? -12.967 -0.956 -4.306 1.00 91.50 403 LEU A N 1
ATOM 3057 C CA . LEU A 1 403 ? -11.681 -0.937 -5.002 1.00 91.50 403 LEU A CA 1
ATOM 3058 C C . LEU A 1 403 ? -11.186 0.491 -5.271 1.00 91.50 403 LEU A C 1
ATOM 3060 O O . LEU A 1 403 ? -9.976 0.716 -5.251 1.00 91.50 403 LEU A O 1
ATOM 3064 N N . VAL A 1 404 ? -12.093 1.464 -5.432 1.00 94.62 404 VAL A N 1
ATOM 3065 C CA . VAL A 1 404 ? -11.738 2.894 -5.518 1.00 94.62 404 VAL A CA 1
ATOM 3066 C C . VAL A 1 404 ? -11.083 3.355 -4.223 1.00 94.62 404 VAL A C 1
ATOM 3068 O O . VAL A 1 404 ? -10.037 4.003 -4.243 1.00 94.62 404 VAL A O 1
ATOM 3071 N N . VAL A 1 405 ? -11.667 2.972 -3.084 1.00 89.31 405 VAL A N 1
ATOM 3072 C CA . VAL A 1 405 ? -11.136 3.332 -1.766 1.00 89.31 405 VAL A CA 1
ATOM 3073 C C . VAL A 1 405 ? -9.772 2.690 -1.531 1.00 89.31 405 VAL A C 1
ATOM 3075 O O . VAL A 1 405 ? -8.833 3.380 -1.133 1.00 89.31 405 VAL A O 1
ATOM 3078 N N . LEU A 1 406 ? -9.632 1.396 -1.835 1.00 90.69 406 LEU A N 1
ATOM 3079 C CA . LEU A 1 406 ? -8.347 0.702 -1.751 1.00 90.69 406 LEU A CA 1
ATOM 3080 C C . LEU A 1 406 ? -7.278 1.396 -2.608 1.00 90.69 406 LEU A C 1
ATOM 3082 O O . LEU A 1 406 ? -6.173 1.649 -2.128 1.00 90.69 406 LEU A O 1
ATOM 3086 N N . ALA A 1 407 ? -7.610 1.744 -3.853 1.00 96.81 407 ALA A N 1
ATOM 3087 C CA . ALA A 1 407 ? -6.691 2.421 -4.758 1.00 96.81 407 ALA A CA 1
ATOM 3088 C C . ALA A 1 407 ? -6.273 3.807 -4.239 1.00 96.81 407 ALA A C 1
ATOM 3090 O O . ALA A 1 407 ? -5.084 4.122 -4.248 1.00 96.81 407 ALA A O 1
ATOM 3091 N N . ALA A 1 408 ? -7.210 4.606 -3.721 1.00 95.44 408 ALA A N 1
ATOM 3092 C CA . ALA A 1 408 ? -6.917 5.921 -3.148 1.00 95.44 408 ALA A CA 1
ATOM 3093 C C . ALA A 1 408 ? -6.003 5.833 -1.909 1.00 95.44 408 ALA A C 1
ATOM 3095 O O . ALA A 1 408 ? -5.080 6.632 -1.749 1.00 95.44 408 ALA A O 1
ATOM 3096 N N . VAL A 1 409 ? -6.209 4.834 -1.046 1.00 92.94 409 VAL A N 1
ATOM 3097 C CA . VAL A 1 409 ? -5.354 4.602 0.132 1.00 92.94 409 VAL A CA 1
ATOM 3098 C C . VAL A 1 409 ? -3.946 4.196 -0.296 1.00 92.94 409 VAL A C 1
ATOM 3100 O O . VAL A 1 409 ? -2.963 4.765 0.183 1.00 92.94 409 VAL A O 1
ATOM 3103 N N . LEU A 1 410 ? -3.835 3.244 -1.226 1.00 95.94 410 LEU A N 1
ATOM 3104 C CA . LEU A 1 410 ? -2.544 2.796 -1.747 1.00 95.94 410 LEU A CA 1
ATOM 3105 C C . LEU A 1 410 ? -1.804 3.913 -2.492 1.00 95.94 410 LEU A C 1
ATOM 3107 O O . LEU A 1 410 ? -0.582 3.986 -2.381 1.00 95.94 410 LEU A O 1
ATOM 3111 N N . LEU A 1 411 ? -2.520 4.820 -3.163 1.00 98.00 411 LEU A N 1
ATOM 3112 C CA . LEU A 1 411 ? -1.946 6.013 -3.786 1.00 98.00 411 LEU A CA 1
ATOM 3113 C C . LEU A 1 411 ? -1.220 6.888 -2.760 1.00 98.00 411 LEU A C 1
ATOM 3115 O O . LEU A 1 411 ? -0.039 7.197 -2.938 1.00 98.00 411 LEU A O 1
ATOM 3119 N N . VAL A 1 412 ? -1.899 7.245 -1.665 1.00 96.31 412 VAL A N 1
ATOM 3120 C CA . VAL A 1 412 ? -1.323 8.074 -0.592 1.00 96.31 412 VAL A CA 1
ATOM 3121 C C . VAL A 1 412 ? -0.125 7.374 0.051 1.00 96.31 412 VAL A C 1
ATOM 3123 O O . VAL A 1 412 ? 0.928 7.982 0.252 1.00 96.31 412 VAL A O 1
ATOM 3126 N N . VAL A 1 413 ? -0.256 6.078 0.333 1.00 93.19 413 VAL A N 1
ATOM 3127 C CA . VAL A 1 413 ? 0.808 5.264 0.935 1.00 93.19 413 VAL A CA 1
ATOM 3128 C C . VAL A 1 413 ? 2.020 5.170 0.006 1.00 93.19 413 VAL A C 1
ATOM 3130 O O . VAL A 1 413 ? 3.154 5.333 0.454 1.00 93.19 413 VAL A O 1
ATOM 3133 N N . GLY A 1 414 ? 1.801 4.961 -1.293 1.00 97.00 414 GLY A N 1
ATOM 3134 C CA . GLY A 1 414 ? 2.856 4.906 -2.300 1.00 97.00 414 GLY A CA 1
ATOM 3135 C C . GLY A 1 414 ? 3.619 6.227 -2.423 1.00 97.00 414 GLY A C 1
ATOM 3136 O O . GLY A 1 414 ? 4.853 6.208 -2.457 1.00 97.00 414 GLY A O 1
ATOM 3137 N N . ILE A 1 415 ? 2.918 7.368 -2.399 1.00 97.56 415 ILE A N 1
ATOM 3138 C CA . ILE A 1 415 ? 3.531 8.709 -2.389 1.00 97.56 415 ILE A CA 1
ATOM 3139 C C . ILE A 1 415 ? 4.354 8.918 -1.110 1.00 97.56 415 ILE A C 1
ATOM 3141 O O . ILE A 1 415 ? 5.492 9.385 -1.175 1.00 97.56 415 ILE A O 1
ATOM 3145 N N . ALA A 1 416 ? 3.838 8.518 0.055 1.00 94.62 416 ALA A N 1
ATOM 3146 C CA . ALA A 1 416 ? 4.584 8.610 1.309 1.00 94.62 416 ALA A CA 1
ATOM 3147 C C . ALA A 1 416 ? 5.879 7.776 1.269 1.00 94.62 416 ALA A C 1
ATOM 3149 O O . ALA A 1 416 ? 6.945 8.259 1.662 1.00 94.62 416 ALA A O 1
ATOM 3150 N N . PHE A 1 417 ? 5.818 6.552 0.730 1.00 95.19 417 PHE A N 1
ATOM 3151 C CA . PHE A 1 417 ? 7.011 5.731 0.519 1.00 95.19 417 PHE A CA 1
ATOM 3152 C C . PHE A 1 417 ? 7.972 6.348 -0.492 1.00 95.19 417 PHE A C 1
ATOM 3154 O O . PHE A 1 417 ? 9.177 6.298 -0.264 1.00 95.19 417 PHE A O 1
ATOM 3161 N N . TYR A 1 418 ? 7.474 6.981 -1.555 1.00 97.62 418 TYR A N 1
ATOM 3162 C CA . TYR A 1 418 ? 8.326 7.662 -2.528 1.00 97.62 418 TYR A CA 1
ATOM 3163 C C . TYR A 1 418 ? 9.167 8.748 -1.856 1.00 97.62 418 TYR A C 1
ATOM 3165 O O . TYR A 1 418 ? 10.390 8.753 -1.991 1.00 97.62 418 TYR A O 1
ATOM 3173 N N . LEU A 1 419 ? 8.531 9.613 -1.061 1.00 97.06 419 LEU A N 1
ATOM 3174 C CA . LEU A 1 419 ? 9.216 10.683 -0.335 1.00 97.06 419 LEU A CA 1
ATOM 3175 C C . LEU A 1 419 ? 10.219 10.133 0.689 1.00 97.06 419 LEU A C 1
ATOM 3177 O O . LEU A 1 419 ? 11.315 10.676 0.842 1.00 97.06 419 LEU A O 1
ATOM 3181 N N . TRP A 1 420 ? 9.877 9.030 1.361 1.00 94.38 420 TRP A N 1
ATOM 3182 C CA . TRP A 1 420 ? 10.785 8.353 2.287 1.00 94.38 420 TRP A CA 1
ATOM 3183 C C . TRP A 1 420 ? 12.020 7.774 1.584 1.00 94.38 420 TRP A C 1
ATOM 3185 O O . TRP A 1 420 ? 13.132 7.960 2.075 1.00 94.38 420 TRP A O 1
ATOM 3195 N N . VAL A 1 421 ? 11.852 7.118 0.430 1.00 94.94 421 VAL A N 1
ATOM 3196 C CA . VAL A 1 421 ? 12.974 6.581 -0.360 1.00 94.94 421 VAL A CA 1
ATOM 3197 C C . VAL A 1 421 ? 13.831 7.709 -0.935 1.00 94.94 421 VAL A C 1
ATOM 3199 O O . VAL A 1 421 ? 15.058 7.618 -0.881 1.00 94.94 421 VAL A O 1
ATOM 3202 N N . LEU A 1 422 ? 13.196 8.769 -1.447 1.00 96.25 422 LEU A N 1
ATOM 3203 C CA . LEU A 1 422 ? 13.857 9.917 -2.070 1.00 96.25 422 LEU A CA 1
ATOM 3204 C C . LEU A 1 422 ? 14.760 10.671 -1.092 1.00 96.25 422 LEU A C 1
ATOM 3206 O O . LEU A 1 422 ? 15.846 11.099 -1.471 1.00 96.25 422 LEU A O 1
ATOM 3210 N N . ARG A 1 423 ? 14.341 10.796 0.173 1.00 95.62 423 ARG A N 1
ATOM 3211 C CA . ARG A 1 423 ? 15.114 11.469 1.227 1.00 95.62 423 ARG A CA 1
ATOM 3212 C C . ARG A 1 423 ? 16.547 10.940 1.357 1.00 95.62 423 ARG A C 1
ATOM 3214 O O . ARG A 1 423 ? 17.444 11.714 1.673 1.00 95.62 423 ARG A O 1
ATOM 3221 N N . ASP A 1 424 ? 16.748 9.637 1.169 1.00 91.81 424 ASP A N 1
ATOM 3222 C CA . ASP A 1 424 ? 18.042 8.968 1.339 1.00 91.81 424 ASP A CA 1
ATOM 3223 C C . ASP A 1 424 ? 18.705 8.593 -0.009 1.00 91.81 424 ASP A C 1
ATOM 3225 O O . ASP A 1 424 ? 19.661 7.810 -0.017 1.00 91.81 424 ASP A O 1
ATOM 3229 N N . PHE A 1 425 ? 18.206 9.114 -1.140 1.00 96.06 425 PHE A N 1
ATOM 3230 C CA . PHE A 1 425 ? 18.648 8.735 -2.489 1.00 96.06 425 PHE A CA 1
ATOM 3231 C C . PHE A 1 425 ? 20.005 9.330 -2.868 1.00 96.06 425 PHE A C 1
ATOM 3233 O O . PHE A 1 425 ? 20.229 10.537 -2.775 1.00 96.06 425 PHE A O 1
ATOM 3240 N N . ASP A 1 426 ? 20.918 8.478 -3.344 1.00 94.88 426 ASP A N 1
ATOM 3241 C CA . ASP A 1 426 ? 22.225 8.918 -3.837 1.00 94.88 426 ASP A CA 1
ATOM 3242 C C . ASP A 1 426 ? 22.114 9.499 -5.254 1.00 94.88 426 ASP A C 1
ATOM 3244 O O . ASP A 1 426 ? 22.088 8.767 -6.244 1.00 94.88 426 ASP A O 1
ATOM 3248 N N . LEU A 1 427 ? 22.118 10.830 -5.369 1.00 94.12 427 LEU A N 1
ATOM 3249 C CA . LEU A 1 427 ? 22.044 11.532 -6.658 1.00 94.12 427 LEU A CA 1
ATOM 3250 C C . LEU A 1 427 ? 23.183 11.174 -7.628 1.00 94.12 427 LEU A C 1
ATOM 3252 O O . LEU A 1 427 ? 23.016 11.320 -8.840 1.00 94.12 427 LEU A O 1
ATOM 3256 N N . ARG A 1 428 ? 24.315 10.632 -7.150 1.00 94.00 428 ARG A N 1
ATOM 3257 C CA . ARG A 1 428 ? 25.389 10.138 -8.034 1.00 94.00 428 ARG A CA 1
ATOM 3258 C C . ARG A 1 428 ? 24.902 9.022 -8.958 1.00 94.00 428 ARG A C 1
ATOM 3260 O O . ARG A 1 428 ? 25.470 8.842 -10.036 1.00 94.00 428 ARG A O 1
ATOM 3267 N N . GLN A 1 429 ? 23.841 8.303 -8.575 1.00 92.94 429 GLN A N 1
ATOM 3268 C CA . GLN A 1 429 ? 23.208 7.252 -9.377 1.00 92.94 429 GLN A CA 1
ATOM 3269 C C . GLN A 1 429 ? 22.730 7.746 -10.750 1.00 92.94 429 GLN A C 1
ATOM 3271 O O . GLN A 1 429 ? 22.695 6.942 -11.678 1.00 92.94 429 GLN A O 1
ATOM 3276 N N . LEU A 1 430 ? 22.453 9.046 -10.924 1.00 92.94 430 LEU A N 1
ATOM 3277 C CA . LEU A 1 430 ? 22.157 9.634 -12.239 1.00 92.94 430 LEU A CA 1
ATOM 3278 C C . LEU A 1 430 ? 23.299 9.415 -13.246 1.00 92.94 430 LEU A C 1
ATOM 3280 O O . LEU A 1 430 ? 23.069 9.166 -14.429 1.00 92.94 430 LEU A O 1
ATOM 3284 N N . LEU A 1 431 ? 24.544 9.435 -12.766 1.00 90.12 431 LEU A N 1
ATOM 3285 C CA . LEU A 1 431 ? 25.737 9.238 -13.587 1.00 90.12 431 LEU A CA 1
ATOM 3286 C C . LEU A 1 431 ? 26.219 7.782 -13.558 1.00 90.12 431 LEU A C 1
ATOM 3288 O O . LEU A 1 431 ? 26.554 7.227 -14.603 1.00 90.12 431 LEU A O 1
ATOM 3292 N N . VAL A 1 432 ? 26.225 7.131 -12.389 1.00 88.12 432 VAL A N 1
ATOM 3293 C CA . VAL A 1 432 ? 26.842 5.794 -12.223 1.00 88.12 432 VAL A CA 1
ATOM 3294 C C . VAL A 1 432 ? 25.869 4.616 -12.311 1.00 88.12 432 VAL A C 1
ATOM 3296 O O . VAL A 1 432 ? 26.309 3.470 -12.415 1.00 88.12 432 VAL A O 1
ATOM 3299 N N . GLY A 1 433 ? 24.558 4.863 -12.262 1.00 84.75 433 GLY A N 1
ATOM 3300 C CA . GLY A 1 433 ? 23.542 3.811 -12.250 1.00 84.75 433 GLY A CA 1
ATOM 3301 C C . GLY A 1 433 ? 23.549 2.981 -13.535 1.00 84.75 433 GLY A C 1
ATOM 3302 O O . GLY A 1 433 ? 23.910 3.462 -14.607 1.00 84.75 433 GLY A O 1
ATOM 3303 N N . LYS A 1 434 ? 23.114 1.718 -13.462 1.00 84.38 434 LYS A N 1
ATOM 3304 C CA . LYS A 1 434 ? 23.158 0.776 -14.606 1.00 84.38 434 LYS A CA 1
ATOM 3305 C C . LYS A 1 434 ? 21.868 0.751 -15.440 1.00 84.38 434 LYS A C 1
ATOM 3307 O O . LYS A 1 434 ? 21.712 -0.114 -16.299 1.00 84.38 434 LYS A O 1
ATOM 3312 N N . GLY A 1 435 ? 20.965 1.691 -15.171 1.00 85.44 435 GLY A N 1
ATOM 3313 C CA . GLY A 1 435 ? 19.647 1.840 -15.798 1.00 85.44 435 GLY A CA 1
ATOM 3314 C C . GLY A 1 435 ? 18.506 1.903 -14.780 1.00 85.44 435 GLY A C 1
ATOM 3315 O O . GLY A 1 435 ? 17.488 2.528 -15.037 1.00 85.44 435 GLY A O 1
ATOM 3316 N N . ASP A 1 436 ? 18.708 1.351 -13.585 1.00 89.25 436 ASP A N 1
ATOM 3317 C CA . ASP A 1 436 ? 17.734 1.308 -12.492 1.00 89.25 436 ASP A CA 1
ATOM 3318 C C . ASP A 1 436 ? 17.430 2.673 -11.858 1.00 89.25 436 ASP A C 1
ATOM 3320 O O . ASP A 1 436 ? 16.357 2.852 -11.293 1.00 89.25 436 ASP A O 1
ATOM 3324 N N . HIS A 1 437 ? 18.322 3.659 -11.980 1.00 91.69 437 HIS A N 1
ATOM 3325 C CA . HIS A 1 437 ? 18.064 5.036 -11.534 1.00 91.69 437 HIS A CA 1
ATOM 3326 C C . HIS A 1 437 ? 16.863 5.688 -12.246 1.00 91.69 437 HIS A C 1
ATOM 3328 O O . HIS A 1 437 ? 16.222 6.552 -11.656 1.00 91.69 437 HIS A O 1
ATOM 3334 N N . TRP A 1 438 ? 16.493 5.227 -13.449 1.00 96.06 438 TRP A N 1
ATOM 3335 C CA . TRP A 1 438 ? 15.271 5.666 -14.137 1.00 96.06 438 TRP A CA 1
ATOM 3336 C C . TRP A 1 438 ? 13.994 5.349 -13.348 1.00 96.06 438 TRP A C 1
ATOM 3338 O O . TRP A 1 438 ? 12.992 6.046 -13.499 1.00 96.06 438 TRP A O 1
ATOM 3348 N N . ILE A 1 439 ? 14.022 4.339 -12.467 1.00 96.69 439 ILE A N 1
ATOM 3349 C CA . ILE A 1 439 ? 12.882 3.995 -11.605 1.00 96.69 439 ILE A CA 1
ATOM 3350 C C . ILE A 1 439 ? 12.527 5.170 -10.679 1.00 96.69 439 ILE A C 1
ATOM 3352 O O . ILE A 1 439 ? 11.362 5.304 -10.325 1.00 96.69 439 ILE A O 1
ATOM 3356 N N . ALA A 1 440 ? 13.472 6.056 -10.333 1.00 96.81 440 ALA A N 1
ATOM 3357 C CA . ALA A 1 440 ? 13.179 7.239 -9.520 1.00 96.81 440 ALA A CA 1
ATOM 3358 C C . ALA A 1 440 ? 12.111 8.134 -10.177 1.00 96.81 440 ALA A C 1
ATOM 3360 O O . ALA A 1 440 ? 11.087 8.415 -9.557 1.00 96.81 440 ALA A O 1
ATOM 3361 N N . GLY A 1 441 ? 12.293 8.490 -11.455 1.00 96.88 441 GLY A N 1
ATOM 3362 C CA . GLY A 1 441 ? 11.278 9.215 -12.231 1.00 96.88 441 GLY A CA 1
ATOM 3363 C C . GLY A 1 441 ? 10.037 8.360 -12.504 1.00 96.88 441 GLY A C 1
ATOM 3364 O O . GLY A 1 441 ? 8.910 8.808 -12.309 1.00 96.88 441 GLY A O 1
ATOM 3365 N N . GLY A 1 442 ? 10.229 7.081 -12.848 1.00 97.25 442 GLY A N 1
ATOM 3366 C CA . GLY A 1 442 ? 9.122 6.151 -13.105 1.00 97.25 442 GLY A CA 1
ATOM 3367 C C . GLY A 1 442 ? 8.192 5.912 -11.907 1.00 97.25 442 GLY A C 1
ATOM 3368 O O . GLY A 1 442 ? 7.014 5.624 -12.097 1.00 97.25 442 GLY A O 1
ATOM 3369 N N . ALA A 1 443 ? 8.688 6.043 -10.673 1.00 98.44 443 ALA A N 1
ATOM 3370 C CA . ALA A 1 443 ? 7.894 5.916 -9.452 1.00 98.44 443 ALA A CA 1
ATOM 3371 C C . ALA A 1 443 ? 6.936 7.099 -9.245 1.00 98.44 443 ALA A C 1
ATOM 3373 O O . ALA A 1 443 ? 5.815 6.905 -8.764 1.00 98.44 443 ALA A O 1
ATOM 3374 N N . VAL A 1 444 ? 7.347 8.305 -9.644 1.00 98.44 444 VAL A N 1
ATOM 3375 C CA . VAL A 1 444 ? 6.443 9.461 -9.719 1.00 98.44 444 VAL A CA 1
ATOM 3376 C C . VAL A 1 444 ? 5.420 9.230 -10.822 1.00 98.44 444 VAL A C 1
ATOM 3378 O O . VAL A 1 444 ? 4.227 9.387 -10.578 1.00 98.44 444 VAL A O 1
ATOM 3381 N N . ALA A 1 445 ? 5.870 8.742 -11.978 1.00 98.56 445 ALA A N 1
ATOM 3382 C CA . ALA A 1 445 ? 4.999 8.549 -13.125 1.00 98.56 445 ALA A CA 1
ATOM 3383 C C . ALA A 1 445 ? 3.887 7.519 -12.892 1.00 98.56 445 ALA A C 1
ATOM 3385 O O . ALA A 1 445 ? 2.719 7.769 -13.180 1.00 98.56 445 ALA A O 1
ATOM 3386 N N . ILE A 1 446 ? 4.197 6.389 -12.251 1.00 98.69 446 ILE A N 1
ATOM 3387 C CA . ILE A 1 446 ? 3.149 5.436 -11.863 1.00 98.69 446 ILE A CA 1
ATOM 3388 C C . ILE A 1 446 ? 2.238 5.984 -10.758 1.00 98.69 446 ILE A C 1
ATOM 3390 O O . ILE A 1 446 ? 1.073 5.608 -10.698 1.00 98.69 446 ILE A O 1
ATOM 3394 N N . SER A 1 447 ? 2.730 6.887 -9.902 1.00 98.75 447 SER A N 1
ATOM 3395 C CA . SER A 1 447 ? 1.873 7.578 -8.930 1.00 98.75 447 SER A CA 1
ATOM 3396 C C . SER A 1 447 ? 0.900 8.530 -9.640 1.00 98.75 447 SER A C 1
ATOM 3398 O O . SER A 1 447 ? -0.267 8.584 -9.259 1.00 98.75 447 SER A O 1
ATOM 3400 N N . ALA A 1 448 ? 1.341 9.228 -10.695 1.00 98.50 448 ALA A N 1
ATOM 3401 C CA . ALA A 1 448 ? 0.479 10.055 -11.542 1.00 98.50 448 ALA A CA 1
ATOM 3402 C C . ALA A 1 448 ? -0.567 9.202 -12.278 1.00 98.50 448 ALA A C 1
ATOM 3404 O O . ALA A 1 448 ? -1.757 9.509 -12.234 1.00 98.50 448 ALA A O 1
ATOM 3405 N N . LEU A 1 449 ? -0.144 8.078 -12.871 1.00 98.44 449 LEU A N 1
ATOM 3406 C CA . LEU A 1 449 ? -1.050 7.107 -13.488 1.00 98.44 449 LEU A CA 1
ATOM 3407 C C . LEU A 1 449 ? -2.087 6.589 -12.480 1.00 98.44 449 LEU A C 1
ATOM 3409 O O . LEU A 1 449 ? -3.274 6.547 -12.792 1.00 98.44 449 LEU A O 1
ATOM 3413 N N . ALA A 1 450 ? -1.655 6.207 -11.274 1.00 98.62 450 ALA A N 1
ATOM 3414 C CA . ALA A 1 450 ? -2.543 5.750 -10.209 1.00 98.62 450 ALA A CA 1
ATOM 3415 C C . ALA A 1 450 ? -3.567 6.828 -9.835 1.00 98.62 450 ALA A C 1
ATOM 3417 O O . ALA A 1 450 ? -4.755 6.526 -9.779 1.00 98.62 450 ALA A O 1
ATOM 3418 N N . ALA A 1 451 ? -3.134 8.078 -9.650 1.00 98.44 451 ALA A N 1
ATOM 3419 C CA . ALA A 1 451 ? -4.030 9.197 -9.375 1.00 98.44 451 ALA A CA 1
ATOM 3420 C C . ALA A 1 451 ? -5.062 9.391 -10.498 1.00 98.44 451 ALA A C 1
ATOM 3422 O O . ALA A 1 451 ? -6.259 9.410 -10.219 1.00 98.44 451 ALA A O 1
ATOM 3423 N N . GLY A 1 452 ? -4.630 9.415 -11.763 1.00 97.81 452 GLY A N 1
ATOM 3424 C CA . GLY A 1 452 ? -5.531 9.521 -12.914 1.00 97.81 452 GLY A CA 1
ATOM 3425 C C . GLY A 1 452 ? -6.542 8.370 -12.997 1.00 97.81 452 GLY A C 1
ATOM 3426 O O . GLY A 1 452 ? -7.730 8.603 -13.212 1.00 97.81 452 GLY A O 1
ATOM 3427 N N . ARG A 1 453 ? -6.115 7.123 -12.750 1.00 97.88 453 ARG A N 1
ATOM 3428 C CA . ARG A 1 453 ? -7.024 5.962 -12.707 1.00 97.88 453 ARG A CA 1
ATOM 3429 C C . ARG A 1 453 ? -7.998 6.022 -11.539 1.00 97.88 453 ARG A C 1
ATOM 3431 O O . ARG A 1 453 ? -9.147 5.630 -11.705 1.00 97.88 453 ARG A O 1
ATOM 3438 N N . VAL A 1 454 ? -7.574 6.517 -10.376 1.00 98.25 454 VAL A N 1
ATOM 3439 C CA . VAL A 1 454 ? -8.483 6.736 -9.244 1.00 98.25 454 VAL A CA 1
ATOM 3440 C C . VAL A 1 454 ? -9.534 7.781 -9.611 1.00 98.25 454 VAL A C 1
ATOM 3442 O O . VAL A 1 454 ? -10.705 7.542 -9.349 1.00 98.25 454 VAL A O 1
ATOM 3445 N N . VAL A 1 455 ? -9.166 8.886 -10.268 1.00 98.00 455 VAL A N 1
ATOM 3446 C CA . VAL A 1 455 ? -10.146 9.889 -10.721 1.00 98.00 455 VAL A CA 1
ATOM 3447 C C . VAL A 1 455 ? -11.130 9.291 -11.738 1.00 98.00 455 VAL A C 1
ATOM 3449 O O . VAL A 1 455 ? -12.333 9.469 -11.577 1.00 98.00 455 VAL A O 1
ATOM 3452 N N . GLN A 1 456 ? -10.672 8.482 -12.702 1.00 96.69 456 GLN A N 1
ATOM 3453 C CA . GLN A 1 456 ? -11.576 7.743 -13.608 1.00 96.69 456 GLN A CA 1
ATOM 3454 C C . GLN A 1 456 ? -12.525 6.796 -12.856 1.00 96.69 456 GLN A C 1
ATOM 3456 O O . GLN A 1 456 ? -13.704 6.671 -13.190 1.00 96.69 456 GLN A O 1
ATOM 3461 N N . ALA A 1 457 ? -12.022 6.120 -11.824 1.00 96.94 457 ALA A N 1
ATOM 3462 C CA . ALA A 1 457 ? -12.818 5.226 -10.994 1.00 96.94 457 ALA A CA 1
ATOM 3463 C C . ALA A 1 457 ? -13.851 5.982 -10.135 1.00 96.94 457 ALA A C 1
ATOM 3465 O O . ALA A 1 457 ? -14.958 5.492 -9.914 1.00 96.94 457 ALA A O 1
ATOM 3466 N N . ILE A 1 458 ? -13.521 7.196 -9.688 1.00 96.25 458 ILE A N 1
ATOM 3467 C CA . ILE A 1 458 ? -14.455 8.111 -9.017 1.00 96.25 458 ILE A CA 1
ATOM 3468 C C . ILE A 1 458 ? -15.560 8.547 -9.983 1.00 96.25 458 ILE A C 1
ATOM 3470 O O . ILE A 1 458 ? -16.737 8.486 -9.625 1.00 96.25 458 ILE A O 1
ATOM 3474 N N . ASP A 1 459 ? -15.191 8.935 -11.206 1.00 95.38 459 ASP A N 1
ATOM 3475 C CA . ASP A 1 459 ? -16.129 9.414 -12.227 1.00 95.38 459 ASP A CA 1
ATOM 3476 C C . ASP A 1 459 ? -17.112 8.320 -12.672 1.00 95.38 459 ASP A C 1
ATOM 3478 O O . ASP A 1 459 ? -18.296 8.598 -12.855 1.00 95.38 459 ASP A O 1
ATOM 3482 N N . SER A 1 460 ? -16.652 7.070 -12.773 1.00 94.75 460 SER A N 1
ATOM 3483 C CA . SER A 1 460 ? -17.490 5.917 -13.144 1.00 94.75 460 SER A CA 1
ATOM 3484 C C . SER A 1 460 ? -18.397 5.431 -12.009 1.00 94.75 460 SER A C 1
ATOM 3486 O O . SER A 1 460 ? -19.605 5.320 -12.191 1.00 94.75 460 SER A O 1
ATOM 3488 N N . THR A 1 461 ? -17.844 5.170 -10.822 1.00 92.81 461 THR A N 1
ATOM 3489 C CA . THR A 1 461 ? -18.583 4.510 -9.720 1.00 92.81 461 THR A CA 1
ATOM 3490 C C . THR A 1 461 ? -19.331 5.485 -8.803 1.00 92.81 461 THR A C 1
ATOM 3492 O O . THR A 1 461 ? -20.181 5.103 -7.986 1.00 92.81 461 THR A O 1
ATOM 3495 N N . GLY A 1 462 ? -18.959 6.766 -8.855 1.00 89.88 462 GLY A N 1
ATOM 3496 C CA . GLY A 1 462 ? -19.411 7.795 -7.929 1.00 89.88 462 GLY A CA 1
ATOM 3497 C C . GLY A 1 462 ? -18.884 7.665 -6.496 1.00 89.88 462 GLY A C 1
ATOM 3498 O O . GLY A 1 462 ? -19.369 8.394 -5.630 1.00 89.88 462 GLY A O 1
ATOM 3499 N N . ALA A 1 463 ? -17.936 6.766 -6.213 1.00 85.62 463 ALA A N 1
ATOM 3500 C CA . ALA A 1 463 ? -17.255 6.714 -4.920 1.00 85.62 463 ALA A CA 1
ATOM 3501 C C . ALA A 1 463 ? -16.324 7.925 -4.747 1.00 85.62 463 ALA A C 1
ATOM 3503 O O . ALA A 1 463 ? -15.738 8.379 -5.716 1.00 85.62 463 ALA A O 1
ATOM 3504 N N . LEU A 1 464 ? -16.151 8.434 -3.521 1.00 88.31 464 LEU A N 1
ATOM 3505 C CA . LEU A 1 464 ? -15.207 9.521 -3.193 1.00 88.31 464 LEU A CA 1
ATOM 3506 C C . LEU A 1 464 ? -15.343 10.806 -4.050 1.00 88.31 464 LEU A C 1
ATOM 3508 O O . LEU A 1 464 ? -14.351 11.510 -4.241 1.00 88.31 464 LEU A O 1
ATOM 3512 N N . ARG A 1 465 ? -16.545 11.145 -4.549 1.00 90.44 465 ARG A N 1
ATOM 3513 C CA . ARG A 1 465 ? -16.765 12.323 -5.425 1.00 90.44 465 ARG A CA 1
ATOM 3514 C C . ARG A 1 465 ? -16.186 13.621 -4.865 1.00 90.44 465 ARG A C 1
ATOM 3516 O O . ARG A 1 465 ? -15.615 14.398 -5.622 1.00 90.44 465 ARG A O 1
ATOM 3523 N N . ASP A 1 466 ? -16.267 13.828 -3.554 1.00 89.06 466 ASP A N 1
ATOM 3524 C CA . ASP A 1 466 ? -15.759 15.045 -2.907 1.00 89.06 466 ASP A CA 1
ATOM 3525 C C . ASP A 1 466 ? -14.235 15.201 -3.015 1.00 89.06 466 ASP A C 1
ATOM 3527 O O . ASP A 1 466 ? -13.711 16.310 -2.935 1.00 89.06 466 ASP A O 1
ATOM 3531 N N . LEU A 1 467 ? -13.504 14.102 -3.225 1.00 88.62 467 LEU A N 1
ATOM 3532 C CA . LEU A 1 467 ? -12.053 14.120 -3.402 1.00 88.62 467 LEU A CA 1
ATOM 3533 C C . LEU A 1 467 ? -11.621 14.248 -4.859 1.00 88.62 467 LEU A C 1
ATOM 3535 O O . LEU A 1 467 ? -10.425 14.401 -5.107 1.00 88.62 467 LEU A O 1
ATOM 3539 N N . ARG A 1 468 ? -12.553 14.173 -5.818 1.00 93.25 468 ARG A N 1
ATOM 3540 C CA . ARG A 1 468 ? -12.248 14.154 -7.254 1.00 93.25 468 ARG A CA 1
ATOM 3541 C C . ARG A 1 468 ? -11.295 15.284 -7.643 1.00 93.25 468 ARG A C 1
ATOM 3543 O O . ARG A 1 468 ? -10.238 15.021 -8.201 1.00 93.25 468 ARG A O 1
ATOM 3550 N N . ALA A 1 469 ? -11.646 16.525 -7.296 1.00 93.00 469 ALA A N 1
ATOM 3551 C CA . ALA A 1 469 ? -10.862 17.711 -7.648 1.00 93.00 469 ALA A CA 1
ATOM 3552 C C . ALA A 1 469 ? -9.471 17.722 -6.992 1.00 93.00 469 ALA A C 1
ATOM 3554 O O . ALA A 1 469 ? -8.491 18.128 -7.609 1.00 93.00 469 ALA A O 1
ATOM 3555 N N . VAL A 1 470 ? -9.370 17.244 -5.748 1.00 93.19 470 VAL A N 1
ATOM 3556 C CA . VAL A 1 470 ? -8.087 17.151 -5.036 1.00 93.19 470 VAL A CA 1
ATOM 3557 C C . VAL A 1 470 ? -7.187 16.106 -5.691 1.00 93.19 470 VAL A C 1
ATOM 3559 O O . VAL A 1 470 ? -6.004 16.358 -5.894 1.00 93.19 470 VAL A O 1
ATOM 3562 N N . LEU A 1 471 ? -7.733 14.939 -6.034 1.00 93.94 471 LEU A N 1
ATOM 3563 C CA . LEU A 1 471 ? -6.978 13.850 -6.652 1.00 93.94 471 LEU A CA 1
ATOM 3564 C C . LEU A 1 471 ? -6.554 14.173 -8.087 1.00 93.94 471 LEU A C 1
ATOM 3566 O O . LEU A 1 471 ? -5.453 13.797 -8.482 1.00 93.94 471 LEU A O 1
ATOM 3570 N N . ASP A 1 472 ? -7.375 14.920 -8.820 1.00 94.81 472 ASP A N 1
ATOM 3571 C CA . ASP A 1 472 ? -7.027 15.460 -10.134 1.00 94.81 472 ASP A CA 1
ATOM 3572 C C . ASP A 1 472 ? -5.860 16.457 -10.035 1.00 94.81 472 ASP A C 1
ATOM 3574 O O . ASP A 1 472 ? -4.829 16.286 -10.685 1.00 94.81 472 ASP A O 1
ATOM 3578 N N . ALA A 1 473 ? -5.927 17.413 -9.100 1.00 94.56 473 ALA A N 1
ATOM 3579 C CA . ALA A 1 473 ? -4.815 18.328 -8.836 1.00 94.56 473 ALA A CA 1
ATOM 3580 C C . ALA A 1 473 ? -3.530 17.587 -8.416 1.00 94.56 473 ALA A C 1
ATOM 3582 O O . ALA A 1 473 ? -2.436 17.927 -8.871 1.00 94.56 473 ALA A O 1
ATOM 3583 N N . VAL A 1 474 ? -3.645 16.545 -7.583 1.00 95.94 474 VAL A N 1
ATOM 3584 C CA . VAL A 1 474 ? -2.513 15.677 -7.218 1.00 95.94 474 VAL A CA 1
ATOM 3585 C C . VAL A 1 474 ? -1.936 14.981 -8.451 1.00 95.94 474 VAL A C 1
ATOM 3587 O O . VAL A 1 474 ? -0.714 14.937 -8.591 1.00 95.94 474 VAL A O 1
ATOM 3590 N N . ALA A 1 475 ? -2.773 14.476 -9.360 1.00 97.12 475 ALA A N 1
ATOM 3591 C CA . ALA A 1 475 ? -2.321 13.852 -10.600 1.00 97.12 475 ALA A CA 1
ATOM 3592 C C . ALA A 1 475 ? -1.506 14.833 -11.459 1.00 97.12 475 ALA A C 1
ATOM 3594 O O . ALA A 1 475 ? -0.402 14.495 -11.887 1.00 97.12 475 ALA A O 1
ATOM 3595 N N . VAL A 1 476 ? -1.986 16.071 -11.626 1.00 96.50 476 VAL A N 1
ATOM 3596 C CA . VAL A 1 476 ? -1.277 17.131 -12.365 1.00 96.50 476 VAL A CA 1
ATOM 3597 C C . VAL A 1 476 ? 0.065 17.476 -11.710 1.00 96.50 476 VAL A C 1
ATOM 3599 O O . VAL A 1 476 ? 1.083 17.566 -12.398 1.00 96.50 476 VAL A O 1
ATOM 3602 N N . VAL A 1 477 ? 0.110 17.622 -10.381 1.00 97.56 477 VAL A N 1
ATOM 3603 C CA . VAL A 1 477 ? 1.364 17.883 -9.646 1.00 97.56 477 VAL A CA 1
ATOM 3604 C C . VAL A 1 477 ? 2.375 16.753 -9.855 1.00 97.56 477 VAL A C 1
ATOM 3606 O O . VAL A 1 477 ? 3.567 17.015 -10.031 1.00 97.56 477 VAL A O 1
ATOM 3609 N N . LEU A 1 478 ? 1.916 15.500 -9.864 1.00 98.19 478 LEU A N 1
ATOM 3610 C CA . LEU A 1 478 ? 2.774 14.346 -10.118 1.00 98.19 478 LEU A CA 1
ATOM 3611 C C . LEU A 1 478 ? 3.276 14.316 -11.570 1.00 98.19 478 LEU A C 1
ATOM 3613 O O . LEU A 1 478 ? 4.452 14.017 -11.761 1.00 98.19 478 LEU A O 1
ATOM 3617 N N . ILE A 1 479 ? 2.454 14.703 -12.558 1.00 97.81 479 ILE A N 1
ATOM 3618 C CA . ILE A 1 479 ? 2.894 14.877 -13.957 1.00 97.81 479 ILE A CA 1
ATOM 3619 C C . ILE A 1 479 ? 4.019 15.916 -14.048 1.00 97.81 479 ILE A C 1
ATOM 3621 O O . ILE A 1 479 ? 5.074 15.664 -14.626 1.00 97.81 479 ILE A O 1
ATOM 3625 N N . VAL A 1 480 ? 3.853 17.082 -13.423 1.00 96.75 480 VAL A N 1
ATOM 3626 C CA . VAL A 1 480 ? 4.910 18.107 -13.421 1.00 96.75 480 VAL A CA 1
ATOM 3627 C C . VAL A 1 480 ? 6.188 17.572 -12.760 1.00 96.75 480 VAL A C 1
ATOM 3629 O O . VAL A 1 480 ? 7.289 17.773 -13.273 1.00 96.75 480 VAL A O 1
ATOM 3632 N N . ALA A 1 481 ? 6.058 16.843 -11.649 1.00 97.06 481 ALA A N 1
ATOM 3633 C CA . ALA A 1 481 ? 7.197 16.261 -10.948 1.00 97.06 481 ALA A CA 1
ATOM 3634 C C . ALA A 1 481 ? 7.926 15.172 -11.763 1.00 97.06 481 ALA A C 1
ATOM 3636 O O . ALA A 1 481 ? 9.158 15.126 -11.724 1.00 97.06 481 ALA A O 1
ATOM 3637 N N . GLU A 1 482 ? 7.227 14.314 -12.520 1.00 95.69 482 GLU A N 1
ATOM 3638 C CA . GLU A 1 482 ? 7.894 13.359 -13.423 1.00 95.69 482 GLU A CA 1
ATOM 3639 C C . GLU A 1 482 ? 8.602 14.088 -14.575 1.00 95.69 482 GLU A C 1
ATOM 3641 O O . GLU A 1 482 ? 9.742 13.748 -14.905 1.00 95.69 482 GLU A O 1
ATOM 3646 N N . LEU A 1 483 ? 8.006 15.139 -15.144 1.00 95.56 483 LEU A N 1
ATOM 3647 C CA . LEU A 1 483 ? 8.605 15.879 -16.256 1.00 95.56 483 LEU A CA 1
ATOM 3648 C C . LEU A 1 483 ? 9.868 16.634 -15.836 1.00 95.56 483 LEU A C 1
ATOM 3650 O O . LEU A 1 483 ? 10.761 16.807 -16.658 1.00 95.56 483 LEU A O 1
ATOM 3654 N N . ILE A 1 484 ? 10.007 16.996 -14.556 1.00 96.75 484 ILE A N 1
ATOM 3655 C CA . ILE A 1 484 ? 11.263 17.520 -13.989 1.00 96.75 484 ILE A CA 1
ATOM 3656 C C . ILE A 1 484 ? 12.347 16.433 -13.915 1.00 96.75 484 ILE A C 1
ATOM 3658 O O . ILE A 1 484 ? 13.523 16.711 -14.157 1.00 96.75 484 ILE A O 1
ATOM 3662 N N . TRP A 1 485 ? 11.984 15.185 -13.607 1.00 97.12 485 TRP A N 1
ATOM 3663 C CA . TRP A 1 485 ? 12.937 14.069 -13.599 1.00 97.12 485 TRP A CA 1
ATOM 3664 C C . TRP A 1 485 ? 13.483 13.746 -14.988 1.00 97.12 485 TRP A C 1
ATOM 3666 O O . TRP A 1 485 ? 14.645 13.355 -15.111 1.00 97.12 485 TRP A O 1
ATOM 3676 N N . LEU A 1 486 ? 12.669 13.908 -16.029 1.00 96.06 486 LEU A N 1
ATOM 3677 C CA . LEU A 1 486 ? 13.023 13.511 -17.388 1.00 96.06 486 LEU A CA 1
ATOM 3678 C C . LEU A 1 486 ? 14.324 14.145 -17.916 1.00 96.06 486 LEU A C 1
ATOM 3680 O O . LEU A 1 486 ? 15.216 13.386 -18.305 1.00 96.06 486 LEU A O 1
ATOM 3684 N N . PRO A 1 487 ? 14.514 15.482 -17.897 1.00 96.06 487 PRO A N 1
ATOM 3685 C CA . PRO A 1 487 ? 15.758 16.092 -18.353 1.00 96.06 487 PRO A CA 1
ATOM 3686 C C . PRO A 1 487 ? 16.960 15.673 -17.500 1.00 96.06 487 PRO A C 1
ATOM 3688 O O . PRO A 1 487 ? 18.050 15.517 -18.042 1.00 96.06 487 PRO A O 1
ATOM 3691 N N . LEU A 1 488 ? 16.784 15.424 -16.195 1.00 95.69 488 LEU A N 1
ATOM 3692 C CA . LEU A 1 488 ? 17.865 14.951 -15.321 1.00 95.69 488 LEU A CA 1
ATOM 3693 C C . LEU A 1 488 ? 18.335 13.541 -15.711 1.00 95.69 488 LEU A C 1
ATOM 3695 O O . LEU A 1 488 ? 19.537 13.269 -15.752 1.00 95.69 488 LEU A O 1
ATOM 3699 N N . LEU A 1 489 ? 17.392 12.648 -16.021 1.00 95.56 489 LEU A N 1
ATOM 3700 C CA . LEU A 1 489 ? 17.670 11.278 -16.455 1.00 95.56 489 LEU A CA 1
ATOM 3701 C C . LEU A 1 489 ? 18.307 11.246 -17.850 1.00 95.56 489 LEU A C 1
ATOM 3703 O O . LEU A 1 489 ? 19.306 10.552 -18.055 1.00 95.56 489 LEU A O 1
ATOM 3707 N N . ILE A 1 490 ? 17.784 12.045 -18.786 1.00 95.06 490 ILE A N 1
ATOM 3708 C CA . ILE A 1 490 ? 18.341 12.186 -20.138 1.00 95.06 490 ILE A CA 1
ATOM 3709 C C . ILE A 1 490 ? 19.759 12.764 -20.076 1.00 95.06 490 ILE A C 1
ATOM 3711 O O . ILE A 1 490 ? 20.671 12.201 -20.680 1.00 95.06 490 ILE A O 1
ATOM 3715 N N . ALA A 1 491 ? 19.980 13.832 -19.303 1.00 94.25 491 ALA A N 1
ATOM 3716 C CA . ALA A 1 491 ? 21.307 14.416 -19.120 1.00 94.25 491 ALA A CA 1
ATOM 3717 C C . ALA A 1 491 ? 22.303 13.396 -18.545 1.00 94.25 491 ALA A C 1
ATOM 3719 O O . ALA A 1 491 ? 23.451 13.345 -18.982 1.00 94.25 491 ALA A O 1
ATOM 3720 N N . GLY A 1 492 ? 21.863 12.539 -17.617 1.00 93.38 492 GLY A N 1
ATOM 3721 C CA . GLY A 1 492 ? 22.672 11.439 -17.092 1.00 93.38 492 GLY A CA 1
ATOM 3722 C C . GLY A 1 492 ? 23.063 10.402 -18.152 1.00 93.38 492 GLY A C 1
ATOM 3723 O O . GLY A 1 492 ? 24.209 9.948 -18.167 1.00 93.38 492 GLY A O 1
ATOM 3724 N N . GLU A 1 493 ? 22.146 10.036 -19.053 1.00 92.81 493 GLU A N 1
ATOM 3725 C CA . GLU A 1 493 ? 22.419 9.105 -20.160 1.00 92.81 493 GLU A CA 1
ATOM 3726 C C . GLU A 1 493 ? 23.339 9.726 -21.227 1.00 92.81 493 GLU A C 1
ATOM 3728 O O . GLU A 1 493 ? 24.213 9.034 -21.745 1.00 92.81 493 GLU A O 1
ATOM 3733 N N . ILE A 1 494 ? 23.221 11.033 -21.493 1.00 93.56 494 ILE A N 1
ATOM 3734 C CA . ILE A 1 494 ? 24.119 11.770 -22.402 1.00 93.56 494 ILE A CA 1
ATOM 3735 C C . ILE A 1 494 ? 25.522 11.908 -21.796 1.00 93.56 494 ILE A C 1
ATOM 3737 O O . ILE A 1 494 ? 26.519 11.660 -22.472 1.00 93.56 494 ILE A O 1
ATOM 3741 N N . ALA A 1 495 ? 25.622 12.280 -20.517 1.00 93.38 495 ALA A N 1
ATOM 3742 C CA . ALA A 1 495 ? 26.903 12.511 -19.850 1.00 93.38 495 ALA A CA 1
ATOM 3743 C C . ALA A 1 495 ? 27.723 11.224 -19.669 1.00 93.38 495 ALA A C 1
ATOM 3745 O O . ALA A 1 495 ? 28.956 11.261 -19.644 1.00 93.38 495 ALA A O 1
ATOM 3746 N N . ARG A 1 496 ? 27.056 10.075 -19.514 1.00 89.19 496 ARG A N 1
ATOM 3747 C CA . ARG A 1 496 ? 27.691 8.757 -19.392 1.00 89.19 496 ARG A CA 1
ATOM 3748 C C . ARG A 1 496 ? 26.941 7.731 -20.249 1.00 89.19 496 ARG A C 1
ATOM 3750 O O . ARG A 1 496 ? 26.179 6.946 -19.687 1.00 89.19 496 ARG A O 1
ATOM 3757 N N . PRO A 1 497 ? 27.187 7.686 -21.574 1.00 87.81 497 PRO A N 1
ATOM 3758 C CA . PRO A 1 497 ? 26.492 6.774 -22.479 1.00 87.81 497 PRO A CA 1
ATOM 3759 C C . PRO A 1 497 ? 26.724 5.314 -22.106 1.00 87.81 497 PRO A C 1
ATOM 3761 O O . PRO A 1 497 ? 27.857 4.881 -21.875 1.00 87.81 497 PRO A O 1
ATOM 3764 N N . ARG A 1 498 ? 25.650 4.525 -22.062 1.00 84.94 498 ARG A N 1
ATOM 3765 C CA . ARG A 1 498 ? 25.705 3.153 -21.554 1.00 84.94 498 ARG A CA 1
ATOM 3766 C C . ARG A 1 498 ? 25.357 2.126 -22.633 1.00 84.94 498 ARG A C 1
ATOM 3768 O O . ARG A 1 498 ? 24.367 1.404 -22.535 1.00 84.94 498 ARG A O 1
ATOM 3775 N N . LEU A 1 499 ? 26.234 2.041 -23.631 1.00 83.12 499 LEU A N 1
ATOM 3776 C CA . LEU A 1 499 ? 26.039 1.294 -24.884 1.00 83.12 499 LEU A CA 1
ATOM 3777 C C . LEU A 1 499 ? 26.030 -0.241 -24.741 1.00 83.12 499 LEU A C 1
ATOM 3779 O O . LEU A 1 499 ? 25.632 -0.948 -25.661 1.00 83.12 499 LEU A O 1
ATOM 3783 N N . HIS A 1 500 ? 26.454 -0.775 -23.594 1.00 81.69 500 HIS A N 1
ATOM 3784 C CA . HIS A 1 500 ? 26.476 -2.218 -23.355 1.00 81.69 500 HIS A CA 1
ATOM 3785 C C . HIS A 1 500 ? 25.126 -2.721 -22.836 1.00 81.69 500 HIS A C 1
ATOM 3787 O O . HIS A 1 500 ? 24.550 -2.157 -21.896 1.00 81.69 500 HIS A O 1
ATOM 3793 N N . PHE A 1 501 ? 24.650 -3.834 -23.401 1.00 81.81 501 PHE A N 1
ATOM 3794 C CA . PHE A 1 501 ? 23.426 -4.476 -22.936 1.00 81.81 501 PHE A CA 1
ATOM 3795 C C . PHE A 1 501 ? 23.571 -4.980 -21.493 1.00 81.81 501 PHE A C 1
ATOM 3797 O O . PHE A 1 501 ? 24.528 -5.661 -21.127 1.00 81.81 501 PHE A O 1
ATOM 3804 N N . SER A 1 502 ? 22.564 -4.683 -20.676 1.00 83.31 502 SER A N 1
ATOM 3805 C CA . SER A 1 502 ? 22.415 -5.185 -19.314 1.00 83.31 502 SER A CA 1
ATOM 3806 C C . SER A 1 502 ? 20.954 -5.547 -19.094 1.00 83.31 502 SER A C 1
ATOM 3808 O O . SER A 1 502 ? 20.072 -4.791 -19.489 1.00 83.31 502 SER A O 1
ATOM 3810 N N . ALA A 1 503 ? 20.680 -6.653 -18.397 1.00 78.06 503 ALA A N 1
ATOM 3811 C CA . ALA A 1 503 ? 19.303 -7.021 -18.040 1.00 78.06 503 ALA A CA 1
ATOM 3812 C C . ALA A 1 503 ? 18.614 -5.948 -17.174 1.00 78.06 503 ALA A C 1
ATOM 3814 O O . ALA A 1 503 ? 17.393 -5.837 -17.184 1.00 78.06 503 ALA A O 1
ATOM 3815 N N . LEU A 1 504 ? 19.393 -5.112 -16.477 1.00 82.56 504 LEU A N 1
ATOM 3816 C CA . LEU A 1 504 ? 18.870 -3.974 -15.721 1.00 82.56 504 LEU A CA 1
ATOM 3817 C C . LEU A 1 504 ? 18.281 -2.875 -16.620 1.00 82.56 504 LEU A C 1
ATOM 3819 O O . LEU A 1 504 ? 17.590 -2.007 -16.108 1.00 82.56 504 LEU A O 1
ATOM 3823 N N . ARG A 1 505 ? 18.480 -2.913 -17.945 1.00 89.25 505 ARG A N 1
ATOM 3824 C CA . ARG A 1 505 ? 17.849 -1.966 -18.883 1.00 89.25 505 ARG A CA 1
ATOM 3825 C C . ARG A 1 505 ? 16.337 -2.090 -18.952 1.00 89.25 505 ARG A C 1
ATOM 3827 O O . ARG A 1 505 ? 15.674 -1.112 -19.279 1.00 89.25 505 ARG A O 1
ATOM 3834 N N . TRP A 1 506 ? 15.775 -3.230 -18.560 1.00 91.56 506 TRP A N 1
ATOM 3835 C CA . TRP A 1 506 ? 14.330 -3.350 -18.371 1.00 91.56 506 TRP A CA 1
ATOM 3836 C C . TRP A 1 506 ? 13.787 -2.370 -17.322 1.00 91.56 506 TRP A C 1
ATOM 3838 O O . TRP A 1 506 ? 12.651 -1.918 -17.436 1.00 91.56 506 TRP A O 1
ATOM 3848 N N . ALA A 1 507 ? 14.617 -1.956 -16.359 1.00 88.50 507 ALA A N 1
ATOM 3849 C CA . ALA A 1 507 ? 14.278 -0.903 -15.408 1.00 88.50 507 ALA A CA 1
ATOM 3850 C C . ALA A 1 507 ? 14.218 0.506 -16.028 1.00 88.50 507 ALA A C 1
ATOM 3852 O O . ALA A 1 507 ? 13.713 1.413 -15.380 1.00 88.50 507 ALA A O 1
ATOM 3853 N N . THR A 1 508 ? 14.715 0.692 -17.256 1.00 93.50 508 THR A N 1
ATOM 3854 C CA . THR A 1 508 ? 14.597 1.933 -18.042 1.00 93.50 508 THR A CA 1
ATOM 3855 C C . THR A 1 508 ? 13.367 1.910 -18.950 1.00 93.50 508 THR A C 1
ATOM 3857 O O . THR A 1 508 ? 12.696 2.925 -19.092 1.00 93.50 508 THR A O 1
ATOM 3860 N N . VAL A 1 509 ? 13.024 0.747 -19.515 1.00 96.00 509 VAL A N 1
ATOM 3861 C CA . VAL A 1 509 ? 11.838 0.589 -20.378 1.00 96.00 509 VAL A CA 1
ATOM 3862 C C . VAL A 1 509 ? 10.560 0.971 -19.631 1.00 96.00 509 VAL A C 1
ATOM 3864 O O . VAL A 1 509 ? 9.737 1.713 -20.160 1.00 96.00 509 VAL A O 1
ATOM 3867 N N . PHE A 1 510 ? 10.409 0.493 -18.390 1.00 95.12 510 PHE A N 1
ATOM 3868 C CA . PHE A 1 510 ? 9.218 0.778 -17.591 1.00 95.12 510 PHE A CA 1
ATOM 3869 C C . PHE A 1 510 ? 8.989 2.281 -17.369 1.00 95.12 510 PHE A C 1
ATOM 3871 O O . PHE A 1 510 ? 7.911 2.742 -17.728 1.00 95.12 510 PHE A O 1
ATOM 3878 N N . PRO A 1 511 ? 9.948 3.066 -16.837 1.00 96.12 511 PRO A N 1
ATOM 3879 C CA . PRO A 1 511 ? 9.764 4.502 -16.676 1.00 96.12 511 PRO A CA 1
ATOM 3880 C C . PRO A 1 511 ? 9.459 5.196 -18.000 1.00 96.12 511 PRO A C 1
ATOM 3882 O O . PRO A 1 511 ? 8.482 5.922 -18.065 1.00 96.12 511 PRO A O 1
ATOM 3885 N N . VAL A 1 512 ? 10.203 4.919 -19.077 1.00 96.81 512 VAL A N 1
ATOM 3886 C CA . VAL A 1 512 ? 9.966 5.583 -20.372 1.00 96.81 512 VAL A CA 1
ATOM 3887 C C . VAL A 1 512 ? 8.541 5.330 -20.880 1.00 96.81 512 VAL A C 1
ATOM 3889 O O . VAL A 1 512 ? 7.874 6.277 -21.284 1.00 96.81 512 VAL A O 1
ATOM 3892 N N . GLY A 1 513 ? 8.041 4.091 -20.802 1.00 97.44 513 GLY A N 1
ATOM 3893 C CA . GLY A 1 513 ? 6.648 3.785 -21.149 1.00 97.44 513 GLY A CA 1
ATOM 3894 C C . GLY A 1 513 ? 5.628 4.377 -20.172 1.00 97.44 513 GLY A C 1
ATOM 3895 O O . GLY A 1 513 ? 4.544 4.785 -20.584 1.00 97.44 513 GLY A O 1
ATOM 3896 N N . MET A 1 514 ? 5.977 4.469 -18.888 1.00 97.69 514 MET A N 1
ATOM 3897 C CA . MET A 1 514 ? 5.108 5.030 -17.857 1.00 97.69 514 MET A CA 1
ATOM 3898 C C . MET A 1 514 ? 4.844 6.520 -18.071 1.00 97.69 514 MET A C 1
ATOM 3900 O O . MET A 1 514 ? 3.703 6.916 -17.902 1.00 97.69 514 MET A O 1
ATOM 3904 N N . TYR A 1 515 ? 5.834 7.304 -18.512 1.00 98.06 515 TYR A N 1
ATOM 3905 C CA . TYR A 1 515 ? 5.653 8.730 -18.837 1.00 98.06 515 TYR A CA 1
ATOM 3906 C C . TYR A 1 515 ? 4.583 8.951 -19.917 1.00 98.06 515 TYR A C 1
ATOM 3908 O O . TYR A 1 515 ? 3.792 9.886 -19.829 1.00 98.06 515 TYR A O 1
ATOM 3916 N N . ALA A 1 516 ? 4.515 8.070 -20.925 1.00 97.94 516 ALA A N 1
ATOM 3917 C CA . ALA A 1 516 ? 3.447 8.125 -21.923 1.00 97.94 516 ALA A CA 1
ATOM 3918 C C . ALA A 1 516 ? 2.100 7.705 -21.312 1.00 97.94 516 ALA A C 1
ATOM 3920 O O . ALA A 1 516 ? 1.102 8.406 -21.452 1.00 97.94 516 ALA A O 1
ATOM 3921 N N . ALA A 1 517 ? 2.060 6.577 -20.594 1.00 98.06 517 ALA A N 1
ATOM 3922 C CA . ALA A 1 517 ? 0.823 6.052 -20.013 1.00 98.06 517 ALA A CA 1
ATOM 3923 C C . ALA A 1 517 ? 0.183 6.999 -18.977 1.00 98.06 517 ALA A C 1
ATOM 3925 O O . ALA A 1 517 ? -1.043 7.158 -18.967 1.00 98.06 517 ALA A O 1
ATOM 3926 N N . SER A 1 518 ? 0.994 7.603 -18.101 1.00 98.25 518 SER A N 1
ATOM 3927 C CA . SER A 1 518 ? 0.556 8.578 -17.098 1.00 98.25 518 SER A CA 1
ATOM 3928 C C . SER A 1 518 ? 0.027 9.835 -17.777 1.00 98.25 518 SER A C 1
ATOM 3930 O O . SER A 1 518 ? -1.101 10.231 -17.494 1.00 98.25 518 SER A O 1
ATOM 3932 N N . SER A 1 519 ? 0.775 10.394 -18.730 1.00 98.31 519 SER A N 1
ATOM 3933 C CA . SER A 1 519 ? 0.392 11.602 -19.465 1.00 98.31 519 SER A CA 1
ATOM 3934 C C . SER A 1 519 ? -0.894 11.417 -20.275 1.00 98.31 519 SER A C 1
ATOM 3936 O O . SER A 1 519 ? -1.784 12.261 -20.190 1.00 98.31 519 SER A O 1
ATOM 3938 N N . PHE A 1 520 ? -1.070 10.280 -20.962 1.00 98.00 520 PHE A N 1
ATOM 3939 C CA . PHE A 1 520 ? -2.342 9.945 -21.613 1.00 98.00 520 PHE A CA 1
ATOM 3940 C C . PHE A 1 520 ? -3.503 9.883 -20.620 1.00 98.00 520 PHE A C 1
ATOM 3942 O O . PHE A 1 520 ? -4.567 10.451 -20.858 1.00 98.00 520 PHE A O 1
ATOM 3949 N N . THR A 1 521 ? -3.309 9.181 -19.499 1.00 97.50 521 THR A N 1
ATOM 3950 C CA . THR A 1 521 ? -4.382 8.952 -18.522 1.00 97.50 521 THR A CA 1
ATOM 3951 C C . THR A 1 521 ? -4.785 10.250 -17.825 1.00 97.50 521 THR A C 1
ATOM 3953 O O . THR A 1 521 ? -5.972 10.554 -17.754 1.00 97.50 521 THR A O 1
ATOM 3956 N N . VAL A 1 522 ? -3.821 11.018 -17.312 1.00 97.62 522 VAL A N 1
ATOM 3957 C CA . VAL A 1 522 ? -4.084 12.274 -16.593 1.00 97.62 522 VAL A CA 1
ATOM 3958 C C . VAL A 1 522 ? -4.557 13.360 -17.558 1.00 97.62 522 VAL A C 1
ATOM 3960 O O . VAL A 1 522 ? -5.523 14.056 -17.256 1.00 97.62 522 VAL A O 1
ATOM 3963 N N . GLY A 1 523 ? -3.956 13.451 -18.747 1.00 96.12 523 GLY A N 1
ATOM 3964 C CA . GLY A 1 523 ? -4.358 14.402 -19.781 1.00 96.12 523 GLY A CA 1
ATOM 3965 C C . GLY A 1 523 ? -5.807 14.221 -20.225 1.00 96.12 523 GLY A C 1
ATOM 3966 O O . GLY A 1 523 ? -6.551 15.199 -20.294 1.00 96.12 523 GLY A O 1
ATOM 3967 N N . ALA A 1 524 ? -6.239 12.975 -20.446 1.00 93.00 524 ALA A N 1
ATOM 3968 C CA . ALA A 1 524 ? -7.614 12.670 -20.838 1.00 93.00 524 ALA A CA 1
ATOM 3969 C C . ALA A 1 524 ? -8.642 12.991 -19.738 1.00 93.00 524 ALA A C 1
ATOM 3971 O O . ALA A 1 524 ? -9.754 13.411 -20.043 1.00 93.00 524 ALA A O 1
ATOM 3972 N N . VAL A 1 525 ? -8.281 12.803 -18.466 1.00 90.12 525 VAL A N 1
ATOM 3973 C CA . VAL A 1 525 ? -9.182 13.020 -17.319 1.00 90.12 525 VAL A CA 1
ATOM 3974 C C . VAL A 1 525 ? -9.319 14.496 -16.961 1.00 90.12 525 VAL A C 1
ATOM 3976 O O . VAL A 1 525 ? -10.431 14.968 -16.724 1.00 90.12 525 VAL A O 1
ATOM 3979 N N . GLY A 1 526 ? -8.198 15.220 -16.934 1.00 86.12 526 GLY A N 1
ATOM 3980 C CA . GLY A 1 526 ? -8.155 16.646 -16.603 1.00 86.12 526 GLY A CA 1
ATOM 3981 C C . GLY A 1 526 ? -8.466 17.569 -17.788 1.00 86.12 526 GLY A C 1
ATOM 3982 O O . GLY A 1 526 ? -8.563 18.781 -17.615 1.00 86.12 526 GLY A O 1
ATOM 3983 N N . GLY A 1 527 ? -8.609 17.025 -19.004 1.00 89.19 527 GLY A N 1
ATOM 3984 C CA . GLY A 1 527 ? -8.816 17.820 -20.220 1.00 89.19 527 GLY A CA 1
ATOM 3985 C C . GLY A 1 527 ? -7.587 18.647 -20.619 1.00 89.19 527 GLY A C 1
ATOM 3986 O O . GLY A 1 527 ? -7.715 19.750 -21.148 1.00 89.19 527 GLY A O 1
ATOM 3987 N N . HIS A 1 528 ? -6.382 18.140 -20.345 1.00 91.50 528 HIS A N 1
ATOM 3988 C CA . HIS A 1 528 ? -5.118 18.833 -20.594 1.00 91.50 528 HIS A CA 1
ATOM 3989 C C . HIS A 1 528 ? -4.443 18.322 -21.875 1.00 91.50 528 HIS A C 1
ATOM 3991 O O . HIS A 1 528 ? -3.605 17.422 -21.822 1.00 91.50 528 HIS A O 1
ATOM 3997 N N . ALA A 1 529 ? -4.773 18.933 -23.019 1.00 92.56 529 ALA A N 1
ATOM 3998 C CA . ALA A 1 529 ? -4.288 18.511 -24.343 1.00 92.56 529 ALA A CA 1
ATOM 3999 C C . ALA A 1 529 ? -2.755 18.410 -24.444 1.00 92.56 529 ALA A C 1
ATOM 4001 O O . ALA A 1 529 ? -2.230 17.458 -25.003 1.00 92.56 529 ALA A O 1
ATOM 4002 N N . TRP A 1 530 ? -2.015 19.319 -23.805 1.00 94.31 530 TRP A N 1
ATOM 4003 C CA . TRP A 1 530 ? -0.549 19.295 -23.842 1.00 94.31 530 TRP A CA 1
ATOM 4004 C C . TRP A 1 530 ? 0.060 18.002 -23.264 1.00 94.31 530 TRP A C 1
ATOM 4006 O O . TRP A 1 530 ? 1.151 17.603 -23.670 1.00 94.31 530 TRP A O 1
ATOM 4016 N N . MET A 1 531 ? -0.623 17.343 -22.317 1.00 96.69 531 MET A N 1
ATOM 4017 C CA . MET A 1 531 ? -0.166 16.069 -21.751 1.00 96.69 531 MET A CA 1
ATOM 4018 C C . MET A 1 531 ? -0.371 14.929 -22.751 1.00 96.69 531 MET A C 1
ATOM 4020 O O . MET A 1 531 ? 0.510 14.086 -22.907 1.00 96.69 531 MET A O 1
ATOM 4024 N N . THR A 1 532 ? -1.512 14.907 -23.446 1.00 95.81 532 THR A N 1
ATOM 4025 C CA . THR A 1 532 ? -1.774 13.914 -24.495 1.00 95.81 532 THR A CA 1
ATOM 4026 C C . THR A 1 532 ? -0.864 14.133 -25.701 1.00 95.81 532 THR A C 1
ATOM 4028 O O . THR A 1 532 ? -0.276 13.168 -26.170 1.00 95.81 532 THR A O 1
ATOM 4031 N N . ASP A 1 533 ? -0.619 15.385 -26.102 1.00 95.44 533 ASP A N 1
ATOM 4032 C CA . ASP A 1 533 ? 0.296 15.727 -27.201 1.00 95.44 533 ASP A CA 1
ATOM 4033 C C . ASP A 1 533 ? 1.736 15.271 -26.901 1.00 95.44 533 ASP A C 1
ATOM 4035 O O . ASP A 1 533 ? 2.436 14.729 -27.759 1.00 95.44 533 ASP A O 1
ATOM 4039 N N . PHE A 1 534 ? 2.195 15.458 -25.656 1.00 96.62 534 PHE A N 1
ATOM 4040 C CA . PHE A 1 534 ? 3.479 14.917 -25.210 1.00 96.62 534 PHE A CA 1
ATOM 4041 C C . PHE A 1 534 ? 3.497 13.385 -25.302 1.00 96.62 534 PHE A C 1
ATOM 4043 O O . PHE A 1 534 ? 4.465 12.809 -25.804 1.00 96.62 534 PHE A O 1
ATOM 4050 N N . ALA A 1 535 ? 2.437 12.723 -24.836 1.00 97.12 535 ALA A N 1
ATOM 4051 C CA . ALA A 1 535 ? 2.340 11.270 -24.819 1.00 97.12 535 ALA A CA 1
ATOM 4052 C C . ALA A 1 535 ? 2.319 10.655 -26.232 1.00 97.12 535 ALA A C 1
ATOM 4054 O O . ALA A 1 535 ? 2.998 9.647 -26.447 1.00 97.12 535 ALA A O 1
ATOM 4055 N N . ASP A 1 536 ? 1.637 11.295 -27.189 1.00 96.06 536 ASP A N 1
ATOM 4056 C CA . ASP A 1 536 ? 1.561 10.902 -28.607 1.00 96.06 536 ASP A CA 1
ATOM 4057 C C . ASP A 1 536 ? 2.943 10.818 -29.265 1.00 96.06 536 ASP A C 1
ATOM 4059 O O . ASP A 1 536 ? 3.222 9.936 -30.081 1.00 96.06 536 ASP A O 1
ATOM 4063 N N . VAL A 1 537 ? 3.849 11.719 -28.886 1.00 96.19 537 VAL A N 1
ATOM 4064 C CA . VAL A 1 537 ? 5.237 11.695 -29.360 1.00 96.19 537 VAL A CA 1
ATOM 4065 C C . VAL A 1 537 ? 6.067 10.710 -28.535 1.00 96.19 537 VAL A C 1
ATOM 4067 O O . VAL A 1 537 ? 6.833 9.907 -29.077 1.00 96.19 537 VAL A O 1
ATOM 4070 N N . TRP A 1 538 ? 5.923 10.751 -27.210 1.00 97.62 538 TRP A N 1
ATOM 4071 C CA . TRP A 1 538 ? 6.775 10.012 -26.284 1.00 97.62 538 TRP A CA 1
ATOM 4072 C C . TRP A 1 538 ? 6.575 8.492 -26.346 1.00 97.62 538 TRP A C 1
ATOM 4074 O O . TRP A 1 538 ? 7.518 7.729 -26.115 1.00 97.62 538 TRP A O 1
ATOM 4084 N N . ILE A 1 539 ? 5.383 8.020 -26.719 1.00 97.94 539 ILE A N 1
ATOM 4085 C CA . ILE A 1 539 ? 5.108 6.587 -26.877 1.00 97.94 539 ILE A CA 1
ATOM 4086 C C . ILE A 1 539 ? 6.047 5.922 -27.890 1.00 97.94 539 ILE A C 1
ATOM 4088 O O . ILE A 1 539 ? 6.521 4.810 -27.654 1.00 97.94 539 ILE A O 1
ATOM 4092 N N . TRP A 1 540 ? 6.426 6.611 -28.966 1.00 97.50 540 TRP A N 1
ATOM 4093 C CA . TRP A 1 540 ? 7.357 6.062 -29.955 1.00 97.50 540 TRP A CA 1
ATOM 4094 C C . TRP A 1 540 ? 8.783 5.935 -29.415 1.00 97.50 540 TRP A C 1
ATOM 4096 O O . TRP A 1 540 ? 9.481 4.971 -29.741 1.00 97.50 540 TRP A O 1
ATOM 4106 N N . VAL A 1 541 ? 9.193 6.831 -28.512 1.00 97.44 541 VAL A N 1
ATOM 4107 C CA . VAL A 1 541 ? 10.447 6.685 -27.757 1.00 97.44 541 VAL A CA 1
ATOM 4108 C C . VAL A 1 541 ? 10.382 5.436 -26.879 1.00 97.44 541 VAL A C 1
ATOM 4110 O O . VAL A 1 541 ? 11.325 4.643 -26.861 1.00 97.44 541 VAL A O 1
ATOM 4113 N N . ALA A 1 542 ? 9.256 5.207 -26.197 1.00 97.56 542 ALA A N 1
ATOM 4114 C CA . ALA A 1 542 ? 9.059 4.015 -25.377 1.00 97.56 542 ALA A CA 1
ATOM 4115 C C . ALA A 1 542 ? 9.105 2.717 -26.198 1.00 97.56 542 ALA A C 1
ATOM 4117 O O . ALA A 1 542 ? 9.772 1.765 -25.787 1.00 97.56 542 ALA A O 1
ATOM 4118 N N . VAL A 1 543 ? 8.470 2.690 -27.374 1.00 98.06 543 VAL A N 1
ATOM 4119 C CA . VAL A 1 543 ? 8.518 1.554 -28.310 1.00 98.06 543 VAL A CA 1
ATOM 4120 C C . VAL A 1 543 ? 9.948 1.298 -28.794 1.00 98.06 543 VAL A C 1
ATOM 4122 O O . VAL A 1 543 ? 10.401 0.153 -28.772 1.00 98.06 543 VAL A O 1
ATOM 4125 N N . ALA A 1 544 ? 10.692 2.343 -29.168 1.00 95.94 544 ALA A N 1
ATOM 4126 C CA . ALA A 1 544 ? 12.078 2.210 -29.615 1.00 95.94 544 ALA A CA 1
ATOM 4127 C C . ALA A 1 544 ? 12.991 1.662 -28.504 1.00 95.94 544 ALA A C 1
ATOM 4129 O O . ALA A 1 544 ? 13.746 0.711 -28.722 1.00 95.94 544 ALA A O 1
ATOM 4130 N N . VAL A 1 545 ? 12.889 2.212 -27.289 1.00 95.38 545 VAL A N 1
ATOM 4131 C CA . VAL A 1 545 ? 13.654 1.743 -26.123 1.00 95.38 545 VAL A CA 1
ATOM 4132 C C . VAL A 1 545 ? 13.287 0.298 -25.774 1.00 95.38 545 VAL A C 1
ATOM 4134 O O . VAL A 1 545 ? 14.179 -0.515 -25.524 1.00 95.38 545 VAL A O 1
ATOM 4137 N N . TRP A 1 546 ? 11.997 -0.052 -25.804 1.00 97.31 546 TRP A N 1
ATOM 4138 C CA . TRP A 1 546 ? 11.537 -1.427 -25.610 1.00 97.31 546 TRP A CA 1
ATOM 4139 C C . TRP A 1 546 ? 12.149 -2.377 -26.645 1.00 97.31 546 TRP A C 1
ATOM 4141 O O . TRP A 1 546 ? 12.721 -3.396 -26.260 1.00 97.31 546 TRP A O 1
ATOM 4151 N N . ALA A 1 547 ? 12.108 -2.024 -27.934 1.00 95.88 547 ALA A N 1
ATOM 4152 C CA . ALA A 1 547 ? 12.618 -2.863 -29.016 1.00 95.88 547 ALA A CA 1
ATOM 4153 C C . ALA A 1 547 ? 14.122 -3.141 -28.863 1.00 95.88 547 ALA A C 1
ATOM 4155 O O . ALA A 1 547 ? 14.551 -4.294 -28.933 1.00 95.88 547 ALA A O 1
ATOM 4156 N N . VAL A 1 548 ? 14.923 -2.112 -28.564 1.00 92.88 548 VAL A N 1
ATOM 4157 C CA . VAL A 1 548 ? 16.372 -2.253 -28.334 1.00 92.88 548 VAL A CA 1
ATOM 4158 C C . VAL A 1 548 ? 16.663 -3.213 -27.175 1.00 92.88 548 VAL A C 1
ATOM 4160 O O . VAL A 1 548 ? 17.510 -4.106 -27.285 1.00 92.88 548 VAL A O 1
ATOM 4163 N N . VAL A 1 549 ? 15.951 -3.067 -26.055 1.00 93.12 549 VAL A N 1
ATOM 4164 C CA . VAL A 1 549 ? 16.157 -3.907 -24.866 1.00 93.12 549 VAL A CA 1
ATOM 4165 C C . VAL A 1 549 ? 15.639 -5.335 -25.084 1.00 93.12 549 VAL A C 1
ATOM 4167 O O . VAL A 1 549 ? 16.275 -6.293 -24.627 1.00 93.12 549 VAL A O 1
ATOM 4170 N N . ALA A 1 550 ? 14.536 -5.504 -25.815 1.00 93.12 550 ALA A N 1
ATOM 4171 C CA . ALA A 1 550 ? 13.987 -6.805 -26.184 1.00 93.12 550 ALA A CA 1
ATOM 4172 C C . ALA A 1 550 ? 14.961 -7.588 -27.077 1.00 93.12 550 ALA A C 1
ATOM 4174 O O . ALA A 1 550 ? 15.294 -8.731 -26.754 1.00 93.12 550 ALA A O 1
ATOM 4175 N N . VAL A 1 551 ? 15.510 -6.956 -28.121 1.00 91.31 551 VAL A N 1
ATOM 4176 C CA . VAL A 1 551 ? 16.523 -7.561 -29.005 1.00 91.31 551 VAL A CA 1
ATOM 4177 C C . VAL A 1 551 ? 17.759 -7.988 -28.211 1.00 91.31 551 VAL A C 1
ATOM 4179 O O . VAL A 1 551 ? 18.205 -9.130 -28.330 1.00 91.31 551 VAL A O 1
ATOM 4182 N N . GLY A 1 552 ? 18.278 -7.121 -27.334 1.00 88.88 552 GLY A N 1
ATOM 4183 C CA . GLY A 1 552 ? 19.412 -7.467 -26.470 1.00 88.88 552 GLY A CA 1
ATOM 4184 C C . GLY A 1 552 ? 19.121 -8.646 -25.529 1.00 88.88 552 GLY A C 1
ATOM 4185 O O . GLY A 1 552 ? 19.989 -9.490 -25.290 1.00 88.88 552 GLY A O 1
ATOM 4186 N N . THR A 1 553 ? 17.882 -8.755 -25.040 1.00 88.88 553 THR A N 1
ATOM 4187 C CA . THR A 1 553 ? 17.439 -9.867 -24.183 1.00 88.88 553 THR A CA 1
ATOM 4188 C C . THR A 1 553 ? 17.404 -11.186 -24.951 1.00 88.88 553 THR A C 1
ATOM 4190 O O . THR A 1 553 ? 17.939 -12.183 -24.461 1.00 88.88 553 THR A O 1
ATOM 4193 N N . VAL A 1 554 ? 16.845 -11.190 -26.165 1.00 89.12 554 VAL A N 1
ATOM 4194 C CA . VAL A 1 554 ? 16.799 -12.371 -27.042 1.00 89.12 554 VAL A CA 1
ATOM 4195 C C . VAL A 1 554 ? 18.211 -12.818 -27.425 1.00 89.12 554 VAL A C 1
ATOM 4197 O O . VAL A 1 554 ? 18.544 -13.993 -27.267 1.00 89.12 554 VAL A O 1
ATOM 4200 N N . ALA A 1 555 ? 19.077 -11.883 -27.833 1.00 86.88 555 ALA A N 1
ATOM 4201 C CA . ALA A 1 555 ? 20.464 -12.177 -28.190 1.00 86.88 555 ALA A CA 1
ATOM 4202 C C . ALA A 1 555 ? 21.245 -12.807 -27.021 1.00 86.88 555 ALA A C 1
ATOM 4204 O O . ALA A 1 555 ? 21.942 -13.810 -27.195 1.00 86.88 555 ALA A O 1
ATOM 4205 N N . ARG A 1 556 ? 21.081 -12.275 -25.801 1.00 85.50 556 ARG A N 1
ATOM 4206 C CA . ARG A 1 556 ? 21.701 -12.846 -24.596 1.00 85.50 556 ARG A CA 1
ATOM 4207 C C . ARG A 1 556 ? 21.142 -14.229 -24.255 1.00 85.50 556 ARG A C 1
ATOM 4209 O O . ARG A 1 556 ? 21.911 -15.111 -23.878 1.00 85.50 556 ARG A O 1
ATOM 4216 N N . GLY A 1 557 ? 19.829 -14.421 -24.372 1.00 84.06 557 GLY A N 1
ATOM 4217 C CA . GLY A 1 557 ? 19.179 -15.713 -24.144 1.00 84.06 557 GLY A CA 1
ATOM 4218 C C . GLY A 1 557 ? 19.709 -16.795 -25.087 1.00 84.06 557 GLY A C 1
ATOM 4219 O O . GLY A 1 557 ? 20.107 -17.866 -24.630 1.00 84.06 557 GLY A O 1
ATOM 4220 N N . ALA A 1 558 ? 19.817 -16.480 -26.381 1.00 85.12 558 ALA A N 1
ATOM 4221 C CA . ALA A 1 558 ? 20.385 -17.378 -27.383 1.00 85.12 558 ALA A CA 1
ATOM 4222 C C . ALA A 1 558 ? 21.841 -17.765 -27.057 1.00 85.12 558 ALA A C 1
ATOM 4224 O O . ALA A 1 558 ? 22.184 -18.946 -27.095 1.00 85.12 558 ALA A O 1
ATOM 4225 N N . ALA A 1 559 ? 22.675 -16.800 -26.650 1.00 83.06 559 ALA A N 1
ATOM 4226 C CA . ALA A 1 559 ? 24.070 -17.052 -26.273 1.00 83.06 559 ALA A CA 1
ATOM 4227 C C . ALA A 1 559 ? 24.224 -17.941 -25.020 1.00 83.06 559 ALA A C 1
ATOM 4229 O O . ALA A 1 559 ? 25.167 -18.735 -24.934 1.00 83.06 559 ALA A O 1
ATOM 4230 N N . LEU A 1 560 ? 23.309 -17.823 -24.048 1.00 81.06 560 LEU A N 1
ATOM 4231 C CA . LEU A 1 560 ? 23.277 -18.671 -22.847 1.00 81.06 560 LEU A CA 1
ATOM 4232 C C . LEU A 1 560 ? 22.871 -20.111 -23.181 1.00 81.06 560 LEU A C 1
ATOM 4234 O O . LEU A 1 560 ? 23.482 -21.060 -22.683 1.00 81.06 560 LEU A O 1
ATOM 4238 N N . LEU A 1 561 ? 21.866 -20.283 -24.044 1.00 81.62 561 LEU A N 1
ATOM 4239 C CA . LEU A 1 561 ? 21.417 -21.602 -24.492 1.00 81.62 561 LEU A CA 1
ATOM 4240 C C . LEU A 1 561 ? 22.494 -22.307 -25.321 1.00 81.62 561 LEU A C 1
ATOM 4242 O O . LEU A 1 561 ? 22.757 -23.488 -25.098 1.00 81.62 561 LEU A O 1
ATOM 4246 N N . SER A 1 562 ? 23.186 -21.571 -26.194 1.00 79.88 562 SER A N 1
ATOM 4247 C CA . SER A 1 562 ? 24.247 -22.104 -27.053 1.00 79.88 562 SER A CA 1
ATOM 4248 C C . SER A 1 562 ? 25.592 -22.323 -26.340 1.00 79.88 562 SER A C 1
ATOM 4250 O O . SER A 1 562 ? 26.560 -22.697 -26.995 1.00 79.88 562 SER A O 1
ATOM 4252 N N . GLY A 1 563 ? 25.707 -22.024 -25.038 1.00 67.06 563 GLY A N 1
ATOM 4253 C CA . GLY A 1 563 ? 26.958 -22.142 -24.271 1.00 67.06 563 GLY A CA 1
ATOM 4254 C C . GLY A 1 563 ? 28.069 -21.156 -24.659 1.00 67.06 563 GLY A C 1
ATOM 4255 O O . GLY A 1 563 ? 29.167 -21.228 -24.119 1.00 67.06 563 GLY A O 1
ATOM 4256 N N . ARG A 1 564 ? 27.795 -20.197 -25.554 1.00 61.78 564 ARG A N 1
ATOM 4257 C CA . ARG A 1 564 ? 28.781 -19.196 -26.008 1.00 61.78 564 ARG A CA 1
ATOM 4258 C C . ARG A 1 564 ? 29.077 -18.139 -24.942 1.00 61.78 564 ARG A C 1
ATOM 4260 O O . ARG A 1 564 ? 30.110 -17.484 -25.000 1.00 61.78 564 ARG A O 1
ATOM 4267 N N . ALA A 1 565 ? 28.195 -17.993 -23.951 1.00 54.84 565 ALA A N 1
ATOM 4268 C CA . ALA A 1 565 ? 28.371 -17.054 -22.846 1.00 54.84 565 ALA A CA 1
ATOM 4269 C C . ALA A 1 565 ? 29.572 -17.383 -21.931 1.00 54.84 565 ALA A C 1
ATOM 4271 O O . ALA A 1 565 ? 30.131 -16.467 -21.336 1.00 54.84 565 ALA A O 1
ATOM 4272 N N . GLU A 1 566 ? 29.997 -18.651 -21.836 1.00 46.91 566 GLU A N 1
ATOM 4273 C CA . GLU A 1 566 ? 31.175 -19.053 -21.042 1.00 46.91 566 GLU A CA 1
ATOM 4274 C C . GLU A 1 566 ? 32.508 -18.725 -21.738 1.00 46.91 566 GLU A C 1
ATOM 4276 O O . GLU A 1 566 ? 33.523 -18.577 -21.065 1.00 46.91 566 GLU A O 1
ATOM 4281 N N . GLN A 1 567 ? 32.519 -18.538 -23.063 1.00 38.09 567 GLN A N 1
ATOM 4282 C CA . GLN A 1 567 ? 33.741 -18.272 -23.840 1.00 38.09 567 GLN A CA 1
ATOM 4283 C C . GLN A 1 567 ? 34.111 -16.780 -23.936 1.00 38.09 567 GLN A C 1
ATOM 4285 O O . GLN A 1 567 ? 35.183 -16.450 -24.429 1.00 38.09 567 GLN A O 1
ATOM 4290 N N . ALA A 1 568 ? 33.251 -15.875 -23.456 1.00 33.28 568 ALA A N 1
ATOM 4291 C CA . ALA A 1 568 ? 33.420 -14.423 -23.585 1.00 33.28 568 ALA A CA 1
ATOM 4292 C C . ALA A 1 568 ? 33.762 -13.709 -22.260 1.00 33.28 568 ALA A C 1
ATOM 4294 O O . ALA A 1 568 ? 33.513 -12.510 -22.121 1.00 33.28 568 ALA A O 1
ATOM 4295 N N . ALA A 1 569 ? 34.315 -14.415 -21.269 1.00 26.28 569 ALA A N 1
ATOM 4296 C CA . ALA A 1 569 ? 34.943 -13.749 -20.132 1.00 26.28 569 ALA A CA 1
ATOM 4297 C C . ALA A 1 569 ? 36.311 -13.200 -20.580 1.00 26.28 569 ALA A C 1
ATOM 4299 O O . ALA A 1 569 ? 37.144 -13.985 -21.037 1.00 26.28 569 ALA A O 1
ATOM 4300 N N . PRO A 1 570 ? 36.592 -11.889 -20.461 1.00 30.56 570 PRO A N 1
ATOM 4301 C CA . PRO A 1 570 ? 37.945 -11.408 -20.671 1.00 30.56 570 PRO A CA 1
ATOM 4302 C C . PRO A 1 570 ? 38.832 -12.042 -19.600 1.00 30.56 570 PRO A C 1
ATOM 4304 O O . PRO A 1 570 ? 38.561 -11.927 -18.404 1.00 30.56 570 PRO A O 1
ATOM 4307 N N . THR A 1 571 ? 39.894 -12.718 -20.030 1.00 33.16 571 THR A N 1
ATOM 4308 C CA . THR A 1 571 ? 41.014 -13.139 -19.188 1.00 33.16 571 THR A CA 1
ATOM 4309 C C . THR A 1 571 ? 41.708 -11.898 -18.628 1.00 33.16 571 THR A C 1
ATOM 4311 O O . THR A 1 571 ? 42.760 -11.485 -19.107 1.00 33.16 571 THR A O 1
ATOM 4314 N N . SER A 1 572 ? 41.118 -11.254 -17.623 1.00 33.25 572 SER A N 1
ATOM 4315 C CA . SER A 1 572 ? 41.840 -10.313 -16.779 1.00 33.25 572 SER A CA 1
ATOM 4316 C C . SER A 1 572 ? 42.600 -11.136 -15.747 1.00 33.25 572 SER A C 1
ATOM 4318 O O . SER A 1 572 ? 42.023 -11.600 -14.761 1.00 33.25 572 SER A O 1
ATOM 4320 N N . ALA A 1 573 ? 43.892 -11.347 -15.995 1.00 30.03 573 ALA A N 1
ATOM 4321 C CA . ALA A 1 573 ? 44.815 -11.770 -14.952 1.00 30.03 573 ALA A CA 1
ATOM 4322 C C . ALA A 1 573 ? 44.643 -10.840 -13.730 1.00 30.03 573 ALA A C 1
ATOM 4324 O O . ALA A 1 573 ? 44.499 -9.626 -13.915 1.00 30.03 573 ALA A O 1
ATOM 4325 N N . PRO A 1 574 ? 44.623 -11.365 -12.494 1.00 31.33 574 PRO A N 1
ATOM 4326 C CA . PRO A 1 574 ? 44.538 -10.516 -11.315 1.00 31.33 574 PRO A CA 1
ATOM 4327 C C . PRO A 1 574 ? 45.743 -9.559 -11.293 1.00 31.33 574 PRO A C 1
ATOM 4329 O O . PRO A 1 574 ? 46.855 -9.976 -11.638 1.00 31.33 574 PRO A O 1
ATOM 4332 N N . PRO A 1 575 ? 45.566 -8.282 -10.907 1.00 35.31 575 PRO A N 1
ATOM 4333 C CA . PRO A 1 575 ? 46.696 -7.381 -10.748 1.00 35.31 575 PRO A CA 1
ATOM 4334 C C . PRO A 1 575 ? 47.638 -7.975 -9.699 1.00 35.31 575 PRO A C 1
ATOM 4336 O O . PRO A 1 575 ? 47.207 -8.348 -8.606 1.00 35.31 575 PRO A O 1
ATOM 4339 N N . ARG A 1 576 ? 48.925 -8.097 -10.049 1.00 35.31 576 ARG A N 1
ATOM 4340 C CA . ARG A 1 576 ? 49.977 -8.505 -9.112 1.00 35.31 576 ARG A CA 1
ATOM 4341 C C . ARG A 1 576 ? 49.898 -7.587 -7.891 1.00 35.31 576 ARG A C 1
ATOM 4343 O O . ARG A 1 576 ? 50.014 -6.372 -8.027 1.00 35.31 576 ARG A O 1
ATOM 4350 N N . SER A 1 577 ? 49.673 -8.168 -6.718 1.00 37.47 577 SER A N 1
ATOM 4351 C CA . SER A 1 577 ? 49.728 -7.460 -5.442 1.00 37.47 577 SER A CA 1
ATOM 4352 C C . SER A 1 577 ? 51.096 -6.793 -5.294 1.00 37.47 577 SER A C 1
ATOM 4354 O O . SER A 1 577 ? 52.122 -7.471 -5.379 1.00 37.47 577 SER A O 1
ATOM 4356 N N . ALA A 1 578 ? 51.114 -5.477 -5.080 1.00 39.34 578 ALA A N 1
ATOM 4357 C CA . ALA A 1 578 ? 52.319 -4.765 -4.675 1.00 39.34 578 ALA A CA 1
ATOM 4358 C C . ALA A 1 578 ? 52.841 -5.346 -3.342 1.00 39.34 578 ALA A C 1
ATOM 4360 O O . ALA A 1 578 ? 52.024 -5.691 -2.481 1.00 39.34 578 ALA A O 1
ATOM 4361 N N . PRO A 1 579 ? 54.167 -5.484 -3.156 1.00 42.31 579 PRO A N 1
ATOM 4362 C CA . PRO A 1 579 ? 54.715 -5.987 -1.905 1.00 42.31 579 PRO A CA 1
ATOM 4363 C C . PRO A 1 579 ? 54.440 -4.999 -0.757 1.00 42.31 579 PRO A C 1
ATOM 4365 O O . PRO A 1 579 ? 54.388 -3.788 -0.990 1.00 42.31 579 PRO A O 1
ATOM 4368 N N . PRO A 1 580 ? 54.247 -5.493 0.480 1.00 40.38 580 PRO A N 1
ATOM 4369 C CA . PRO A 1 580 ? 53.990 -4.641 1.636 1.00 40.38 580 PRO A CA 1
ATOM 4370 C C . PRO A 1 580 ? 55.190 -3.717 1.914 1.00 40.38 580 PRO A C 1
ATOM 4372 O O . PRO A 1 580 ? 56.336 -4.127 1.706 1.00 40.38 580 PRO A O 1
ATOM 4375 N N . PRO A 1 581 ? 54.962 -2.477 2.389 1.00 38.84 581 PRO A N 1
ATOM 4376 C CA . PRO A 1 581 ? 56.049 -1.571 2.731 1.00 38.84 581 PRO A CA 1
ATOM 4377 C C . PRO A 1 581 ? 56.850 -2.137 3.909 1.00 38.84 581 PRO A C 1
ATOM 4379 O O . PRO A 1 581 ? 56.283 -2.564 4.915 1.00 38.84 581 PRO A O 1
ATOM 4382 N N . ALA A 1 582 ? 58.176 -2.138 3.766 1.00 44.09 582 ALA A N 1
ATOM 4383 C CA . ALA A 1 582 ? 59.099 -2.541 4.815 1.00 44.09 582 ALA A CA 1
ATOM 4384 C C . ALA A 1 582 ? 58.884 -1.681 6.070 1.00 44.09 582 ALA A C 1
ATOM 4386 O O . ALA A 1 582 ? 58.912 -0.449 6.004 1.00 44.09 582 ALA A O 1
ATOM 4387 N N . ALA A 1 583 ? 58.682 -2.342 7.210 1.00 45.62 583 ALA A N 1
ATOM 4388 C CA . ALA A 1 583 ? 58.693 -1.699 8.512 1.00 45.62 583 ALA A CA 1
ATOM 4389 C C . ALA A 1 583 ? 60.064 -1.039 8.726 1.00 45.62 583 ALA A C 1
ATOM 4391 O O . ALA A 1 583 ? 61.091 -1.718 8.710 1.00 45.62 583 ALA A O 1
ATOM 4392 N N . ARG A 1 584 ? 60.086 0.286 8.894 1.00 46.97 584 ARG A N 1
ATOM 4393 C CA . ARG A 1 584 ? 61.254 0.976 9.448 1.00 46.97 584 ARG A CA 1
ATOM 4394 C C . ARG A 1 584 ? 61.235 0.776 10.963 1.00 46.97 584 ARG A C 1
ATOM 4396 O O . ARG A 1 584 ? 60.216 1.065 11.589 1.00 46.97 584 ARG A O 1
ATOM 4403 N N . ALA A 1 585 ? 62.330 0.214 11.470 1.00 47.28 585 ALA A N 1
ATOM 4404 C CA . ALA A 1 585 ? 62.664 0.106 12.887 1.00 47.28 585 ALA A CA 1
ATOM 4405 C C . ALA A 1 585 ? 62.963 1.478 13.500 1.00 47.28 585 ALA A C 1
ATOM 4407 O O . ALA A 1 585 ? 63.413 2.368 12.736 1.00 47.28 585 ALA A O 1
#

InterPro domains:
  IPR003816 Nitrate reductase, gamma subunit [TIGR00351] (6-226)
  IPR004695 Transporter protein SLAC1/Mae1/ Ssu1/TehA [PF03595] (259-554)
  IPR023234 NarG-like domain [PF02665] (7-226)
  IPR036197 NarG-like superfamily [SSF103501] (5-226)
  IPR038665 Voltage-dependent anion channel superfamily [G3DSA:1.50.10.150] (254-560)
  IPR051936 Membrane-embedded heme-iron electron transfer protein [PTHR30598] (7-226)

Secondary structure (DSSP, 8-state):
---HHHHIIIIIHHHHHHHHHHHHHHHHHHH-STT-S----TTT--HHHHHHHHHHHHHHHHHHHHHIIIIIS-HHHHHHTT--HHHHHHHHHHHHHHHHHHHHHHHHHHHHHHHH-HHHHHT--HHHHHHHHHHHHHHHHHHIIIIIIIIISS---TTTTHHHHHHHHHTT---GGGGTT--HHHHHHHHHHHHHHHHGGGSGGGGGGG--GGGGG--SS----SSSS----------------S-PPPHHHHHHHH--GGGHHHHHHHHHHHHHHHHTT-HHHHHHHHHHHHHHHHHHHHHHHHHHHH-HHHHHHHHTSGGGGHHHHHHHHHHHHHHHTT-HHHHHHHHHHHHHHHHHHHHHHHHT--SSB-GGGGHHHHHHHHHHHHHHHHHHHTT-HHHHHHHHHHHHHHHHHHHHHHHTB-TTHHHH-SSTTHHHHHHHHHHHHHHHHHHHHHHHH-TTGGGHHHHHHHHHHHHHHHHHHHHHHHHHHHHS---S--GGGHHHHHHHHHHHHHHHHHHHHHT-HHHHHHHHHHHHHHHHHHHHHHHHHHHHHHHHHTTGGGGG----PPPPPPPPPPPP-

Organism: Conexibacter woesei (strain DSM 14684 / CCUG 47730 / CIP 108061 / JCM 11494 / NBRC 100937 / ID131577) (NCBI:txid469383)

Radius of gyration: 28.92 Å; Cα contacts (8 Å, |Δi|>4): 781; chains: 1; bounding box: 95×61×78 Å